Protein AF-A0A316ZDR5-F1 (afdb_monomer)

Structure (mmCIF, N/CA/C/O backbone):
data_AF-A0A316ZDR5-F1
#
_entry.id   AF-A0A316ZDR5-F1
#
loop_
_atom_site.group_PDB
_atom_site.id
_atom_site.type_symbol
_atom_site.label_atom_id
_atom_site.label_alt_id
_atom_site.label_comp_id
_atom_site.label_asym_id
_atom_site.label_entity_id
_atom_site.label_seq_id
_atom_site.pdbx_PDB_ins_code
_atom_site.Cartn_x
_atom_site.Cartn_y
_atom_site.Cartn_z
_atom_site.occupancy
_atom_site.B_iso_or_equiv
_atom_site.auth_seq_id
_atom_site.auth_comp_id
_atom_site.auth_asym_id
_atom_site.auth_atom_id
_atom_site.pdbx_PDB_model_num
ATOM 1 N N . MET A 1 1 ? -39.635 -2.480 33.471 1.00 38.47 1 MET A N 1
ATOM 2 C CA . MET A 1 1 ? -38.286 -2.339 34.069 1.00 38.47 1 MET A CA 1
ATOM 3 C C . MET A 1 1 ? -37.328 -1.540 33.184 1.00 38.47 1 MET A C 1
ATOM 5 O O . MET A 1 1 ? -36.879 -0.516 33.663 1.00 38.47 1 MET A O 1
ATOM 9 N N . LEU A 1 2 ? -37.094 -1.896 31.908 1.00 31.53 2 LEU A N 1
ATOM 10 C CA . LEU A 1 2 ? -36.247 -1.105 30.980 1.00 31.53 2 LEU A CA 1
ATOM 11 C C . LEU A 1 2 ? -36.715 0.350 30.749 1.00 31.53 2 LEU A C 1
ATOM 13 O O . LEU A 1 2 ? -35.886 1.239 30.606 1.00 31.53 2 LEU A O 1
ATOM 17 N N . ALA A 1 3 ? -38.028 0.608 30.752 1.00 35.03 3 ALA A N 1
ATOM 18 C CA . ALA A 1 3 ? -38.572 1.960 30.572 1.00 35.03 3 ALA A CA 1
ATOM 19 C C . ALA A 1 3 ? -38.363 2.880 31.796 1.00 35.03 3 ALA A C 1
ATOM 21 O O . ALA A 1 3 ? -38.172 4.078 31.633 1.00 35.03 3 ALA A O 1
ATOM 22 N N . GLY A 1 4 ? -38.340 2.321 33.015 1.00 37.97 4 GLY A N 1
ATOM 23 C CA . GLY A 1 4 ? -38.136 3.094 34.249 1.00 37.97 4 GLY A CA 1
ATOM 24 C C . GLY A 1 4 ? -36.673 3.487 34.476 1.00 37.97 4 GLY A C 1
ATOM 25 O O . GLY A 1 4 ? -36.396 4.599 34.908 1.00 37.97 4 GLY A O 1
ATOM 26 N N . THR A 1 5 ? -35.724 2.620 34.100 1.00 46.72 5 THR A N 1
ATOM 27 C CA . THR A 1 5 ? -34.287 2.948 34.112 1.00 46.72 5 THR A CA 1
ATOM 28 C C . THR A 1 5 ? -33.893 3.952 33.029 1.00 46.72 5 THR A C 1
ATOM 30 O O . THR A 1 5 ? -32.950 4.713 33.232 1.00 46.72 5 THR A O 1
ATOM 33 N N . LEU A 1 6 ? -34.619 4.009 31.908 1.00 42.41 6 LEU A N 1
ATOM 34 C CA . LEU A 1 6 ? -34.415 5.047 30.893 1.00 42.41 6 LEU A CA 1
ATOM 35 C C . LEU A 1 6 ? -34.856 6.432 31.389 1.00 42.41 6 LEU A C 1
ATOM 37 O O . LEU A 1 6 ? -34.194 7.414 31.085 1.00 42.41 6 LEU A O 1
ATOM 41 N N . GLN A 1 7 ? -35.917 6.532 32.193 1.00 41.94 7 GLN A N 1
ATOM 42 C CA . GLN A 1 7 ? -36.485 7.828 32.582 1.00 41.94 7 GLN A CA 1
ATOM 43 C C . GLN A 1 7 ? -35.664 8.574 33.653 1.00 41.94 7 GLN A C 1
ATOM 45 O O . GLN A 1 7 ? -35.607 9.800 33.625 1.00 41.94 7 GLN A O 1
ATOM 50 N N . GLN A 1 8 ? -34.972 7.860 34.553 1.00 46.69 8 GLN A N 1
ATOM 51 C CA . GLN A 1 8 ? -34.041 8.465 35.524 1.00 46.69 8 GLN A CA 1
ATOM 52 C C . GLN A 1 8 ? -32.635 8.716 34.953 1.00 46.69 8 GLN A C 1
ATOM 54 O O . GLN A 1 8 ? -31.968 9.644 35.392 1.00 46.69 8 GLN A O 1
ATOM 59 N N . GLY A 1 9 ? -32.192 7.958 33.943 1.00 46.22 9 GLY A N 1
ATOM 60 C CA . GLY A 1 9 ? -30.891 8.180 33.294 1.00 46.22 9 GLY A CA 1
ATOM 61 C C . GLY A 1 9 ? -30.845 9.379 32.336 1.00 46.22 9 GLY A C 1
ATOM 62 O O . GLY A 1 9 ? -29.764 9.851 32.003 1.00 46.22 9 GLY A O 1
ATOM 63 N N . VAL A 1 10 ? -32.000 9.887 31.892 1.00 46.12 10 VAL A N 1
ATOM 64 C CA . VAL A 1 10 ? -32.089 10.993 30.915 1.00 46.12 10 VAL A CA 1
ATOM 65 C C . VAL A 1 10 ? -31.812 12.371 31.534 1.00 46.12 10 VAL A C 1
ATOM 67 O O . VAL A 1 10 ? -31.451 13.292 30.808 1.00 46.12 10 VAL A O 1
ATOM 70 N N . TYR A 1 11 ? -31.909 12.528 32.857 1.00 46.56 11 TYR A N 1
ATOM 71 C CA . TYR A 1 11 ? -31.620 13.813 33.512 1.00 46.56 11 TYR A CA 1
ATOM 72 C C . TYR A 1 11 ? -30.134 14.024 33.849 1.00 46.56 11 TYR A C 1
ATOM 74 O O . TYR A 1 11 ? -29.721 15.166 34.012 1.00 46.56 11 TYR A O 1
ATOM 82 N N . ASP A 1 12 ? -29.323 12.961 33.818 1.00 52.09 12 ASP A N 1
ATOM 83 C CA . ASP A 1 12 ? -27.861 13.013 33.962 1.00 52.09 12 ASP A CA 1
ATOM 84 C C . ASP A 1 12 ? -27.165 12.634 32.647 1.00 52.09 12 ASP A C 1
ATOM 86 O O . ASP A 1 12 ? -26.193 11.870 32.613 1.00 52.09 12 ASP A O 1
ATOM 90 N N . VAL A 1 13 ? -27.654 13.159 31.518 1.00 55.28 13 VAL A N 1
ATOM 91 C CA . VAL A 1 13 ? -26.873 13.103 30.277 1.00 55.28 13 VAL A CA 1
ATOM 92 C C . VAL A 1 13 ? -25.634 13.964 30.492 1.00 55.28 13 VAL A C 1
ATOM 94 O O . VAL A 1 13 ? -25.660 15.188 30.385 1.00 55.28 13 VAL A O 1
ATOM 97 N N . ASN A 1 14 ? -24.542 13.293 30.849 1.00 62.69 14 ASN A N 1
ATOM 98 C CA . ASN A 1 14 ? -23.260 13.900 31.149 1.00 62.69 14 ASN A CA 1
ATOM 99 C C . ASN A 1 14 ? -22.851 14.825 29.993 1.00 62.69 14 ASN A C 1
ATOM 101 O O . ASN A 1 14 ? -22.670 14.375 28.856 1.00 62.69 14 ASN A O 1
ATOM 105 N N . ALA A 1 15 ? -22.723 16.119 30.299 1.00 67.00 15 ALA A N 1
ATOM 106 C CA . ALA A 1 15 ? -22.474 17.188 29.335 1.00 67.00 15 ALA A CA 1
ATOM 107 C C . ALA A 1 15 ? -21.300 16.878 28.397 1.00 67.00 15 ALA A C 1
ATOM 109 O O . ALA A 1 15 ? -21.317 17.270 27.237 1.00 67.00 15 ALA A O 1
ATOM 110 N N . SER A 1 16 ? -20.314 16.107 28.859 1.00 63.22 16 SER A N 1
ATOM 111 C CA . SER A 1 16 ? -19.175 15.669 28.049 1.00 63.22 16 SER A CA 1
ATOM 112 C C . SER A 1 16 ? -19.570 14.836 26.818 1.00 63.22 16 SER A C 1
ATOM 114 O O . SER A 1 16 ? -19.022 15.071 25.744 1.00 63.22 16 SER A O 1
ATOM 116 N N . ALA A 1 17 ? -20.557 13.937 26.905 1.00 65.06 17 ALA A N 1
ATOM 117 C CA . ALA A 1 17 ? -21.021 13.161 25.748 1.00 65.06 17 ALA A CA 1
ATOM 118 C C . ALA A 1 17 ? -21.744 14.042 24.714 1.00 65.06 17 ALA A C 1
ATOM 120 O O . ALA A 1 17 ? -21.525 13.893 23.510 1.00 65.06 17 ALA A O 1
ATOM 121 N N . LEU A 1 18 ? -22.554 14.997 25.183 1.00 70.12 18 LEU A N 1
ATOM 122 C CA . LEU A 1 18 ? -23.209 15.993 24.330 1.00 70.12 18 LEU A CA 1
ATOM 123 C C . LEU A 1 18 ? -22.192 16.932 23.678 1.00 70.12 18 LEU A C 1
ATOM 125 O O . LEU A 1 18 ? -22.302 17.203 22.486 1.00 70.12 18 LEU A O 1
ATOM 129 N N . ILE A 1 19 ? -21.173 17.369 24.423 1.00 72.56 19 ILE A N 1
ATOM 130 C CA . ILE A 1 19 ? -20.069 18.183 23.902 1.00 72.56 19 ILE A CA 1
ATOM 131 C C . ILE A 1 19 ? -19.324 17.412 22.811 1.00 72.56 19 ILE A C 1
ATOM 133 O O . ILE A 1 19 ? -19.097 17.964 21.743 1.00 72.56 19 ILE A O 1
ATOM 137 N N . TYR A 1 20 ? -18.998 16.133 23.013 1.00 68.12 20 TYR A N 1
ATOM 138 C CA . TYR A 1 20 ? -18.337 15.325 21.982 1.00 68.12 20 TYR A CA 1
ATOM 139 C C . TYR A 1 20 ? -19.195 15.138 20.728 1.00 68.12 20 TYR A C 1
ATOM 141 O O . TYR A 1 20 ? -18.681 15.256 19.613 1.00 68.12 20 TYR A O 1
ATOM 149 N N . ALA A 1 21 ? -20.495 14.881 20.892 1.00 70.00 21 ALA A N 1
ATOM 150 C CA . ALA A 1 21 ? -21.427 14.776 19.774 1.00 70.00 21 ALA A CA 1
ATOM 151 C C . ALA A 1 21 ? -21.530 16.106 19.005 1.00 70.00 21 ALA A C 1
ATOM 153 O O . ALA A 1 21 ? -21.422 16.120 17.779 1.00 70.00 21 ALA A O 1
ATOM 154 N N . ALA A 1 22 ? -21.660 17.223 19.725 1.00 75.69 22 ALA A N 1
ATOM 155 C CA . ALA A 1 22 ? -21.730 18.564 19.158 1.00 75.69 22 ALA A CA 1
ATOM 156 C C . ALA A 1 22 ? -20.419 18.978 18.475 1.00 75.69 22 ALA A C 1
ATOM 158 O O . ALA A 1 22 ? -20.464 19.545 17.390 1.00 75.69 22 ALA A O 1
ATOM 159 N N . LEU A 1 23 ? -19.258 18.651 19.053 1.00 75.31 23 LEU A N 1
ATOM 160 C CA . LEU A 1 23 ? -17.949 18.903 18.448 1.00 75.31 23 LEU A CA 1
ATOM 161 C C . LEU A 1 23 ? -17.751 18.075 17.181 1.00 75.31 23 LEU A C 1
ATOM 163 O O . LEU A 1 23 ? -17.304 18.618 16.180 1.00 75.31 23 LEU A O 1
ATOM 167 N N . SER A 1 24 ? -18.127 16.794 17.188 1.00 69.88 24 SER A N 1
ATOM 168 C CA . SER A 1 24 ? -18.020 15.930 16.002 1.00 69.88 24 SER A CA 1
ATOM 169 C C . SER A 1 24 ? -18.946 16.407 14.877 1.00 69.88 24 SER A C 1
ATOM 171 O O . SER A 1 24 ? -18.562 16.436 13.708 1.00 69.88 24 SER A O 1
ATOM 173 N N . PHE A 1 25 ? -20.165 16.832 15.224 1.00 72.38 25 PHE A N 1
ATOM 174 C CA . PHE A 1 25 ? -21.124 17.384 14.267 1.00 72.38 25 PHE A CA 1
ATOM 175 C C . PHE A 1 25 ? -20.714 18.777 13.762 1.00 72.38 25 PHE A C 1
ATOM 177 O O . PHE A 1 25 ? -20.769 19.046 12.565 1.00 72.38 25 PHE A O 1
ATOM 184 N N . GLY A 1 26 ? -20.236 19.654 14.644 1.00 76.25 26 GLY A N 1
ATOM 185 C CA . GLY A 1 26 ? -19.706 20.968 14.282 1.00 76.25 26 GLY A CA 1
ATOM 186 C C . GLY A 1 26 ? -18.467 20.858 13.395 1.00 76.25 26 GLY A C 1
ATOM 187 O O . GLY A 1 26 ? -18.387 21.523 12.365 1.00 76.25 26 GLY A O 1
ATOM 188 N N . ALA A 1 27 ? -17.548 19.946 13.721 1.00 72.50 27 ALA A N 1
ATOM 189 C CA . ALA A 1 27 ? -16.399 19.610 12.889 1.00 72.50 27 ALA A CA 1
ATOM 190 C C . ALA A 1 27 ? -16.837 19.120 11.500 1.00 72.50 27 ALA A C 1
ATOM 192 O O . ALA A 1 27 ? -16.273 19.553 10.498 1.00 72.50 27 ALA A O 1
ATOM 193 N N . TRP A 1 28 ? -17.891 18.298 11.405 1.00 71.50 28 TRP A N 1
ATOM 194 C CA . TRP A 1 28 ? -18.451 17.882 10.114 1.00 71.50 28 TRP A CA 1
ATOM 195 C C . TRP A 1 28 ? -18.968 19.044 9.264 1.00 71.50 28 TRP A C 1
ATOM 197 O O . TRP A 1 28 ? -18.834 19.009 8.042 1.00 71.50 28 TRP A O 1
ATOM 207 N N . LEU A 1 29 ? -19.574 20.057 9.879 1.00 76.75 29 LEU A N 1
ATOM 208 C CA . LEU A 1 29 ? -20.114 21.205 9.152 1.00 76.75 29 LEU A CA 1
ATOM 209 C C . LEU A 1 29 ? -19.017 22.190 8.740 1.00 76.75 29 LEU A C 1
ATOM 211 O O . LEU A 1 29 ? -19.049 22.701 7.624 1.00 76.75 29 LEU A O 1
ATOM 215 N N . VAL A 1 30 ? -18.044 22.432 9.621 1.00 81.38 30 VAL A N 1
ATOM 216 C CA . VAL A 1 30 ? -17.085 23.537 9.482 1.00 81.38 30 VAL A CA 1
ATOM 217 C C . VAL A 1 30 ? -15.772 23.110 8.821 1.00 81.38 30 VAL A C 1
ATOM 219 O O . VAL A 1 30 ? -15.175 23.912 8.107 1.00 81.38 30 VAL A O 1
ATOM 222 N N . LEU A 1 31 ? -15.304 21.867 9.009 1.00 76.12 31 LEU A N 1
ATOM 223 C CA . LEU A 1 31 ? -14.007 21.460 8.458 1.00 76.12 31 LEU A CA 1
ATOM 224 C C . LEU A 1 31 ? -14.055 21.415 6.922 1.00 76.12 31 LEU A C 1
ATOM 226 O O . LEU A 1 31 ? -14.905 20.708 6.364 1.00 76.12 31 LEU A O 1
ATOM 230 N N . PRO A 1 32 ? -13.116 22.079 6.223 1.00 78.44 32 PRO A N 1
ATOM 231 C CA . PRO A 1 32 ? -12.892 21.886 4.796 1.00 78.44 32 PRO A CA 1
ATOM 232 C C . PRO A 1 32 ? -12.778 20.400 4.458 1.00 78.44 32 PRO A C 1
ATOM 234 O O . PRO A 1 32 ? -12.186 19.640 5.224 1.00 78.44 32 PRO A O 1
ATOM 237 N N . LYS A 1 33 ? -13.302 19.973 3.302 1.00 73.50 33 LYS A N 1
ATOM 238 C CA . LYS A 1 33 ? -13.210 18.566 2.863 1.00 73.50 33 LYS A CA 1
ATOM 239 C C . LYS A 1 33 ? -11.766 18.047 2.866 1.00 73.50 33 LYS A C 1
ATOM 241 O O . LYS A 1 33 ? -11.551 16.910 3.262 1.00 73.50 33 LYS A O 1
ATOM 246 N N . ALA A 1 34 ? -10.802 18.903 2.527 1.00 70.69 34 ALA A N 1
ATOM 247 C CA . ALA A 1 34 ? -9.373 18.590 2.544 1.00 70.69 34 ALA A CA 1
ATOM 248 C C . ALA A 1 34 ? -8.823 18.214 3.935 1.00 70.69 34 ALA A C 1
ATOM 250 O O . ALA A 1 34 ? -7.823 17.518 4.019 1.00 70.69 34 ALA A O 1
ATOM 251 N N . LEU A 1 35 ? -9.475 18.631 5.028 1.00 73.31 35 LEU A N 1
ATOM 252 C CA . LEU A 1 35 ? -9.082 18.277 6.399 1.00 73.31 35 LEU A CA 1
ATOM 253 C C . LEU A 1 35 ? -9.855 17.071 6.952 1.00 73.31 35 LEU A C 1
ATOM 255 O O . LEU A 1 35 ? -9.644 16.676 8.096 1.00 73.31 35 LEU A O 1
ATOM 259 N N . ARG A 1 36 ? -10.755 16.468 6.164 1.00 79.06 36 ARG A N 1
ATOM 260 C CA . ARG A 1 36 ? -11.567 15.306 6.570 1.00 79.06 36 ARG A CA 1
ATOM 261 C C . ARG A 1 36 ? -10.881 13.983 6.231 1.00 79.06 36 ARG A C 1
ATOM 263 O O . ARG A 1 36 ? -11.539 13.040 5.795 1.00 79.06 36 ARG A O 1
ATOM 270 N N . VAL A 1 37 ? -9.565 13.928 6.398 1.00 80.56 37 VAL A N 1
ATOM 271 C CA . VAL A 1 37 ? -8.769 12.751 6.052 1.00 80.56 37 VAL A CA 1
ATOM 272 C C . VAL A 1 37 ? -8.630 11.872 7.295 1.00 80.56 37 VAL A C 1
ATOM 274 O O . VAL A 1 37 ? -8.114 12.355 8.304 1.00 80.56 37 VAL A O 1
ATOM 277 N N . PRO A 1 38 ? -9.105 10.611 7.271 1.00 88.81 38 PRO A N 1
ATOM 278 C CA . PRO A 1 38 ? -8.917 9.691 8.388 1.00 88.81 38 PRO A CA 1
ATOM 279 C C . PRO A 1 38 ? -7.427 9.472 8.664 1.00 88.81 38 PRO A C 1
ATOM 281 O O . PRO A 1 38 ? -6.593 9.584 7.765 1.00 88.81 38 PRO A O 1
ATOM 284 N N . PHE A 1 39 ? -7.098 9.142 9.912 1.00 91.69 39 PHE A N 1
ATOM 285 C CA . PHE A 1 39 ? -5.722 8.865 10.293 1.00 91.69 39 PHE A CA 1
ATOM 286 C C . PHE A 1 39 ? -5.256 7.533 9.705 1.00 91.69 39 PHE A C 1
ATOM 288 O O . PHE A 1 39 ? -5.881 6.489 9.913 1.00 91.69 39 PHE A O 1
ATOM 295 N N . GLU A 1 40 ? -4.102 7.568 9.053 1.00 91.00 40 GLU A N 1
ATOM 296 C CA . GLU A 1 40 ? -3.354 6.401 8.612 1.00 91.00 40 GLU A CA 1
ATOM 297 C C . GLU A 1 40 ? -1.883 6.568 9.019 1.00 91.00 40 GLU A C 1
ATOM 299 O O . GLU A 1 40 ? -1.286 7.607 8.743 1.00 91.00 40 GLU A O 1
ATOM 304 N N . PRO A 1 41 ? -1.224 5.561 9.615 1.00 89.94 41 PRO A N 1
ATOM 305 C CA . PRO A 1 41 ? 0.182 5.678 10.002 1.00 89.94 41 PRO A CA 1
ATOM 306 C C . PRO A 1 41 ? 1.123 6.047 8.858 1.00 89.94 41 PRO A C 1
ATOM 308 O O . PRO A 1 41 ? 2.117 6.733 9.088 1.00 89.94 41 PRO A O 1
ATOM 311 N N . ARG A 1 42 ? 0.797 5.646 7.621 1.00 81.50 42 ARG A N 1
ATOM 312 C CA . ARG A 1 42 ? 1.566 6.032 6.432 1.00 81.50 42 ARG A CA 1
ATOM 313 C C . ARG A 1 42 ? 1.668 7.548 6.239 1.00 81.50 42 ARG A C 1
ATOM 315 O O . ARG A 1 42 ? 2.675 8.001 5.716 1.00 81.50 42 ARG A O 1
ATOM 322 N N . GLN A 1 43 ? 0.678 8.317 6.694 1.00 84.56 43 GLN A N 1
ATOM 323 C CA . GLN A 1 43 ? 0.709 9.777 6.639 1.00 84.56 43 GLN A CA 1
ATOM 324 C C . GLN A 1 43 ? 1.879 10.298 7.472 1.00 84.56 43 GLN A C 1
ATOM 326 O O . GLN A 1 43 ? 2.723 11.014 6.961 1.00 84.56 43 GLN A O 1
ATOM 331 N N . ILE A 1 44 ? 2.041 9.850 8.716 1.00 87.38 44 ILE A N 1
ATOM 332 C CA . ILE A 1 44 ? 3.173 10.286 9.552 1.00 87.38 44 ILE A CA 1
ATOM 333 C C . ILE A 1 44 ? 4.516 9.780 9.000 1.00 87.38 44 ILE A C 1
ATOM 335 O O . ILE A 1 44 ? 5.521 10.476 9.102 1.00 87.38 44 ILE A O 1
ATOM 339 N N . LEU A 1 45 ? 4.545 8.561 8.455 1.00 81.50 45 LEU A N 1
ATOM 340 C CA . LEU A 1 45 ? 5.792 7.893 8.072 1.00 81.50 45 LEU A CA 1
ATOM 341 C C . LEU A 1 45 ? 6.329 8.292 6.693 1.00 81.50 45 LEU A C 1
ATOM 343 O O . LEU A 1 45 ? 7.542 8.264 6.504 1.00 81.50 45 LEU A O 1
ATOM 347 N N . PHE A 1 46 ? 5.454 8.603 5.734 1.00 75.75 46 PHE A N 1
ATOM 348 C CA . PHE A 1 46 ? 5.837 8.757 4.327 1.00 75.75 46 PHE A CA 1
ATOM 349 C C . PHE A 1 46 ? 5.425 10.088 3.693 1.00 75.75 46 PHE A C 1
ATOM 351 O O . PHE A 1 46 ? 5.896 10.368 2.595 1.00 75.75 46 PHE A O 1
ATOM 358 N N . SER A 1 47 ? 4.576 10.904 4.333 1.00 70.19 47 SER A N 1
ATOM 359 C CA . SER A 1 47 ? 4.296 12.251 3.812 1.00 70.19 47 SER A CA 1
ATOM 360 C C . SER A 1 47 ? 5.421 13.224 4.172 1.00 70.19 47 SER A C 1
ATOM 362 O O . SER A 1 47 ? 6.064 13.106 5.220 1.00 70.19 47 SER A O 1
ATOM 364 N N . SER A 1 48 ? 5.665 14.187 3.285 1.00 64.19 48 SER A N 1
ATOM 365 C CA . SER A 1 48 ? 6.651 15.247 3.476 1.00 64.19 48 SER A CA 1
ATOM 366 C C . SER A 1 48 ? 5.994 16.608 3.200 1.00 64.19 48 SER A C 1
ATOM 368 O O . SER A 1 48 ? 5.766 16.932 2.036 1.00 64.19 48 SER A O 1
ATOM 370 N N . PRO A 1 49 ? 5.695 17.426 4.230 1.00 82.12 49 PRO A N 1
ATOM 371 C CA . PRO A 1 49 ? 5.967 17.192 5.651 1.00 82.12 49 PRO A CA 1
ATOM 372 C C . PRO A 1 49 ? 5.023 16.144 6.278 1.00 82.12 49 PRO A C 1
ATOM 374 O O . PRO A 1 49 ? 3.914 15.969 5.781 1.00 82.12 49 PRO A O 1
ATOM 377 N N . PRO A 1 50 ? 5.410 15.509 7.406 1.00 82.75 50 PRO A N 1
ATOM 378 C CA . PRO A 1 50 ? 4.548 14.568 8.116 1.00 82.75 50 PRO A CA 1
ATOM 379 C C . PRO A 1 50 ? 3.186 15.169 8.500 1.00 82.75 50 PRO A C 1
ATOM 381 O O . PRO A 1 50 ? 3.095 16.144 9.253 1.00 82.75 50 PRO A O 1
ATOM 384 N N . GLU A 1 51 ? 2.108 14.547 8.032 1.00 85.50 51 GLU A N 1
ATOM 385 C CA . GLU A 1 51 ? 0.723 14.969 8.259 1.00 85.50 51 GLU A CA 1
ATOM 386 C C . GLU A 1 51 ? 0.199 14.594 9.663 1.00 85.50 51 GLU A C 1
ATOM 388 O O . GLU A 1 51 ? -0.656 13.725 9.851 1.00 85.50 51 GLU A O 1
ATOM 393 N N . PHE A 1 52 ? 0.670 15.290 10.700 1.00 91.38 52 PHE A N 1
ATOM 394 C CA . PHE A 1 52 ? 0.173 15.091 12.071 1.00 91.38 52 PHE A CA 1
ATOM 395 C C . PHE A 1 52 ? -1.291 15.515 12.269 1.00 91.38 52 PHE A C 1
ATOM 397 O O . PHE A 1 52 ? -1.938 15.070 13.219 1.00 91.38 52 PHE A O 1
ATOM 404 N N . ALA A 1 53 ? -1.837 16.360 11.390 1.00 90.19 53 ALA A N 1
ATOM 405 C CA . ALA A 1 53 ? -3.201 16.869 11.515 1.00 90.19 53 ALA A CA 1
ATOM 406 C C . ALA A 1 53 ? -4.246 15.741 11.524 1.00 90.19 53 ALA A C 1
ATOM 408 O O . ALA A 1 53 ? -5.141 15.753 12.367 1.00 90.19 53 ALA A O 1
ATOM 409 N N . ALA A 1 54 ? -4.096 14.730 10.662 1.00 88.38 54 ALA A N 1
ATOM 410 C CA . ALA A 1 54 ? -5.005 13.584 10.618 1.00 88.38 54 ALA A CA 1
ATOM 411 C C . ALA A 1 54 ? -4.983 12.790 11.937 1.00 88.38 54 ALA A C 1
ATOM 413 O O . ALA A 1 54 ? -6.031 12.432 12.479 1.00 88.38 54 ALA A O 1
ATOM 414 N N . ALA A 1 55 ? -3.794 12.598 12.519 1.00 92.38 55 ALA A N 1
ATOM 415 C CA . ALA A 1 55 ? -3.630 11.971 13.828 1.00 92.38 55 ALA A CA 1
ATOM 416 C C . ALA A 1 55 ? -4.277 12.786 14.955 1.00 92.38 55 ALA A C 1
ATOM 418 O O . ALA A 1 55 ? -4.923 12.212 15.827 1.00 92.38 55 ALA A O 1
ATOM 419 N N . LEU A 1 56 ? -4.141 14.114 14.947 1.00 92.56 56 LEU A N 1
ATOM 420 C CA . LEU A 1 56 ? -4.694 14.978 15.994 1.00 92.56 56 LEU A CA 1
ATOM 421 C C . LEU A 1 56 ? -6.216 15.137 15.891 1.00 92.56 56 LEU A C 1
ATOM 423 O O . LEU A 1 56 ? -6.887 15.214 16.921 1.00 92.56 56 LEU A O 1
ATOM 427 N N . LEU A 1 57 ? -6.756 15.185 14.672 1.00 90.56 57 LEU A N 1
ATOM 428 C CA . LEU A 1 57 ? -8.180 15.406 14.415 1.00 90.56 57 LEU A CA 1
ATOM 429 C C . LEU A 1 57 ? -8.996 14.112 14.390 1.00 90.56 57 LEU A C 1
ATOM 431 O O . LEU A 1 57 ? -10.212 14.174 14.547 1.00 90.56 57 LEU A O 1
ATOM 435 N N . GLY A 1 58 ? -8.353 12.948 14.253 1.00 89.56 58 GLY A N 1
ATOM 436 C CA . GLY A 1 58 ? -8.988 11.630 14.151 1.00 89.56 58 GLY A CA 1
ATOM 437 C C . GLY A 1 58 ? -10.260 11.424 14.991 1.00 89.56 58 GLY A C 1
ATOM 438 O O . GLY A 1 58 ? -11.283 11.056 14.414 1.00 89.56 58 GLY A O 1
ATOM 439 N N . PRO A 1 59 ? -10.266 11.710 16.310 1.00 88.00 59 PRO A N 1
ATOM 440 C CA . PRO A 1 59 ? -11.419 11.487 17.189 1.00 88.00 59 PRO A CA 1
ATOM 441 C C . PRO A 1 59 ? -12.650 12.332 16.859 1.00 88.00 59 PRO A C 1
ATOM 443 O O . PRO A 1 59 ? -13.766 11.921 17.169 1.00 88.00 59 PRO A O 1
ATOM 446 N N . VAL A 1 60 ? -12.441 13.513 16.274 1.00 85.31 60 VAL A N 1
ATOM 447 C CA . VAL A 1 60 ? -13.490 14.487 15.934 1.00 85.31 60 VAL A CA 1
ATOM 448 C C . VAL A 1 60 ? -13.811 14.489 14.443 1.00 85.31 60 VAL A C 1
ATOM 450 O O . VAL A 1 60 ? -14.692 15.230 14.006 1.00 85.31 60 VAL A O 1
ATOM 453 N N . LEU A 1 61 ? -13.112 13.666 13.654 1.00 84.94 61 LEU A N 1
ATOM 454 C CA . LEU A 1 61 ? -13.389 13.551 12.234 1.00 84.94 61 LEU A CA 1
ATOM 455 C C . LEU A 1 61 ? -14.799 13.007 12.007 1.00 84.94 61 LEU A C 1
ATOM 457 O O . LEU A 1 61 ? -15.228 12.050 12.664 1.00 84.94 61 LEU A O 1
ATOM 461 N N . PRO A 1 62 ? -15.519 13.584 11.039 1.00 80.88 62 PRO A N 1
ATOM 462 C CA . PRO A 1 62 ? -16.838 13.105 10.707 1.00 80.88 62 PRO A CA 1
ATOM 463 C C . PRO A 1 62 ? -16.821 11.712 10.088 1.00 80.88 62 PRO A C 1
ATOM 465 O O . PRO A 1 62 ? -15.834 11.261 9.509 1.00 80.88 62 PRO A O 1
ATOM 468 N N . ALA A 1 63 ? -17.972 11.053 10.149 1.00 80.94 63 ALA A N 1
ATOM 469 C CA . ALA A 1 63 ? -18.204 9.820 9.421 1.00 80.94 63 ALA A CA 1
ATOM 470 C C . ALA A 1 63 ? -18.115 10.041 7.901 1.00 80.94 63 ALA A C 1
ATOM 472 O O . ALA A 1 63 ? -18.776 10.924 7.353 1.00 80.94 63 ALA A O 1
ATOM 473 N N . GLY A 1 64 ? -17.317 9.212 7.223 1.00 75.62 64 GLY A N 1
ATOM 474 C CA . GLY A 1 64 ? -17.189 9.229 5.761 1.00 75.62 64 GLY A CA 1
ATOM 475 C C . GLY A 1 64 ? -18.357 8.557 5.032 1.00 75.62 64 GLY A C 1
ATOM 476 O O . GLY A 1 64 ? -18.494 8.697 3.822 1.00 75.62 64 GLY A O 1
ATOM 477 N N . SER A 1 65 ? -19.212 7.826 5.751 1.00 78.69 65 SER A N 1
ATOM 478 C CA . SER A 1 65 ? -20.357 7.097 5.201 1.00 78.69 65 SER A CA 1
ATOM 479 C C . SER A 1 65 ? -21.534 7.072 6.179 1.00 78.69 65 SER A C 1
ATOM 481 O O . SER A 1 65 ? -21.366 7.261 7.382 1.00 78.69 65 SER A O 1
ATOM 483 N N . PHE A 1 66 ? -22.740 6.777 5.687 1.00 79.94 66 PHE A N 1
ATOM 484 C CA . PHE A 1 66 ? -23.915 6.615 6.551 1.00 79.94 66 PHE A CA 1
ATOM 485 C C . PHE A 1 66 ? -23.704 5.531 7.620 1.00 79.94 66 PHE A C 1
ATOM 487 O O . PHE A 1 66 ? -23.992 5.750 8.793 1.00 79.94 66 PHE A O 1
ATOM 494 N N . LEU A 1 67 ? -23.135 4.381 7.238 1.00 80.50 67 LEU A N 1
ATOM 495 C CA . LEU A 1 67 ? -22.861 3.288 8.176 1.00 80.50 67 LEU A CA 1
ATOM 496 C C . LEU A 1 67 ? -21.876 3.710 9.269 1.00 80.50 67 LEU A C 1
ATOM 498 O O . LEU A 1 67 ? -22.117 3.427 10.439 1.00 80.50 67 LEU A O 1
ATOM 502 N N . THR A 1 68 ? -20.816 4.441 8.916 1.00 79.44 68 THR A N 1
ATOM 503 C CA . THR A 1 68 ? -19.882 4.979 9.918 1.00 79.44 68 THR A CA 1
ATOM 504 C C . THR A 1 68 ? -20.530 6.062 10.786 1.00 79.44 68 THR A C 1
ATOM 506 O O . THR A 1 68 ? -20.194 6.190 11.955 1.00 79.44 68 THR A O 1
ATOM 509 N N . ALA A 1 69 ? -21.519 6.810 10.289 1.00 81.62 69 ALA A N 1
ATOM 510 C CA . ALA A 1 69 ? -22.273 7.753 11.120 1.00 81.62 69 ALA A CA 1
ATOM 511 C C . ALA A 1 69 ? -23.112 7.013 12.170 1.00 81.62 69 ALA A C 1
ATOM 513 O O . ALA A 1 69 ? -23.110 7.381 13.346 1.00 81.62 69 ALA A O 1
ATOM 514 N N . VAL A 1 70 ? -23.762 5.917 11.768 1.00 82.00 70 VAL A N 1
ATOM 515 C CA . VAL A 1 70 ? -24.486 5.031 12.688 1.00 82.00 70 VAL A CA 1
ATOM 516 C C . VAL A 1 70 ? -23.535 4.434 13.727 1.00 82.00 70 VAL A C 1
ATOM 518 O O . VAL A 1 70 ? -23.879 4.431 14.910 1.00 82.00 70 VAL A O 1
ATOM 521 N N . THR A 1 71 ? -22.320 4.004 13.350 1.00 84.31 71 THR A N 1
ATOM 522 C CA . THR A 1 71 ? -21.343 3.523 14.345 1.00 84.31 71 THR A CA 1
ATOM 523 C C . THR A 1 71 ? -20.965 4.606 15.343 1.00 84.31 71 THR A C 1
ATOM 525 O O . THR A 1 71 ? -20.886 4.294 16.527 1.00 84.31 71 THR A O 1
ATOM 528 N N . ARG A 1 72 ? -20.817 5.876 14.935 1.00 83.81 72 ARG A N 1
ATOM 529 C CA . ARG A 1 72 ? -20.572 6.989 15.876 1.00 83.81 72 ARG A CA 1
ATOM 530 C C . ARG A 1 72 ? -21.713 7.191 16.863 1.00 83.81 72 ARG A C 1
ATOM 532 O O . ARG A 1 72 ? -21.458 7.366 18.050 1.00 83.81 72 ARG A O 1
ATOM 539 N N . ILE A 1 73 ? -22.960 7.125 16.402 1.00 82.81 73 ILE A N 1
ATOM 540 C CA . ILE A 1 73 ? -24.131 7.247 17.283 1.00 82.81 73 ILE A CA 1
ATOM 541 C C . ILE A 1 73 ? -24.144 6.099 18.296 1.00 82.81 73 ILE A C 1
ATOM 543 O O . ILE A 1 73 ? -24.314 6.330 19.492 1.00 82.81 73 ILE A O 1
ATOM 547 N N . VAL A 1 74 ? -23.897 4.868 17.840 1.00 84.12 74 VAL A N 1
ATOM 548 C CA . VAL A 1 74 ? -23.811 3.691 18.714 1.00 84.12 74 VAL A CA 1
ATOM 549 C C . VAL A 1 74 ? -22.655 3.829 19.709 1.00 84.12 74 VAL A C 1
ATOM 551 O O . VAL A 1 74 ? -22.834 3.566 20.892 1.00 84.12 74 VAL A O 1
ATOM 554 N N . GLN A 1 75 ? -21.490 4.299 19.268 1.00 83.81 75 GLN A N 1
ATOM 555 C CA . GLN A 1 75 ? -20.324 4.574 20.111 1.00 83.81 75 GLN A CA 1
ATOM 556 C C . GLN A 1 75 ? -20.631 5.592 21.217 1.00 83.81 75 GLN A C 1
ATOM 558 O O . GLN A 1 75 ? -20.319 5.343 22.381 1.00 83.81 75 GLN A O 1
ATOM 563 N N . LEU A 1 76 ? -21.293 6.700 20.875 1.00 79.19 76 LEU A N 1
ATOM 564 C CA . LEU A 1 76 ? -21.730 7.717 21.836 1.00 79.19 76 LEU A CA 1
ATOM 565 C C . LEU A 1 76 ? -22.778 7.164 22.811 1.00 79.19 76 LEU A C 1
ATOM 567 O O . LEU A 1 76 ? -22.694 7.419 24.011 1.00 79.19 76 LEU A O 1
ATOM 571 N N . ALA A 1 77 ? -23.725 6.360 22.324 1.00 80.75 77 ALA A N 1
ATOM 572 C CA . ALA A 1 77 ? -24.727 5.713 23.166 1.00 80.75 77 ALA A CA 1
ATOM 573 C C . ALA A 1 77 ? -24.093 4.714 24.149 1.00 80.75 77 ALA A C 1
ATOM 575 O O . ALA A 1 77 ? -24.461 4.683 25.321 1.00 80.75 77 ALA A O 1
ATOM 576 N N . LEU A 1 78 ? -23.104 3.929 23.710 1.00 76.31 78 LEU A N 1
ATOM 577 C CA . LEU A 1 78 ? -22.356 3.015 24.578 1.00 76.31 78 LEU A CA 1
ATOM 578 C C . LEU A 1 78 ? -21.561 3.782 25.637 1.00 76.31 78 LEU A C 1
ATOM 580 O O . LEU A 1 78 ? -21.601 3.418 26.811 1.00 76.31 78 LEU A O 1
ATOM 584 N N . LEU A 1 79 ? -20.887 4.868 25.247 1.00 72.31 79 LEU A N 1
ATOM 585 C CA . LEU A 1 79 ? -20.184 5.754 26.175 1.00 72.31 79 LEU A CA 1
ATOM 586 C C . LEU A 1 79 ? -21.144 6.269 27.263 1.00 72.31 79 LEU A C 1
ATOM 588 O O . LEU A 1 79 ? -20.852 6.135 28.453 1.00 72.31 79 LEU A O 1
ATOM 592 N N . ALA A 1 80 ? -22.314 6.768 26.851 1.00 70.81 80 ALA A N 1
ATOM 593 C CA . ALA A 1 80 ? -23.345 7.313 27.730 1.00 70.81 80 ALA A CA 1
ATOM 594 C C . ALA A 1 80 ? -23.972 6.284 28.674 1.00 70.81 80 ALA A C 1
ATOM 596 O O . ALA A 1 80 ? -24.096 6.536 29.869 1.00 70.81 80 ALA A O 1
ATOM 597 N N . LEU A 1 81 ? -24.347 5.115 28.161 1.00 72.81 81 LEU A N 1
ATOM 598 C CA . LEU A 1 81 ? -25.114 4.136 28.931 1.00 72.81 81 LEU A CA 1
ATOM 599 C C . LEU A 1 81 ? -24.235 3.226 29.794 1.00 72.81 81 LEU A C 1
ATOM 601 O O . LEU A 1 81 ? -24.684 2.719 30.821 1.00 72.81 81 LEU A O 1
ATOM 605 N N . ILE A 1 82 ? -22.998 2.966 29.366 1.00 69.56 82 ILE A N 1
ATOM 606 C CA . ILE A 1 82 ? -22.171 1.900 29.940 1.00 69.56 82 ILE A CA 1
ATOM 607 C C . ILE A 1 82 ? -20.982 2.466 30.708 1.00 69.56 82 ILE A C 1
ATOM 609 O O . ILE A 1 82 ? -20.680 1.988 31.805 1.00 69.56 82 ILE A O 1
ATOM 613 N N . VAL A 1 83 ? -20.291 3.451 30.140 1.00 68.38 83 VAL A N 1
ATOM 614 C CA . VAL A 1 83 ? -18.999 3.905 30.666 1.00 68.38 83 VAL A CA 1
ATOM 615 C C . VAL A 1 83 ? -19.177 5.057 31.653 1.00 68.38 83 VAL A C 1
ATOM 617 O O . VAL A 1 83 ? -18.596 5.019 32.740 1.00 68.38 83 VAL A O 1
ATOM 620 N N . ILE A 1 84 ? -20.031 6.033 31.317 1.00 69.31 84 ILE A N 1
ATOM 621 C CA . ILE A 1 84 ? -20.293 7.231 32.136 1.00 69.31 84 ILE A CA 1
ATOM 622 C C . ILE A 1 84 ? -20.620 6.908 33.596 1.00 69.31 84 ILE A C 1
ATOM 624 O O . ILE A 1 84 ? -19.950 7.460 34.470 1.00 69.31 84 ILE A O 1
ATOM 628 N N . PRO A 1 85 ? -21.544 5.978 33.898 1.00 69.50 85 PRO A N 1
ATOM 629 C CA . PRO A 1 85 ? -21.919 5.705 35.283 1.00 69.50 85 PRO A CA 1
ATOM 630 C C . PRO A 1 85 ? -20.798 5.077 36.121 1.00 69.50 85 PRO A C 1
ATOM 632 O O . PRO A 1 85 ? -20.916 4.999 37.339 1.00 69.50 85 PRO A O 1
ATOM 635 N N . ARG A 1 86 ? -19.737 4.559 35.486 1.00 69.81 86 ARG A N 1
ATOM 636 C CA . ARG A 1 86 ? -18.741 3.696 36.138 1.00 69.81 86 ARG A CA 1
ATOM 637 C C . ARG A 1 86 ? -17.375 4.345 36.300 1.00 69.81 86 ARG A C 1
ATOM 639 O O . ARG A 1 86 ? -16.641 3.962 37.204 1.00 69.81 86 ARG A O 1
ATOM 646 N N . ALA A 1 87 ? -17.014 5.278 35.422 1.00 70.56 87 ALA A N 1
ATOM 647 C CA . ALA A 1 87 ? -15.699 5.909 35.437 1.00 70.56 87 ALA A CA 1
ATOM 648 C C . ALA A 1 87 ? -15.731 7.318 34.813 1.00 70.56 87 ALA A C 1
ATOM 650 O O . ALA A 1 87 ? -15.140 7.534 33.751 1.00 70.56 87 ALA A O 1
ATOM 651 N N . PRO A 1 88 ? -16.383 8.305 35.457 1.00 72.56 88 PRO A N 1
ATOM 652 C CA . PRO A 1 88 ? -16.525 9.653 34.899 1.00 72.56 88 PRO A CA 1
ATOM 653 C C . PRO A 1 88 ? -15.171 10.334 34.630 1.00 72.56 88 PRO A C 1
ATOM 655 O O . PRO A 1 88 ? -15.028 11.053 33.646 1.00 72.56 88 PRO A O 1
ATOM 658 N N . LEU A 1 89 ? -14.143 10.041 35.436 1.00 74.38 89 LEU A N 1
ATOM 659 C CA . LEU A 1 89 ? -12.780 10.564 35.251 1.00 74.38 89 LEU A CA 1
ATOM 660 C C . LEU A 1 89 ? -12.090 10.049 33.975 1.00 74.38 89 LEU A C 1
ATOM 662 O O . LEU A 1 89 ? -11.260 10.751 33.397 1.00 74.38 89 LEU A O 1
ATOM 666 N N . LEU A 1 90 ? -12.432 8.842 33.511 1.00 73.94 90 LEU A N 1
ATOM 667 C CA . LEU A 1 90 ? -11.871 8.284 32.272 1.00 73.94 90 LEU A CA 1
ATOM 668 C C . LEU A 1 90 ? -12.470 8.908 31.014 1.00 73.94 90 LEU A C 1
ATOM 670 O O . LEU A 1 90 ? -11.914 8.774 29.928 1.00 73.94 90 LEU A O 1
ATOM 674 N N . LEU A 1 91 ? -13.589 9.602 31.177 1.00 73.81 91 LEU A N 1
ATOM 675 C CA . LEU A 1 91 ? -14.335 10.247 30.107 1.00 73.81 91 LEU A CA 1
ATOM 676 C C . LEU A 1 91 ? -14.101 11.743 30.035 1.00 73.81 91 LEU A C 1
ATOM 678 O O . LEU A 1 91 ? -14.658 12.422 29.173 1.00 73.81 91 LEU A O 1
ATOM 682 N N . ALA A 1 92 ? -13.257 12.255 30.926 1.00 81.50 92 ALA A N 1
ATOM 683 C CA . ALA A 1 92 ? -12.760 13.595 30.789 1.00 81.50 92 ALA A CA 1
ATOM 684 C C . ALA A 1 92 ? -12.120 13.763 29.397 1.00 81.50 92 ALA A C 1
ATOM 686 O O . ALA A 1 92 ? -11.362 12.878 28.976 1.00 81.50 92 ALA A O 1
ATOM 687 N N . PRO A 1 93 ? -12.390 14.871 28.681 1.00 82.88 93 PRO A N 1
ATOM 688 C CA . PRO A 1 93 ? -11.957 15.016 27.295 1.00 82.88 93 PRO A CA 1
ATOM 689 C C . PRO A 1 93 ? -10.453 14.805 27.086 1.00 82.88 93 PRO A C 1
ATOM 691 O O . PRO A 1 93 ? -10.024 14.204 26.102 1.00 82.88 93 PRO A O 1
ATOM 694 N N . TRP A 1 94 ? -9.643 15.225 28.061 1.00 86.19 94 TRP A N 1
ATOM 695 C CA . TRP A 1 94 ? -8.196 15.024 28.041 1.00 86.19 94 TRP A CA 1
ATOM 696 C C . TRP A 1 94 ? -7.790 13.549 28.150 1.00 86.19 94 TRP A C 1
ATOM 698 O O . TRP A 1 94 ? -6.830 13.147 27.502 1.00 86.19 94 TRP A O 1
ATOM 708 N N . THR A 1 95 ? -8.508 12.721 28.917 1.00 86.50 95 THR A N 1
ATOM 709 C CA . THR A 1 95 ? -8.205 11.286 29.052 1.00 86.50 95 THR A CA 1
ATOM 710 C C . THR A 1 95 ? -8.576 10.537 27.778 1.00 86.50 95 THR A C 1
ATOM 712 O O . THR A 1 95 ? -7.783 9.735 27.287 1.00 86.50 95 THR A O 1
ATOM 715 N N . VAL A 1 96 ? -9.744 10.840 27.201 1.00 88.00 96 VAL A N 1
ATOM 716 C CA . VAL A 1 96 ? -10.176 10.293 25.903 1.00 88.00 96 VAL A CA 1
ATOM 717 C C . VAL A 1 96 ? -9.137 10.621 24.829 1.00 88.00 96 VAL A C 1
ATOM 719 O O . VAL A 1 96 ? -8.692 9.737 24.096 1.00 88.00 96 VAL A O 1
ATOM 722 N N . TYR A 1 97 ? -8.695 11.879 24.778 1.00 90.25 97 TYR A N 1
ATOM 723 C CA . TYR A 1 97 ? -7.680 12.314 23.827 1.00 90.25 97 TYR A CA 1
ATOM 724 C C . TYR A 1 97 ? -6.307 11.679 24.095 1.00 90.25 97 TYR A C 1
ATOM 726 O O . TYR A 1 97 ? -5.651 11.223 23.165 1.00 90.25 97 TYR A O 1
ATOM 734 N N . ALA A 1 98 ? -5.883 11.561 25.355 1.00 92.75 98 ALA A N 1
ATOM 735 C CA . ALA A 1 98 ? -4.627 10.901 25.709 1.00 92.75 98 ALA A CA 1
ATOM 736 C C . ALA A 1 98 ? -4.612 9.425 25.280 1.00 92.75 98 ALA A C 1
ATOM 738 O O . ALA A 1 98 ? -3.638 8.962 24.689 1.00 92.75 98 ALA A O 1
ATOM 739 N N . LEU A 1 99 ? -5.704 8.689 25.516 1.00 92.69 99 LEU A N 1
ATOM 740 C CA . LEU A 1 99 ? -5.840 7.298 25.074 1.00 92.69 99 LEU A CA 1
ATOM 741 C C . LEU A 1 99 ? -5.835 7.180 23.547 1.00 92.69 99 LEU A C 1
ATOM 743 O O . LEU A 1 99 ? -5.241 6.242 23.011 1.00 92.69 99 LEU A O 1
ATOM 747 N N . TRP A 1 100 ? -6.443 8.137 22.843 1.00 94.19 100 TRP A N 1
ATOM 748 C CA . TRP A 1 100 ? -6.345 8.219 21.389 1.00 94.19 100 TRP A CA 1
ATOM 749 C C . TRP A 1 100 ? -4.898 8.399 20.922 1.00 94.19 100 TRP A C 1
ATOM 751 O O . TRP A 1 100 ? -4.418 7.598 20.123 1.00 94.19 100 TRP A O 1
ATOM 761 N N . ILE A 1 101 ? -4.183 9.393 21.455 1.00 95.25 101 ILE A N 1
ATOM 762 C CA . ILE A 1 101 ? -2.789 9.662 21.079 1.00 95.25 101 ILE A CA 1
ATOM 763 C C . ILE A 1 101 ? -1.901 8.454 21.378 1.00 95.25 101 ILE A C 1
ATOM 765 O O . ILE A 1 101 ? -1.082 8.084 20.538 1.00 95.25 101 ILE A O 1
ATOM 769 N N . LEU A 1 102 ? -2.088 7.778 22.514 1.00 95.62 102 LEU A N 1
ATOM 770 C CA . LEU A 1 102 ? -1.368 6.540 22.826 1.00 95.62 102 LEU A CA 1
ATOM 771 C C . LEU A 1 102 ? -1.684 5.424 21.822 1.00 95.62 102 LEU A C 1
ATOM 773 O O . LEU A 1 102 ? -0.779 4.708 21.396 1.00 95.62 102 LEU A O 1
ATOM 777 N N . THR A 1 103 ? -2.947 5.301 21.410 1.00 94.56 103 THR A N 1
ATOM 778 C CA . THR A 1 103 ? -3.380 4.314 20.409 1.00 94.56 103 THR A CA 1
ATOM 779 C C . THR A 1 103 ? -2.735 4.592 19.054 1.00 94.56 103 THR A C 1
ATOM 781 O O . THR A 1 103 ? -2.149 3.688 18.463 1.00 94.56 103 THR A O 1
ATOM 784 N N . VAL A 1 104 ? -2.776 5.845 18.594 1.00 94.50 104 VAL A N 1
ATOM 785 C CA . VAL A 1 104 ? -2.117 6.298 17.363 1.00 94.50 104 VAL A CA 1
ATOM 786 C C . VAL A 1 104 ? -0.608 6.079 17.432 1.00 94.50 104 VAL A C 1
ATOM 788 O O . VAL A 1 104 ? -0.034 5.538 16.496 1.00 94.50 104 VAL A O 1
ATOM 791 N N . THR A 1 105 ? 0.030 6.422 18.551 1.00 94.62 105 THR A N 1
ATOM 792 C CA . THR A 1 105 ? 1.478 6.252 18.747 1.00 94.62 105 THR A CA 1
ATOM 793 C C . THR A 1 105 ? 1.876 4.782 18.665 1.00 94.62 105 THR A C 1
ATOM 795 O O . THR A 1 105 ? 2.778 4.434 17.903 1.00 94.62 105 THR A O 1
ATOM 798 N N . LEU A 1 106 ? 1.183 3.904 19.400 1.00 94.62 106 LEU A N 1
ATOM 799 C CA . LEU A 1 106 ? 1.427 2.461 19.354 1.00 94.62 106 LEU A CA 1
ATOM 800 C C . LEU A 1 106 ? 1.249 1.933 17.929 1.00 94.62 106 LEU A C 1
ATOM 802 O O . LEU A 1 106 ? 2.061 1.147 17.444 1.00 94.62 106 LEU A O 1
ATOM 806 N N . ARG A 1 107 ? 0.216 2.407 17.234 1.00 92.38 107 ARG A N 1
ATOM 807 C CA . ARG A 1 107 ? -0.068 2.001 15.865 1.00 92.38 107 ARG A CA 1
ATOM 808 C C . ARG A 1 107 ? 1.011 2.466 14.880 1.00 92.38 107 ARG A C 1
ATOM 810 O O . ARG A 1 107 ? 1.462 1.665 14.065 1.00 92.38 107 ARG A O 1
ATOM 817 N N . SER A 1 108 ? 1.468 3.712 14.981 1.00 93.00 108 SER A N 1
ATOM 818 C CA . SER A 1 108 ? 2.578 4.246 14.184 1.00 93.00 108 SER A CA 1
ATOM 819 C C . SER A 1 108 ? 3.889 3.521 14.463 1.00 93.00 108 SER A C 1
ATOM 821 O O . SER A 1 108 ? 4.642 3.250 13.534 1.00 93.00 108 SER A O 1
ATOM 823 N N . PHE A 1 109 ? 4.138 3.129 15.714 1.00 93.12 109 PHE A N 1
ATOM 824 C CA . PHE A 1 109 ? 5.287 2.301 16.067 1.00 93.12 109 PHE A CA 1
ATOM 825 C C . PHE A 1 109 ? 5.214 0.914 15.415 1.00 93.12 109 PHE A C 1
ATOM 827 O O . PHE A 1 109 ? 6.196 0.460 14.834 1.00 93.12 109 PHE A O 1
ATOM 834 N N . LEU A 1 110 ? 4.051 0.252 15.447 1.00 90.44 110 LEU A N 1
ATOM 835 C CA . LEU A 1 110 ? 3.856 -1.032 14.764 1.00 90.44 110 LEU A CA 1
ATOM 836 C C . LEU A 1 110 ? 4.000 -0.903 13.244 1.00 90.44 110 LEU A C 1
ATOM 838 O O . LEU A 1 110 ? 4.570 -1.790 12.609 1.00 90.44 110 LEU A O 1
ATOM 842 N N . ALA A 1 111 ? 3.517 0.193 12.660 1.00 87.38 111 ALA A N 1
ATOM 843 C CA . ALA A 1 111 ? 3.703 0.490 11.245 1.00 87.38 111 ALA A CA 1
ATOM 844 C C . ALA A 1 111 ? 5.188 0.691 10.909 1.00 87.38 111 ALA A C 1
ATOM 846 O O . ALA A 1 111 ? 5.692 0.051 9.991 1.00 87.38 111 ALA A O 1
ATOM 847 N N . LEU A 1 112 ? 5.915 1.483 11.703 1.00 88.56 112 LEU A N 1
ATOM 848 C CA . LEU A 1 112 ? 7.356 1.677 11.551 1.00 88.56 112 LEU A CA 1
ATOM 849 C C . LEU A 1 112 ? 8.118 0.353 11.675 1.00 88.56 112 LEU A C 1
ATOM 851 O O . LEU A 1 112 ? 8.964 0.056 10.838 1.00 88.56 112 LEU A O 1
ATOM 855 N N . ALA A 1 113 ? 7.790 -0.471 12.673 1.00 87.50 113 ALA A N 1
ATOM 856 C CA . ALA A 1 113 ? 8.378 -1.796 12.842 1.00 87.50 113 ALA A CA 1
ATOM 857 C C . ALA A 1 113 ? 8.078 -2.708 11.642 1.00 87.50 113 ALA A C 1
ATOM 859 O O . ALA A 1 113 ? 8.957 -3.436 11.190 1.00 87.50 113 ALA A O 1
ATOM 860 N N . SER A 1 114 ? 6.865 -2.632 11.087 1.00 82.62 114 SER A N 1
ATOM 861 C CA . SER A 1 114 ? 6.474 -3.396 9.898 1.00 82.62 114 SER A CA 1
ATOM 862 C C . SER A 1 114 ? 7.285 -2.977 8.669 1.00 82.62 114 SER A C 1
ATOM 864 O O . SER A 1 114 ? 7.784 -3.826 7.938 1.00 82.62 114 SER A O 1
ATOM 866 N N . VAL A 1 115 ? 7.497 -1.675 8.474 1.00 78.50 115 VAL A N 1
ATOM 867 C CA . VAL A 1 115 ? 8.333 -1.141 7.388 1.00 78.50 115 VAL A CA 1
ATOM 868 C C . VAL A 1 11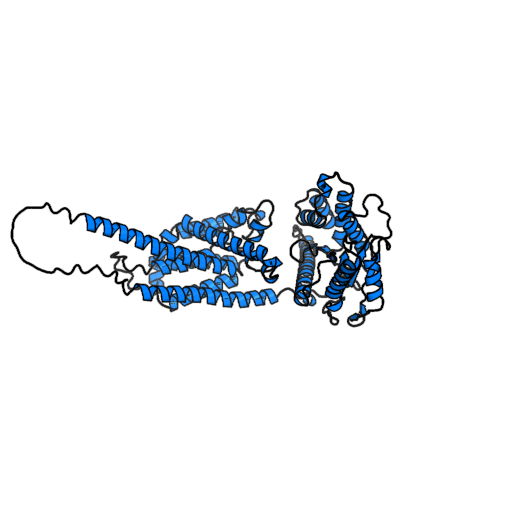5 ? 9.801 -1.528 7.588 1.00 78.50 115 VAL A C 1
ATOM 870 O O . VAL A 1 115 ? 10.440 -2.030 6.665 1.00 78.50 115 VAL A O 1
ATOM 873 N N . ALA A 1 116 ? 10.320 -1.377 8.809 1.00 81.50 116 ALA A N 1
ATOM 874 C CA . ALA A 1 116 ? 11.700 -1.706 9.158 1.00 81.50 116 ALA A CA 1
ATOM 875 C C . ALA A 1 116 ? 12.012 -3.208 9.056 1.00 81.50 116 ALA A C 1
ATOM 877 O O . ALA A 1 116 ? 13.154 -3.576 8.792 1.00 81.50 116 ALA A O 1
ATOM 878 N N . LEU A 1 117 ? 11.022 -4.083 9.256 1.00 81.88 117 LEU A N 1
ATOM 879 C CA . LEU A 1 117 ? 11.155 -5.538 9.103 1.00 81.88 117 LEU A CA 1
ATOM 880 C C . LEU A 1 117 ? 10.741 -6.039 7.713 1.00 81.88 117 LEU A C 1
ATOM 882 O O . LEU A 1 117 ? 11.069 -7.173 7.355 1.00 81.88 117 LEU A O 1
ATOM 886 N N . GLY A 1 118 ? 10.049 -5.211 6.929 1.00 68.31 118 GLY A N 1
ATOM 887 C CA . GLY A 1 118 ? 9.479 -5.577 5.635 1.00 68.31 118 GLY A CA 1
ATOM 888 C C . GLY A 1 118 ? 10.520 -6.078 4.643 1.00 68.31 118 GLY A C 1
ATOM 889 O O . GLY A 1 118 ? 10.258 -7.037 3.923 1.00 68.31 118 GLY A O 1
ATOM 890 N N . TRP A 1 119 ? 11.731 -5.509 4.652 1.00 67.50 119 TRP A N 1
ATOM 891 C CA . TRP A 1 119 ? 12.802 -5.930 3.739 1.00 67.50 119 TRP A CA 1
ATOM 892 C C . TRP A 1 119 ? 13.221 -7.390 3.961 1.00 67.50 119 TRP A C 1
ATOM 894 O O . TRP A 1 119 ? 13.609 -8.070 3.015 1.00 67.50 119 TRP A O 1
ATOM 904 N N . LYS A 1 120 ? 13.121 -7.885 5.203 1.00 72.56 120 LYS A N 1
ATOM 905 C CA . LYS A 1 120 ? 13.456 -9.268 5.565 1.00 72.56 120 LYS A CA 1
ATOM 906 C C . LYS A 1 120 ? 12.249 -10.196 5.462 1.00 72.56 120 LYS A C 1
ATOM 908 O O . LYS A 1 120 ? 12.399 -11.368 5.129 1.00 72.56 120 LYS A O 1
ATOM 913 N N . VAL A 1 121 ? 11.060 -9.689 5.782 1.00 71.50 121 VAL A N 1
ATOM 914 C CA . VAL A 1 121 ? 9.803 -10.442 5.746 1.00 71.50 121 VAL A CA 1
ATOM 915 C C . VAL A 1 121 ? 8.766 -9.606 4.982 1.00 71.50 121 VAL A C 1
ATOM 917 O O . VAL A 1 121 ? 8.042 -8.821 5.601 1.00 71.50 121 VAL A O 1
ATOM 920 N N . PRO A 1 122 ? 8.661 -9.779 3.644 1.00 59.38 122 PRO A N 1
ATOM 921 C CA . PRO A 1 122 ? 7.864 -8.917 2.758 1.00 59.38 122 PRO A CA 1
ATOM 922 C C . PRO A 1 122 ? 6.390 -8.770 3.139 1.00 59.38 122 PRO A C 1
ATOM 924 O O . PRO A 1 122 ? 5.771 -7.750 2.843 1.00 59.38 122 PRO A O 1
ATOM 927 N N . PHE A 1 123 ? 5.832 -9.755 3.848 1.00 64.50 123 PHE A N 1
ATOM 928 C CA . PHE A 1 123 ? 4.478 -9.690 4.398 1.00 64.50 123 PHE A CA 1
ATOM 929 C C . PHE A 1 123 ? 4.239 -8.422 5.238 1.00 64.50 123 PHE A C 1
ATOM 931 O O . PHE A 1 123 ? 3.146 -7.851 5.183 1.00 64.50 123 PHE A O 1
ATOM 938 N N . PHE A 1 124 ? 5.257 -7.938 5.963 1.00 70.75 124 PHE A N 1
ATOM 939 C CA . PHE A 1 124 ? 5.121 -6.742 6.789 1.00 70.75 124 PHE A CA 1
ATOM 940 C C . PHE A 1 124 ? 5.006 -5.441 5.985 1.00 70.75 124 PHE A C 1
ATOM 942 O O . PHE A 1 124 ? 4.407 -4.492 6.484 1.00 70.75 124 PHE A O 1
ATOM 949 N N . PHE A 1 125 ? 5.474 -5.383 4.732 1.00 62.69 125 PHE A N 1
ATOM 950 C CA . PHE A 1 125 ? 5.249 -4.191 3.905 1.00 62.69 125 PHE A CA 1
ATOM 951 C C . PHE A 1 125 ? 3.774 -3.977 3.607 1.00 62.69 125 PHE A C 1
ATOM 953 O O . PHE A 1 125 ? 3.325 -2.845 3.609 1.00 62.69 125 PHE A O 1
ATOM 960 N N . SER A 1 126 ? 3.014 -5.055 3.410 1.00 65.31 126 SER A N 1
ATOM 961 C CA . SER A 1 126 ? 1.565 -5.005 3.184 1.00 65.31 126 SER A CA 1
ATOM 962 C C . SER A 1 126 ? 0.742 -5.028 4.474 1.00 65.31 126 SER A C 1
ATOM 964 O O . SER A 1 126 ? -0.465 -5.271 4.429 1.00 65.31 126 SER A O 1
ATOM 966 N N . HIS A 1 127 ? 1.379 -4.846 5.633 1.00 76.94 127 HIS A N 1
ATOM 967 C CA . HIS A 1 127 ? 0.703 -5.052 6.902 1.00 76.94 127 HIS A CA 1
ATOM 968 C C . HIS A 1 127 ? -0.415 -4.014 7.094 1.00 76.94 127 HIS A C 1
ATOM 970 O O . HIS A 1 127 ? -0.143 -2.811 7.026 1.00 76.94 127 HIS A O 1
ATOM 976 N N . PRO A 1 128 ? -1.664 -4.427 7.388 1.00 78.12 128 PRO A N 1
ATOM 977 C CA . PRO A 1 128 ? -2.783 -3.489 7.455 1.00 78.12 128 PRO A CA 1
ATOM 978 C C . PRO A 1 128 ? -2.597 -2.399 8.516 1.00 78.12 128 PRO A C 1
ATOM 980 O O . PRO A 1 128 ? -3.101 -1.298 8.338 1.00 78.12 128 PRO A O 1
ATOM 983 N N . ALA A 1 129 ? -1.786 -2.632 9.557 1.00 80.31 129 ALA A N 1
ATOM 984 C CA . ALA A 1 129 ? -1.443 -1.583 10.521 1.00 80.31 129 ALA A CA 1
ATOM 985 C C . ALA A 1 129 ? -0.879 -0.307 9.863 1.00 80.31 129 ALA A C 1
ATOM 987 O O . ALA A 1 129 ? -1.124 0.770 10.397 1.00 80.31 129 ALA A O 1
ATOM 988 N N . VAL A 1 130 ? -0.198 -0.403 8.712 1.00 80.75 130 VAL A N 1
ATOM 989 C CA . VAL A 1 130 ? 0.370 0.742 7.973 1.00 80.75 130 VAL A CA 1
ATOM 990 C C . VAL A 1 130 ? -0.703 1.528 7.205 1.00 80.75 130 VAL A C 1
ATOM 992 O O . VAL A 1 130 ? -0.661 2.758 7.189 1.00 80.75 130 VAL A O 1
ATOM 995 N N . TYR A 1 131 ? -1.669 0.829 6.600 1.00 82.44 131 TYR A N 1
ATOM 996 C CA . TYR A 1 131 ? -2.601 1.392 5.607 1.00 82.44 131 TYR A CA 1
ATOM 997 C C . TYR A 1 131 ? -4.042 1.551 6.091 1.00 82.44 131 TYR A C 1
ATOM 999 O O . TYR A 1 131 ? -4.837 2.199 5.426 1.00 82.44 131 TYR A O 1
ATOM 1007 N N . GLU A 1 132 ? -4.415 0.930 7.206 1.00 86.00 132 GLU A N 1
ATOM 1008 C CA . GLU A 1 132 ? -5.795 0.934 7.691 1.00 86.00 132 GLU A CA 1
ATOM 1009 C C . GLU A 1 132 ? -6.239 2.364 8.061 1.00 86.00 132 GLU A C 1
ATOM 1011 O O . GLU A 1 132 ? -5.660 3.013 8.928 1.00 86.00 132 GLU A O 1
ATOM 1016 N N . ALA A 1 133 ? -7.282 2.892 7.439 1.00 89.12 133 ALA A N 1
ATOM 1017 C CA . ALA A 1 133 ? -7.828 4.178 7.853 1.00 89.12 133 ALA A CA 1
ATOM 1018 C C . ALA A 1 133 ? -8.538 4.036 9.207 1.00 89.12 133 ALA A C 1
ATOM 1020 O O . ALA A 1 133 ? -9.311 3.103 9.416 1.00 89.12 133 ALA A O 1
ATOM 1021 N N . THR A 1 134 ? -8.301 4.962 10.136 1.00 89.69 134 THR A N 1
ATOM 1022 C CA . THR A 1 134 ? -9.062 5.031 11.387 1.00 89.69 134 THR A CA 1
ATOM 1023 C C . THR A 1 134 ? -9.506 6.451 11.690 1.00 89.69 134 THR A C 1
ATOM 1025 O O . THR A 1 134 ? -8.784 7.426 11.491 1.00 89.69 134 THR A O 1
ATOM 1028 N N . ALA A 1 135 ? -10.717 6.567 12.214 1.00 88.75 135 ALA A N 1
ATOM 1029 C CA . ALA A 1 135 ? -11.286 7.817 12.685 1.00 88.75 135 ALA A CA 1
ATOM 1030 C C . ALA A 1 135 ? -12.175 7.545 13.903 1.00 88.75 135 ALA A C 1
ATOM 1032 O O . ALA A 1 135 ? -12.516 6.395 14.191 1.00 88.75 135 ALA A O 1
ATOM 1033 N N . GLY A 1 136 ? -12.586 8.621 14.567 1.00 87.38 136 GLY A N 1
ATOM 1034 C CA . GLY A 1 136 ? -13.485 8.677 15.714 1.00 87.38 136 GLY A CA 1
ATOM 1035 C C . GLY A 1 136 ? -13.062 7.861 16.934 1.00 87.38 136 GLY A C 1
ATOM 1036 O O . GLY A 1 136 ? -11.886 7.584 17.154 1.00 87.38 136 GLY A O 1
ATOM 1037 N N . LEU A 1 137 ? -14.041 7.543 17.785 1.00 88.81 137 LEU A N 1
ATOM 1038 C CA . LEU A 1 137 ? -13.797 7.107 19.165 1.00 88.81 137 LEU A CA 1
ATOM 1039 C C . LEU A 1 137 ? -13.751 5.589 19.356 1.00 88.81 137 LEU A C 1
ATOM 1041 O O . LEU A 1 137 ? -13.459 5.138 20.459 1.00 88.81 137 LEU A O 1
ATOM 1045 N N . GLY A 1 138 ? -14.017 4.796 18.319 1.00 90.00 138 GLY A N 1
ATOM 1046 C CA . GLY A 1 138 ? -14.105 3.334 18.398 1.00 90.00 138 GLY A CA 1
ATOM 1047 C C . GLY A 1 138 ? -12.946 2.669 19.158 1.00 90.00 138 GLY A C 1
ATOM 1048 O O . GLY A 1 138 ? -13.187 2.046 20.195 1.00 90.00 138 GLY A O 1
ATOM 1049 N N . PRO A 1 139 ? -11.685 2.855 18.726 1.00 91.12 139 PRO A N 1
ATOM 1050 C CA . PRO A 1 139 ? -10.514 2.322 19.427 1.00 91.12 139 PRO A CA 1
ATOM 1051 C C . PRO A 1 139 ? -10.375 2.809 20.876 1.00 91.12 139 PRO A C 1
ATOM 1053 O O . PRO A 1 139 ? -10.007 2.043 21.767 1.00 91.12 139 PRO A O 1
ATOM 1056 N N . VAL A 1 140 ? -10.713 4.077 21.130 1.00 90.62 140 VAL A N 1
ATOM 1057 C CA . VAL A 1 140 ? -10.638 4.687 22.466 1.00 90.62 140 VAL A CA 1
ATOM 1058 C C . VAL A 1 140 ? -11.677 4.084 23.400 1.00 90.62 140 VAL A C 1
ATOM 1060 O O . VAL A 1 140 ? -11.384 3.827 24.561 1.00 90.62 140 VAL A O 1
ATOM 1063 N N . LEU A 1 141 ? -12.878 3.799 22.901 1.00 87.69 141 LEU A N 1
ATOM 1064 C CA . LEU A 1 141 ? -13.926 3.142 23.676 1.00 87.69 141 LEU A CA 1
ATOM 1065 C C . LEU A 1 141 ? -13.509 1.752 24.136 1.00 87.69 141 LEU A C 1
ATOM 1067 O O . LEU A 1 141 ? -13.788 1.386 25.273 1.00 87.69 141 LEU A O 1
ATOM 1071 N N . VAL A 1 142 ? -12.803 1.004 23.286 1.00 87.88 142 VAL A N 1
ATOM 1072 C CA . VAL A 1 142 ? -12.222 -0.284 23.679 1.00 87.88 142 VAL A CA 1
ATOM 1073 C C . VAL A 1 142 ? -11.146 -0.087 24.743 1.00 87.88 142 VAL A C 1
ATOM 1075 O O . VAL A 1 142 ? -11.129 -0.818 25.733 1.00 87.88 142 VAL A O 1
ATOM 1078 N N . ALA A 1 143 ? -10.288 0.927 24.590 1.00 89.06 143 ALA A N 1
ATOM 1079 C CA . ALA A 1 143 ? -9.283 1.252 25.597 1.00 89.06 143 ALA A CA 1
ATOM 1080 C C . ALA A 1 143 ? -9.927 1.565 26.958 1.00 89.06 143 ALA A C 1
ATOM 1082 O O . ALA A 1 143 ? -9.497 1.042 27.988 1.00 89.06 143 ALA A O 1
ATOM 1083 N N . ILE A 1 144 ? -10.991 2.372 26.959 1.00 86.69 144 ILE A N 1
ATOM 1084 C CA . ILE A 1 144 ? -11.719 2.731 28.172 1.00 86.69 144 ILE A CA 1
ATOM 1085 C C . ILE A 1 144 ? -12.449 1.515 28.750 1.00 86.69 144 ILE A C 1
ATOM 1087 O O . ILE A 1 144 ? -12.323 1.289 29.946 1.00 86.69 144 ILE A O 1
ATOM 1091 N N . ASP A 1 145 ? -13.135 0.686 27.954 1.00 84.06 145 ASP A N 1
ATOM 1092 C CA . ASP A 1 145 ? -13.818 -0.516 28.468 1.00 84.06 145 ASP A CA 1
ATOM 1093 C C . ASP A 1 145 ? -12.844 -1.458 29.193 1.00 84.06 145 ASP A C 1
ATOM 1095 O O . ASP A 1 145 ? -13.100 -1.904 30.318 1.00 84.06 145 ASP A O 1
ATOM 1099 N N . VAL A 1 146 ? -11.681 -1.708 28.582 1.00 82.44 146 VAL A N 1
ATOM 1100 C CA . VAL A 1 146 ? -10.628 -2.537 29.178 1.00 82.44 146 VAL A CA 1
ATOM 1101 C C . VAL A 1 146 ? -10.080 -1.890 30.459 1.00 82.44 146 VAL A C 1
ATOM 1103 O O . VAL A 1 146 ? -9.915 -2.580 31.470 1.00 82.44 146 VAL A O 1
ATOM 1106 N N . ALA A 1 147 ? -9.849 -0.573 30.458 1.00 83.25 147 ALA A N 1
ATOM 1107 C CA . ALA A 1 147 ? -9.341 0.163 31.616 1.00 83.25 147 ALA A CA 1
ATOM 1108 C C . ALA A 1 147 ? -10.348 0.242 32.779 1.00 83.25 147 ALA A C 1
ATOM 1110 O O . ALA A 1 147 ? -9.992 -0.045 33.923 1.00 83.25 147 ALA A O 1
ATOM 1111 N N . THR A 1 148 ? -11.610 0.587 32.512 1.00 78.62 148 THR A N 1
ATOM 1112 C CA . THR A 1 148 ? -12.686 0.670 33.512 1.00 78.62 148 THR A CA 1
ATOM 1113 C C . THR A 1 148 ? -12.885 -0.674 34.202 1.00 78.62 148 THR A C 1
ATOM 1115 O O . THR A 1 148 ? -13.045 -0.739 35.421 1.00 78.62 148 THR A O 1
ATOM 1118 N N . PHE A 1 149 ? -12.807 -1.776 33.455 1.00 71.69 149 PHE A N 1
ATOM 1119 C CA . PHE A 1 149 ? -12.934 -3.107 34.036 1.00 71.69 149 PHE A CA 1
ATOM 1120 C C . PHE A 1 149 ? -11.785 -3.455 34.997 1.00 71.69 149 PHE A C 1
ATOM 1122 O O . PHE A 1 149 ? -12.008 -4.107 36.021 1.00 71.69 149 PHE A O 1
ATOM 1129 N N . LEU A 1 150 ? -10.564 -3.009 34.689 1.00 70.69 150 LEU A N 1
ATOM 1130 C CA . LEU A 1 150 ? -9.401 -3.160 35.567 1.00 70.69 150 LEU A CA 1
ATOM 1131 C C . LEU A 1 150 ? -9.561 -2.368 36.874 1.00 70.69 150 LEU A C 1
ATOM 1133 O O . LEU A 1 150 ? -9.146 -2.847 37.931 1.00 70.69 150 LEU A O 1
ATOM 1137 N N . GLN A 1 151 ? -10.204 -1.199 36.813 1.00 69.50 151 GLN A N 1
ATOM 1138 C CA . GLN A 1 151 ? -10.418 -0.313 37.961 1.00 69.50 151 GLN A CA 1
ATOM 1139 C C . GLN A 1 151 ? -11.556 -0.769 38.887 1.00 69.50 151 GLN A C 1
ATOM 1141 O O . GLN A 1 151 ? -11.385 -0.743 40.105 1.00 69.50 151 GLN A O 1
ATOM 1146 N N . LEU A 1 152 ? -12.671 -1.277 38.343 1.00 66.00 152 LEU A N 1
ATOM 1147 C CA . LEU A 1 152 ? -13.863 -1.726 39.098 1.00 66.00 152 LEU A CA 1
ATOM 1148 C C . LEU A 1 152 ? -13.622 -2.903 40.066 1.00 66.00 152 LEU A C 1
ATOM 1150 O O . LEU A 1 152 ? -14.554 -3.398 40.697 1.00 66.00 152 LEU A O 1
ATOM 1154 N N . ARG A 1 153 ? -12.388 -3.403 40.172 1.00 59.59 153 ARG A N 1
ATOM 1155 C CA . ARG A 1 153 ? -12.012 -4.517 41.053 1.00 59.59 153 ARG A CA 1
ATOM 1156 C C . ARG A 1 153 ? -11.011 -4.155 42.136 1.00 59.59 153 ARG A C 1
ATOM 1158 O O . ARG A 1 153 ? -10.496 -5.059 42.797 1.00 59.59 153 ARG A O 1
ATOM 1165 N N . LEU A 1 154 ? -10.739 -2.869 42.340 1.00 55.97 154 LEU A N 1
ATOM 1166 C CA . LEU A 1 154 ? -10.073 -2.425 43.556 1.00 55.97 154 LEU A CA 1
ATOM 1167 C C . LEU A 1 154 ? -11.038 -2.682 44.734 1.00 55.97 154 LEU A C 1
ATOM 1169 O O . LEU A 1 154 ? -12.107 -2.083 44.766 1.00 55.97 154 LEU A O 1
ATOM 1173 N N . PRO A 1 155 ? -10.724 -3.599 45.674 1.00 50.19 155 PRO A N 1
ATOM 1174 C CA . PRO A 1 155 ? -11.685 -4.097 46.672 1.00 50.19 155 PRO A CA 1
ATOM 1175 C C . PRO A 1 155 ? -12.135 -3.073 47.723 1.00 50.19 155 PRO A C 1
ATOM 1177 O O . PRO A 1 155 ? -12.908 -3.420 48.608 1.00 50.19 155 PRO A O 1
ATOM 1180 N N . ASN A 1 156 ? -11.626 -1.844 47.662 1.00 47.41 156 ASN A N 1
ATOM 1181 C CA . ASN A 1 156 ? -11.645 -0.900 48.770 1.00 47.41 156 ASN A CA 1
ATOM 1182 C C . ASN A 1 156 ? -12.242 0.443 48.352 1.00 47.41 156 ASN A C 1
ATOM 1184 O O . ASN A 1 156 ? -11.683 1.472 48.719 1.00 47.41 156 ASN A O 1
ATOM 1188 N N . ASP A 1 157 ? -13.330 0.459 47.584 1.00 44.75 157 ASP A N 1
ATOM 1189 C CA . ASP A 1 157 ? -14.161 1.661 47.548 1.00 44.75 157 ASP A CA 1
ATOM 1190 C C . ASP A 1 157 ? -15.240 1.519 48.636 1.00 44.75 157 ASP A C 1
ATOM 1192 O O . ASP A 1 157 ? -16.268 0.884 48.397 1.00 44.75 157 ASP A O 1
ATOM 1196 N N . PRO A 1 158 ? -15.006 2.012 49.871 1.00 46.41 158 PRO A N 1
ATOM 1197 C CA . PRO A 1 158 ? -15.998 2.007 50.940 1.00 46.41 158 PRO A CA 1
ATOM 1198 C C . PRO A 1 158 ? -17.104 3.043 50.700 1.00 46.41 158 PRO A C 1
ATOM 1200 O O . PRO A 1 158 ? -17.818 3.365 51.645 1.00 46.41 158 PRO A O 1
ATOM 1203 N N . SER A 1 159 ? -17.229 3.595 49.483 1.00 42.41 159 SER A N 1
ATOM 1204 C CA . SER A 1 159 ? -18.255 4.574 49.143 1.00 42.41 159 SER A CA 1
ATOM 1205 C C . SER A 1 159 ? -19.642 4.027 49.511 1.00 42.41 159 SER A C 1
ATOM 1207 O O . SER A 1 159 ? -20.121 3.065 48.897 1.00 42.41 159 SER A O 1
ATOM 1209 N N . PRO A 1 160 ? -20.296 4.602 50.534 1.00 40.03 160 PRO A N 1
ATOM 1210 C CA . PRO A 1 160 ? -21.592 4.166 51.004 1.00 40.03 160 PRO A CA 1
ATOM 1211 C C . PRO A 1 160 ? -22.635 4.819 50.103 1.00 40.03 160 PRO A C 1
ATOM 1213 O O . PRO A 1 160 ? -23.329 5.741 50.518 1.00 40.03 160 PRO A O 1
ATOM 1216 N N . VAL A 1 161 ? -22.715 4.384 48.845 1.00 44.88 161 VAL A N 1
ATOM 1217 C CA . VAL A 1 161 ? -23.839 4.718 47.964 1.00 44.88 161 VAL A CA 1
ATOM 1218 C C . VAL A 1 161 ? -24.750 3.490 47.911 1.00 44.88 161 VAL A C 1
ATOM 1220 O O . VAL A 1 161 ? -24.542 2.582 47.099 1.00 44.88 161 VAL A O 1
ATOM 1223 N N . PRO A 1 162 ? -25.764 3.410 48.791 1.00 39.97 162 PRO A N 1
ATOM 1224 C CA . PRO A 1 162 ? -26.698 2.307 48.838 1.00 39.97 162 PRO A CA 1
ATOM 1225 C C . PRO A 1 162 ? -27.797 2.582 47.810 1.00 39.97 162 PRO A C 1
ATOM 1227 O O . PRO A 1 162 ? -28.816 3.187 48.123 1.00 39.97 162 PRO A O 1
ATOM 1230 N N . SER A 1 163 ? -27.579 2.193 46.552 1.00 42.03 163 SER A N 1
ATOM 1231 C CA . SER A 1 163 ? -28.675 2.039 45.567 1.00 42.03 163 SER A CA 1
ATOM 1232 C C . SER A 1 163 ? -28.309 1.293 44.281 1.00 42.03 163 SER A C 1
ATOM 1234 O O . SER A 1 163 ? -29.194 0.945 43.507 1.00 42.03 163 SER A O 1
ATOM 1236 N N . ALA A 1 164 ? -27.043 0.937 44.050 1.00 46.69 164 ALA A N 1
ATOM 1237 C CA . ALA A 1 164 ? -26.639 0.222 42.831 1.00 46.69 164 ALA A CA 1
ATOM 1238 C C . ALA A 1 164 ? -26.896 -1.306 42.852 1.00 46.69 164 ALA A C 1
ATOM 1240 O O . ALA A 1 164 ? -26.389 -2.027 41.990 1.00 46.69 164 ALA A O 1
ATOM 1241 N N . ALA A 1 165 ? -27.703 -1.816 43.793 1.00 44.50 165 ALA A N 1
ATOM 1242 C CA . ALA A 1 165 ? -28.017 -3.244 43.944 1.00 44.50 165 ALA A CA 1
ATOM 1243 C C . ALA A 1 165 ? -28.762 -3.859 42.737 1.00 44.50 165 ALA A C 1
ATOM 1245 O O . ALA A 1 165 ? -28.838 -5.079 42.613 1.00 44.50 165 ALA A O 1
ATOM 1246 N N . SER A 1 166 ? -29.286 -3.035 41.827 1.00 49.34 166 SER A N 1
ATOM 1247 C CA . SER A 1 166 ? -29.960 -3.473 40.600 1.00 49.34 166 SER A CA 1
ATOM 1248 C C . SER A 1 166 ? -29.077 -3.427 39.349 1.00 49.34 166 SER A C 1
ATOM 1250 O O . SER A 1 166 ? -29.476 -3.949 38.306 1.00 49.34 166 SER A O 1
ATOM 1252 N N . THR A 1 167 ? -27.872 -2.849 39.416 1.00 53.41 167 THR A N 1
ATOM 1253 C CA . THR A 1 167 ? -26.953 -2.905 38.274 1.00 53.41 167 THR A CA 1
ATOM 1254 C C . THR A 1 167 ? -26.259 -4.268 38.236 1.00 53.41 167 THR A C 1
ATOM 1256 O O . THR A 1 167 ? -25.587 -4.635 39.202 1.00 53.41 167 THR A O 1
ATOM 1259 N N . PRO A 1 168 ? -26.420 -5.060 37.156 1.00 53.44 168 PRO A N 1
ATOM 1260 C CA . PRO A 1 168 ? -25.794 -6.373 37.059 1.00 53.44 168 PRO A CA 1
ATOM 1261 C C . PRO A 1 168 ? -24.290 -6.224 37.276 1.00 53.44 168 PRO A C 1
ATOM 1263 O O . PRO A 1 168 ? -23.681 -5.324 36.690 1.00 53.44 168 PRO A O 1
ATOM 1266 N N . LEU A 1 169 ? -23.709 -7.099 38.115 1.00 57.59 169 LEU A N 1
ATOM 1267 C CA . LEU A 1 169 ? -22.275 -7.109 38.408 1.00 57.59 169 LEU A CA 1
ATOM 1268 C C . LEU A 1 169 ? -21.512 -6.903 37.097 1.00 57.59 169 LEU A C 1
ATOM 1270 O O . LEU A 1 169 ? -21.549 -7.763 36.214 1.00 57.59 169 LEU A O 1
ATOM 1274 N N . ALA A 1 170 ? -20.795 -5.784 36.984 1.00 54.94 170 ALA A N 1
ATOM 1275 C CA . ALA A 1 170 ? -20.002 -5.432 35.805 1.00 54.94 170 ALA A CA 1
ATOM 1276 C C . ALA A 1 170 ? -18.976 -6.528 35.428 1.00 54.94 170 ALA A C 1
ATOM 1278 O O . ALA A 1 170 ? -18.456 -6.564 34.315 1.00 54.94 170 ALA A O 1
ATOM 1279 N N . GLY A 1 171 ? -18.724 -7.466 36.350 1.00 59.16 171 GLY A N 1
ATOM 1280 C CA . GLY A 1 171 ? -17.930 -8.677 36.176 1.00 59.16 171 GLY A CA 1
ATOM 1281 C C . GLY A 1 171 ? -18.618 -9.879 35.516 1.00 59.16 171 GLY A C 1
ATOM 1282 O O . GLY A 1 171 ? -17.940 -10.887 35.344 1.00 59.16 171 GLY A O 1
ATOM 1283 N N . SER A 1 172 ? -19.913 -9.835 35.183 1.00 74.00 172 SER A N 1
ATOM 1284 C CA . SER A 1 172 ? -20.605 -10.980 34.576 1.00 74.00 172 SER A CA 1
ATOM 1285 C C . SER A 1 172 ? -20.083 -11.256 33.168 1.00 74.00 172 SER A C 1
ATOM 1287 O O . SER A 1 172 ? -20.068 -10.358 32.326 1.00 74.00 172 SER A O 1
ATOM 1289 N N . ASN A 1 173 ? -19.733 -12.516 32.881 1.00 73.50 173 ASN A N 1
ATOM 1290 C CA . ASN A 1 173 ? -19.263 -12.973 31.565 1.00 73.50 173 ASN A CA 1
ATOM 1291 C C . ASN A 1 173 ? -20.190 -12.550 30.410 1.00 73.50 173 ASN A C 1
ATOM 1293 O O . ASN A 1 173 ? -19.725 -12.355 29.293 1.00 73.50 173 ASN A O 1
ATOM 1297 N N . ARG A 1 174 ? -21.490 -12.358 30.670 1.00 77.31 174 ARG A N 1
ATOM 1298 C CA . ARG A 1 174 ? -22.451 -11.878 29.663 1.00 77.31 174 ARG A CA 1
ATOM 1299 C C . ARG A 1 174 ? -22.195 -10.429 29.249 1.00 77.31 174 ARG A C 1
ATOM 1301 O O . ARG A 1 174 ? -22.237 -10.125 28.065 1.00 77.31 174 ARG A O 1
ATOM 1308 N N . VAL A 1 175 ? -21.886 -9.554 30.207 1.00 74.69 175 VAL A N 1
ATOM 1309 C CA . VAL A 1 175 ? -21.542 -8.146 29.939 1.00 74.69 175 VAL A CA 1
ATOM 1310 C C . VAL A 1 175 ? -20.202 -8.071 29.206 1.00 74.69 175 VAL A C 1
ATOM 1312 O O . VAL A 1 175 ? -20.052 -7.294 28.271 1.00 74.69 175 VAL A O 1
ATOM 1315 N N . VAL A 1 176 ? -19.256 -8.943 29.578 1.00 73.44 176 VAL A N 1
ATOM 1316 C CA . VAL A 1 176 ? -17.978 -9.111 28.866 1.00 73.44 176 VAL A CA 1
ATOM 1317 C C . VAL A 1 176 ? -18.195 -9.453 27.400 1.00 73.44 176 VAL A C 1
ATOM 1319 O O . VAL A 1 176 ? -17.672 -8.768 26.526 1.00 73.44 176 VAL A O 1
ATOM 1322 N N . ALA A 1 177 ? -18.971 -10.505 27.145 1.00 78.62 177 ALA A N 1
ATOM 1323 C CA . ALA A 1 177 ? -19.243 -10.984 25.801 1.00 78.62 177 ALA A CA 1
ATOM 1324 C C . ALA A 1 177 ? -19.996 -9.938 24.973 1.00 78.62 177 ALA A C 1
ATOM 1326 O O . ALA A 1 177 ? -19.674 -9.749 23.806 1.00 78.62 177 ALA A O 1
ATOM 1327 N N . LEU A 1 178 ? -20.945 -9.217 25.582 1.00 82.50 178 LEU A N 1
ATOM 1328 C CA . LEU A 1 178 ? -21.668 -8.140 24.914 1.00 82.50 178 LEU A CA 1
ATOM 1329 C C . LEU A 1 178 ? -20.725 -7.008 24.491 1.00 82.50 178 LEU A C 1
ATOM 1331 O O . LEU A 1 178 ? -20.758 -6.606 23.335 1.00 82.50 178 LEU A O 1
ATOM 1335 N N . HIS A 1 179 ? -19.864 -6.518 25.388 1.00 79.50 179 HIS A N 1
ATOM 1336 C CA . HIS A 1 179 ? -18.939 -5.428 25.059 1.00 79.50 179 HIS A CA 1
ATOM 1337 C C . HIS A 1 179 ? -17.927 -5.850 23.994 1.00 79.50 179 HIS A C 1
ATOM 1339 O O . HIS A 1 179 ? -17.739 -5.129 23.020 1.00 79.50 179 HIS A O 1
ATOM 1345 N N . ALA A 1 180 ? -17.339 -7.043 24.131 1.00 80.81 180 ALA A N 1
ATOM 1346 C CA . ALA A 1 180 ? -16.423 -7.585 23.132 1.00 80.81 180 ALA A CA 1
ATOM 1347 C C . ALA A 1 180 ? -17.122 -7.801 21.777 1.00 80.81 180 ALA A C 1
ATOM 1349 O O . ALA A 1 180 ? -16.547 -7.499 20.735 1.00 80.81 180 ALA A O 1
ATOM 1350 N N . GLY A 1 181 ? -18.375 -8.268 21.781 1.00 84.31 181 GLY A N 1
ATOM 1351 C CA . GLY A 1 181 ? -19.184 -8.450 20.576 1.00 84.31 181 GLY A CA 1
ATOM 1352 C C . GLY A 1 181 ? -19.521 -7.129 19.888 1.00 84.31 181 GLY A C 1
ATOM 1353 O O . GLY A 1 181 ? -19.382 -7.017 18.674 1.00 84.31 181 GLY A O 1
ATOM 1354 N N . VAL A 1 182 ? -19.892 -6.103 20.655 1.00 84.50 182 VAL A N 1
ATOM 1355 C CA . VAL A 1 182 ? -20.159 -4.758 20.129 1.00 84.50 182 VAL A CA 1
ATOM 1356 C C . VAL A 1 182 ? -18.876 -4.106 19.611 1.00 84.50 182 VAL A C 1
ATOM 1358 O O . VAL A 1 182 ? -18.881 -3.558 18.514 1.00 84.50 182 VAL A O 1
ATOM 1361 N N . ALA A 1 183 ? -17.762 -4.214 20.338 1.00 83.81 183 ALA A N 1
ATOM 1362 C CA . ALA A 1 183 ? -16.458 -3.749 19.871 1.00 83.81 183 ALA A CA 1
ATOM 1363 C C . ALA A 1 183 ? -16.035 -4.460 18.577 1.00 83.81 183 ALA A C 1
ATOM 1365 O O . ALA A 1 183 ? -15.595 -3.801 17.639 1.00 83.81 183 ALA A O 1
ATOM 1366 N N . GLY A 1 184 ? -16.230 -5.780 18.495 1.00 85.06 184 GLY A N 1
ATOM 1367 C CA . GLY A 1 184 ? -15.987 -6.573 17.290 1.00 85.06 184 GLY A CA 1
ATOM 1368 C C . GLY A 1 184 ? -16.872 -6.153 16.114 1.00 85.06 184 GLY A C 1
ATOM 1369 O O . GLY A 1 184 ? -16.377 -6.014 15.000 1.00 85.06 184 GLY A O 1
ATOM 1370 N N . LEU A 1 185 ? -18.156 -5.873 16.355 1.00 85.88 185 LEU A N 1
ATOM 1371 C CA . LEU A 1 185 ? -19.075 -5.377 15.329 1.00 85.88 185 LEU A CA 1
ATOM 1372 C C . LEU A 1 185 ? -18.674 -3.986 14.826 1.00 85.88 185 LEU A C 1
ATOM 1374 O O . LEU A 1 185 ? -18.636 -3.762 13.620 1.00 85.88 185 LEU A O 1
ATOM 1378 N N . LEU A 1 186 ? -18.347 -3.058 15.729 1.00 87.50 186 LEU A N 1
ATOM 1379 C CA . LEU A 1 186 ? -17.888 -1.719 15.352 1.00 87.50 186 LEU A CA 1
ATOM 1380 C C . LEU A 1 186 ? -16.580 -1.794 14.555 1.00 87.50 186 LEU A C 1
ATOM 1382 O O . LEU A 1 186 ? -16.464 -1.161 13.513 1.00 87.50 186 LEU A O 1
ATOM 1386 N N . CYS A 1 187 ? -15.645 -2.633 15.000 1.00 87.75 187 CYS A N 1
ATOM 1387 C CA . CYS A 1 187 ? -14.401 -2.936 14.304 1.00 87.75 187 CYS A CA 1
ATOM 1388 C C . CYS A 1 187 ? -14.641 -3.464 12.876 1.00 87.75 187 CYS A C 1
ATOM 1390 O O . CYS A 1 187 ? -13.999 -3.003 11.934 1.00 87.75 187 CYS A O 1
ATOM 1392 N N . LEU A 1 188 ? -15.605 -4.377 12.695 1.00 86.12 188 LEU A N 1
ATOM 1393 C CA . LEU A 1 188 ? -15.997 -4.904 11.382 1.00 86.12 188 LEU A CA 1
ATOM 1394 C C . LEU A 1 188 ? -16.604 -3.837 10.467 1.00 86.12 188 LEU A C 1
ATOM 1396 O O . LEU A 1 188 ? -16.297 -3.817 9.277 1.00 86.12 188 LEU A O 1
ATOM 1400 N N . ILE A 1 189 ? -17.475 -2.975 11.003 1.00 85.06 189 ILE A N 1
ATOM 1401 C CA . ILE A 1 189 ? -18.134 -1.921 10.218 1.00 85.06 189 ILE A CA 1
ATOM 1402 C C . ILE A 1 189 ? -17.130 -0.838 9.815 1.00 85.06 189 ILE A C 1
ATOM 1404 O O . ILE A 1 189 ? -17.174 -0.358 8.685 1.00 85.06 189 ILE A O 1
ATOM 1408 N N . GLU A 1 190 ? -16.222 -0.466 10.718 1.00 85.69 190 GLU A N 1
ATOM 1409 C CA . GLU A 1 190 ? -15.181 0.533 10.448 1.00 85.69 190 GLU A CA 1
ATOM 1410 C C . GLU A 1 190 ? -14.011 -0.034 9.640 1.00 85.69 190 GLU A C 1
ATOM 1412 O O . GLU A 1 190 ? -13.238 0.732 9.076 1.00 85.69 190 GLU A O 1
ATOM 1417 N N . GLY A 1 191 ? -13.883 -1.362 9.552 1.00 85.50 191 GLY A N 1
ATOM 1418 C CA . GLY A 1 191 ? -12.780 -2.011 8.848 1.00 85.50 191 GLY A CA 1
ATOM 1419 C C . GLY A 1 191 ? -11.420 -1.719 9.482 1.00 85.50 191 GLY A C 1
ATOM 1420 O O . GLY A 1 191 ? -10.421 -1.720 8.769 1.00 85.50 191 GLY A O 1
ATOM 1421 N N . ALA A 1 192 ? -11.386 -1.471 10.799 1.00 89.31 192 ALA A N 1
ATOM 1422 C CA . ALA A 1 192 ? -10.210 -0.970 11.513 1.00 89.31 192 ALA A CA 1
ATOM 1423 C C . ALA A 1 192 ? -9.666 -1.923 12.611 1.00 89.31 192 ALA A C 1
ATOM 1425 O O . ALA A 1 192 ? -9.517 -1.520 13.772 1.00 89.31 192 ALA A O 1
ATOM 1426 N N . PRO A 1 193 ? -9.386 -3.207 12.307 1.00 89.12 193 PRO A N 1
ATOM 1427 C CA . PRO A 1 193 ? -8.987 -4.188 13.314 1.00 89.12 193 PRO A CA 1
ATOM 1428 C C . PRO A 1 193 ? -7.735 -3.818 14.099 1.00 89.12 193 PRO A C 1
ATOM 1430 O O . PRO A 1 193 ? -7.720 -3.990 15.321 1.00 89.12 193 PRO A O 1
ATOM 1433 N N . TRP A 1 194 ? -6.698 -3.292 13.451 1.00 88.56 194 TRP A N 1
ATOM 1434 C CA . TRP A 1 194 ? -5.442 -2.982 14.134 1.00 88.56 194 TRP A CA 1
ATOM 1435 C C . TRP A 1 194 ? -5.581 -1.804 15.081 1.00 88.56 194 TRP A C 1
ATOM 1437 O O . TRP A 1 194 ? -4.995 -1.818 16.163 1.00 88.56 194 TRP A O 1
ATOM 1447 N N . SER A 1 195 ? -6.399 -0.821 14.724 1.00 91.81 195 SER A N 1
ATOM 1448 C CA . SER A 1 195 ? -6.702 0.320 15.585 1.00 91.81 195 SER A CA 1
ATOM 1449 C C . SER A 1 195 ? -7.422 -0.133 16.848 1.00 91.81 195 SER A C 1
ATOM 1451 O O . SER A 1 195 ? -7.023 0.235 17.951 1.00 91.81 195 SER A O 1
ATOM 1453 N N . TYR A 1 196 ? -8.420 -1.008 16.710 1.00 91.94 196 TYR A N 1
ATOM 1454 C CA . TYR A 1 196 ? -9.150 -1.576 17.844 1.00 91.94 196 TYR A CA 1
ATOM 1455 C C . TYR A 1 196 ? -8.259 -2.460 18.731 1.00 91.94 196 TYR A C 1
ATOM 1457 O O . TYR A 1 196 ? -8.344 -2.373 19.958 1.00 91.94 196 TYR A O 1
ATOM 1465 N N . ALA A 1 197 ? -7.364 -3.261 18.143 1.00 89.81 197 ALA A N 1
ATOM 1466 C CA . ALA A 1 197 ? -6.381 -4.034 18.903 1.00 89.81 197 ALA A CA 1
ATOM 1467 C C . ALA A 1 197 ? -5.399 -3.140 19.668 1.00 89.81 197 ALA A C 1
ATOM 1469 O O . ALA A 1 197 ? -5.156 -3.376 20.852 1.00 89.81 197 ALA A O 1
ATOM 1470 N N . CYS A 1 198 ? -4.877 -2.088 19.029 1.00 92.38 198 CYS A N 1
ATOM 1471 C CA . CYS A 1 198 ? -4.017 -1.108 19.691 1.00 92.38 198 CYS A CA 1
ATOM 1472 C C . CYS A 1 198 ? -4.754 -0.435 20.854 1.00 92.38 198 CYS A C 1
ATOM 1474 O O . CYS A 1 198 ? -4.197 -0.339 21.945 1.00 92.38 198 CYS A O 1
ATOM 1476 N N . GLY A 1 199 ? -6.022 -0.057 20.658 1.00 92.81 199 GLY A N 1
ATOM 1477 C CA . GLY A 1 199 ? -6.875 0.485 21.716 1.00 92.81 199 GLY A CA 1
ATOM 1478 C C . GLY A 1 199 ? -7.017 -0.476 22.899 1.00 92.81 199 GLY A C 1
ATOM 1479 O O . GLY A 1 199 ? -6.805 -0.083 24.044 1.00 92.81 199 GLY A O 1
ATOM 1480 N N . ALA A 1 200 ? -7.276 -1.763 22.644 1.00 90.12 200 ALA A N 1
ATOM 1481 C CA . ALA A 1 200 ? -7.355 -2.781 23.695 1.00 90.12 200 ALA A CA 1
ATOM 1482 C C . ALA A 1 200 ? -6.041 -2.930 24.484 1.00 90.12 200 ALA A C 1
ATOM 1484 O O . ALA A 1 200 ? -6.066 -3.009 25.714 1.00 90.12 200 ALA A O 1
ATOM 1485 N N . VAL A 1 201 ? -4.893 -2.937 23.795 1.00 90.62 201 VAL A N 1
ATOM 1486 C CA . VAL A 1 201 ? -3.563 -3.011 24.426 1.00 90.62 201 VAL A CA 1
ATOM 1487 C C . VAL A 1 201 ? -3.287 -1.765 25.268 1.00 90.62 201 VAL A C 1
ATOM 1489 O O . VAL A 1 201 ? -2.891 -1.890 26.427 1.00 90.62 201 VAL A O 1
ATOM 1492 N N . VAL A 1 202 ? -3.553 -0.570 24.733 1.00 93.69 202 VAL A N 1
ATOM 1493 C CA . VAL A 1 202 ? -3.408 0.701 25.459 1.00 93.69 202 VAL A CA 1
ATOM 1494 C C . VAL A 1 202 ? -4.299 0.721 26.701 1.00 93.69 202 VAL A C 1
ATOM 1496 O O . VAL A 1 202 ? -3.822 1.050 27.785 1.00 93.69 202 VAL A O 1
ATOM 1499 N N . GLY A 1 203 ? -5.559 0.297 26.581 1.00 90.12 203 GLY A N 1
ATOM 1500 C CA . GLY A 1 203 ? -6.484 0.177 27.708 1.00 90.12 203 GLY A CA 1
ATOM 1501 C C . GLY A 1 203 ? -5.998 -0.786 28.789 1.00 90.12 203 GLY A C 1
ATOM 1502 O O . GLY A 1 203 ? -6.086 -0.480 29.979 1.00 90.12 203 GLY A O 1
ATOM 1503 N N . ALA A 1 204 ? -5.428 -1.928 28.391 1.00 86.75 204 ALA A N 1
ATOM 1504 C CA . ALA A 1 204 ? -4.854 -2.896 29.321 1.00 86.75 204 ALA A CA 1
ATOM 1505 C C . ALA A 1 204 ? -3.653 -2.313 30.078 1.00 86.75 204 ALA A C 1
ATOM 1507 O O . ALA A 1 204 ? -3.602 -2.407 31.305 1.00 86.75 204 ALA A O 1
ATOM 1508 N N . ILE A 1 205 ? -2.722 -1.667 29.367 1.00 89.94 205 ILE A N 1
ATOM 1509 C CA . ILE A 1 205 ? -1.556 -1.003 29.967 1.00 89.94 205 ILE A CA 1
ATOM 1510 C C . ILE A 1 205 ? -2.022 0.079 30.943 1.00 89.94 205 ILE A C 1
ATOM 1512 O O . ILE A 1 205 ? -1.623 0.084 32.107 1.00 89.94 205 ILE A O 1
ATOM 1516 N N . PHE A 1 206 ? -2.916 0.959 30.497 1.00 90.00 206 PHE A N 1
ATOM 1517 C CA . PHE A 1 206 ? -3.426 2.064 31.297 1.00 90.00 206 PHE A CA 1
ATOM 1518 C C . PHE A 1 206 ? -4.172 1.580 32.550 1.00 90.00 206 PHE A C 1
ATOM 1520 O O . PHE A 1 206 ? -3.974 2.107 33.647 1.00 90.00 206 PHE A O 1
ATOM 1527 N N . GLY A 1 207 ? -4.998 0.539 32.434 1.00 85.00 207 GLY A N 1
ATOM 1528 C CA . GLY A 1 207 ? -5.678 -0.050 33.584 1.00 85.00 207 GLY A CA 1
ATOM 1529 C C . GLY A 1 207 ? -4.708 -0.697 34.580 1.00 85.00 207 GLY A C 1
ATOM 1530 O O . GLY A 1 207 ? -4.860 -0.496 35.784 1.00 85.00 207 GLY A O 1
ATOM 1531 N N . VAL A 1 208 ? -3.673 -1.406 34.110 1.00 84.38 208 VAL A N 1
ATOM 1532 C CA . VAL A 1 208 ? -2.628 -1.981 34.980 1.00 84.38 208 VAL A CA 1
ATOM 1533 C C . VAL A 1 208 ? -1.863 -0.884 35.720 1.00 84.38 208 VAL A C 1
ATOM 1535 O O . VAL A 1 208 ? -1.688 -0.986 36.934 1.00 84.38 208 VAL A O 1
ATOM 1538 N N . LEU A 1 209 ? -1.461 0.185 35.027 1.00 87.19 209 LEU A N 1
ATOM 1539 C CA . LEU A 1 209 ? -0.764 1.318 35.641 1.00 87.19 209 LEU A CA 1
ATOM 1540 C C . LEU A 1 209 ? -1.612 1.993 36.723 1.00 87.19 209 LEU A C 1
ATOM 1542 O O . LEU A 1 209 ? -1.102 2.263 37.807 1.00 87.19 209 LEU A O 1
ATOM 1546 N N . ASN A 1 210 ? -2.914 2.184 36.494 1.00 84.00 210 ASN A N 1
ATOM 1547 C CA . ASN A 1 210 ? -3.816 2.729 37.516 1.00 84.00 210 ASN A CA 1
ATOM 1548 C C . ASN A 1 210 ? -3.965 1.807 38.734 1.00 84.00 210 ASN A C 1
ATOM 1550 O O . ASN A 1 210 ? -4.001 2.273 39.875 1.00 84.00 210 ASN A O 1
ATOM 1554 N N . VAL A 1 211 ? -4.025 0.489 38.523 1.00 81.38 211 VAL A N 1
ATOM 1555 C CA . VAL A 1 211 ? -4.053 -0.486 39.627 1.00 81.38 211 VAL A CA 1
ATOM 1556 C C . VAL A 1 211 ? -2.749 -0.443 40.428 1.00 81.38 211 VAL A C 1
ATOM 1558 O O . VAL A 1 211 ? -2.777 -0.550 41.652 1.00 81.38 211 VAL A O 1
ATOM 1561 N N . LEU A 1 212 ? -1.601 -0.266 39.773 1.00 82.69 212 LEU A N 1
ATOM 1562 C CA . LEU A 1 212 ? -0.318 -0.118 40.462 1.00 82.69 212 LEU A CA 1
ATOM 1563 C C . LEU A 1 212 ? -0.248 1.211 41.227 1.00 82.69 212 LEU A C 1
ATOM 1565 O O . LEU A 1 212 ? 0.068 1.208 42.414 1.00 82.69 212 LEU A O 1
ATOM 1569 N N . ALA A 1 213 ? -0.616 2.326 40.593 1.00 83.69 213 ALA A N 1
ATOM 1570 C CA . ALA A 1 213 ? -0.612 3.653 41.204 1.00 83.69 213 ALA A CA 1
ATOM 1571 C C . ALA A 1 213 ? -1.522 3.729 42.440 1.00 83.69 213 ALA A C 1
ATOM 1573 O O . ALA A 1 213 ? -1.099 4.209 43.490 1.00 83.69 213 ALA A O 1
ATOM 1574 N N . SER A 1 214 ? -2.738 3.184 42.354 1.00 80.19 214 SER A N 1
ATOM 1575 C CA . SER A 1 214 ? -3.666 3.128 43.493 1.00 80.19 214 SER A CA 1
ATOM 1576 C C . SER A 1 214 ? -3.121 2.287 44.653 1.00 80.19 214 SER A C 1
ATOM 1578 O O . SER A 1 214 ? -3.282 2.665 45.813 1.00 80.19 214 SER A O 1
ATOM 1580 N N . ARG A 1 215 ? -2.408 1.186 44.373 1.00 79.81 215 ARG A N 1
ATOM 1581 C CA . ARG A 1 215 ? -1.721 0.404 45.416 1.00 79.81 215 ARG A CA 1
ATOM 1582 C C . ARG A 1 215 ? -0.608 1.193 46.097 1.00 79.81 215 ARG A C 1
ATOM 1584 O O . ARG A 1 215 ? -0.539 1.168 47.324 1.00 79.81 215 ARG A O 1
ATOM 1591 N N . PHE A 1 216 ? 0.222 1.904 45.334 1.00 81.69 216 PHE A N 1
ATOM 1592 C CA . PHE A 1 216 ? 1.290 2.737 45.897 1.00 81.69 216 PHE A CA 1
ATOM 1593 C C . PHE A 1 216 ? 0.733 3.884 46.750 1.00 81.69 216 PHE A C 1
ATOM 1595 O O . PHE A 1 216 ? 1.225 4.125 47.851 1.00 81.69 216 PHE A O 1
ATOM 1602 N N . GLN A 1 217 ? -0.340 4.541 46.299 1.00 82.44 217 GLN A N 1
ATOM 1603 C CA . GLN A 1 217 ? -1.005 5.599 47.066 1.00 82.44 217 GLN A CA 1
ATOM 1604 C C . GLN A 1 217 ? -1.602 5.083 48.383 1.00 82.44 217 GLN A C 1
ATOM 1606 O O . GLN A 1 217 ? -1.491 5.748 49.414 1.00 82.44 217 GLN A O 1
ATOM 1611 N N . LEU A 1 218 ? -2.210 3.892 48.372 1.00 76.69 218 LEU A N 1
ATOM 1612 C CA . LEU A 1 218 ? -2.737 3.269 49.588 1.00 76.69 218 LEU A CA 1
ATOM 1613 C C . LEU A 1 218 ? -1.612 2.909 50.564 1.00 76.69 218 LEU A C 1
ATOM 1615 O O . LEU A 1 218 ? -1.721 3.221 51.747 1.00 76.69 218 LEU A O 1
ATOM 1619 N N . GLN A 1 219 ? -0.511 2.322 50.086 1.00 77.19 219 GLN A N 1
ATOM 1620 C CA . GLN A 1 219 ? 0.641 2.004 50.939 1.00 77.19 219 GLN A CA 1
ATOM 1621 C C . GLN A 1 219 ? 1.250 3.252 51.593 1.00 77.19 219 GLN A C 1
ATOM 1623 O O . GLN A 1 219 ? 1.559 3.213 52.783 1.00 77.19 219 GLN A O 1
ATOM 1628 N N . GLY A 1 220 ? 1.344 4.372 50.866 1.00 74.19 220 GLY A N 1
ATOM 1629 C CA . GLY A 1 220 ? 1.817 5.642 51.424 1.00 74.19 220 GLY A CA 1
ATOM 1630 C C . GLY A 1 220 ? 0.944 6.160 52.574 1.00 74.19 220 GLY A C 1
ATOM 1631 O O . GLY A 1 220 ? 1.468 6.600 53.595 1.00 74.19 220 GLY A O 1
ATOM 1632 N N . LYS A 1 221 ? -0.388 6.040 52.462 1.00 74.69 221 LYS A N 1
ATOM 1633 C CA . LYS A 1 221 ? -1.314 6.452 53.534 1.00 74.69 221 LYS A CA 1
ATOM 1634 C C . LYS A 1 221 ? -1.204 5.572 54.782 1.00 74.69 221 LYS A C 1
ATOM 1636 O O . LYS A 1 221 ? -1.164 6.105 55.887 1.00 74.69 221 LYS A O 1
ATOM 1641 N N . TYR A 1 222 ? -1.110 4.249 54.628 1.00 69.19 222 TYR A N 1
ATOM 1642 C CA . TYR A 1 222 ? -0.968 3.344 55.779 1.00 69.19 222 TYR A CA 1
ATOM 1643 C C . TYR A 1 222 ? 0.403 3.459 56.462 1.00 69.19 222 TYR A C 1
ATOM 1645 O O . TYR A 1 222 ? 0.481 3.332 57.681 1.00 69.19 222 TYR A O 1
ATOM 1653 N N . SER A 1 223 ? 1.468 3.760 55.710 1.00 66.38 223 SER A N 1
ATOM 1654 C CA . SER A 1 223 ? 2.803 3.981 56.280 1.00 66.38 223 SER A CA 1
ATOM 1655 C C . SER A 1 223 ? 2.888 5.250 57.136 1.00 66.38 223 SER A C 1
ATOM 1657 O O . SER A 1 223 ? 3.639 5.266 58.106 1.00 66.38 223 SER A O 1
ATOM 1659 N N . LEU A 1 224 ? 2.134 6.304 56.800 1.00 63.66 224 LEU A N 1
ATOM 1660 C CA . LEU A 1 224 ? 2.108 7.548 57.580 1.00 63.66 224 LEU A CA 1
ATOM 1661 C C . LEU A 1 224 ? 1.279 7.413 58.864 1.00 63.66 224 LEU A C 1
ATOM 1663 O O . LEU A 1 224 ? 1.685 7.918 59.906 1.00 63.66 224 LEU A O 1
ATOM 1667 N N . LEU A 1 225 ? 0.158 6.687 58.816 1.00 63.75 225 LEU A N 1
ATOM 1668 C CA . LEU A 1 225 ? -0.679 6.436 59.996 1.00 63.75 225 LEU A CA 1
ATOM 1669 C C . LEU A 1 225 ? -0.024 5.462 60.990 1.00 63.75 225 LEU A C 1
ATOM 1671 O O . LEU A 1 225 ? -0.191 5.621 62.192 1.00 63.75 225 LEU A O 1
ATOM 1675 N N . GLY A 1 226 ? 0.770 4.495 60.516 1.00 59.25 226 GLY A N 1
ATOM 1676 C CA . GLY A 1 226 ? 1.474 3.541 61.382 1.00 59.25 226 GLY A CA 1
ATOM 1677 C C . GLY A 1 226 ? 2.734 4.080 62.074 1.00 59.25 226 GLY A C 1
ATOM 1678 O O . GLY A 1 226 ? 3.263 3.408 62.954 1.00 59.25 226 GLY A O 1
ATOM 1679 N N . SER A 1 227 ? 3.231 5.264 61.694 1.00 56.88 227 SER A N 1
ATOM 1680 C CA . SER A 1 227 ? 4.454 5.846 62.273 1.00 56.88 227 SER A CA 1
ATOM 1681 C C . SER A 1 227 ? 4.191 6.872 63.384 1.00 56.88 227 SER A C 1
ATOM 1683 O O . SER A 1 227 ? 5.138 7.259 64.064 1.00 56.88 227 SER A O 1
ATOM 1685 N N . ALA A 1 228 ? 2.944 7.317 63.576 1.00 57.62 228 ALA A N 1
ATOM 1686 C CA . ALA A 1 228 ? 2.603 8.338 64.571 1.00 57.62 228 ALA A CA 1
ATOM 1687 C C . ALA A 1 228 ? 2.333 7.771 65.981 1.00 57.62 228 ALA A C 1
ATOM 1689 O O . ALA A 1 228 ? 2.536 8.482 66.959 1.00 57.62 228 ALA A O 1
ATOM 1690 N N . ASP A 1 229 ? 1.970 6.489 66.106 1.00 56.69 229 ASP A N 1
ATOM 1691 C CA . ASP A 1 229 ? 1.601 5.873 67.397 1.00 56.69 229 ASP A CA 1
ATOM 1692 C C . ASP A 1 229 ? 2.777 5.274 68.194 1.00 56.69 229 ASP A C 1
ATOM 1694 O O . ASP A 1 229 ? 2.582 4.784 69.302 1.00 56.69 229 ASP A O 1
ATOM 1698 N N . ASN A 1 230 ? 4.014 5.346 67.688 1.00 58.47 230 ASN A N 1
ATOM 1699 C CA . ASN A 1 230 ? 5.208 4.927 68.444 1.00 58.47 230 ASN A CA 1
ATOM 1700 C C . ASN A 1 230 ? 5.942 6.083 69.144 1.00 58.47 230 ASN A C 1
ATOM 1702 O O . ASN A 1 230 ? 6.987 5.862 69.752 1.00 58.47 230 ASN A O 1
ATOM 1706 N N . ALA A 1 231 ? 5.395 7.299 69.127 1.00 58.16 231 ALA A N 1
ATOM 1707 C CA . ALA A 1 231 ? 5.837 8.373 70.013 1.00 58.16 231 ALA A CA 1
ATOM 1708 C C . ALA A 1 231 ? 5.113 8.279 71.368 1.00 58.16 231 ALA A C 1
ATOM 1710 O O . ALA A 1 231 ? 4.494 9.236 71.827 1.00 58.16 231 ALA A O 1
ATOM 1711 N N . GLN A 1 232 ? 5.157 7.109 72.006 1.00 59.47 232 GLN A N 1
ATOM 1712 C CA . GLN A 1 232 ? 4.762 6.988 73.403 1.00 59.47 232 GLN A CA 1
ATOM 1713 C C . GLN A 1 232 ? 5.962 7.450 74.248 1.00 59.47 232 GLN A C 1
ATOM 1715 O O . GLN A 1 232 ? 7.043 6.870 74.116 1.00 59.47 232 GLN A O 1
ATOM 1720 N N . PRO A 1 233 ? 5.834 8.516 75.059 1.00 57.94 233 PRO A N 1
ATOM 1721 C CA . PRO A 1 233 ? 6.929 8.969 75.902 1.00 57.94 233 PRO A CA 1
ATOM 1722 C C . PRO A 1 233 ? 7.298 7.844 76.872 1.00 57.94 233 PRO A C 1
ATOM 1724 O O . PRO A 1 233 ? 6.428 7.295 77.548 1.00 57.94 233 PRO A O 1
ATOM 1727 N N . GLN A 1 234 ? 8.586 7.492 76.903 1.00 54.06 234 GLN A N 1
ATOM 1728 C CA . GLN A 1 234 ? 9.184 6.642 77.929 1.00 54.06 234 GLN A CA 1
ATOM 1729 C C . GLN A 1 234 ? 8.888 7.259 79.301 1.00 54.06 234 GLN A C 1
ATOM 1731 O O . GLN A 1 234 ? 9.602 8.150 79.754 1.00 54.06 234 GLN A O 1
ATOM 1736 N N . ALA A 1 235 ? 7.822 6.796 79.945 1.00 55.78 235 ALA A N 1
ATOM 1737 C CA . ALA A 1 235 ? 7.703 6.859 81.386 1.00 55.78 235 ALA A CA 1
ATOM 1738 C C . ALA A 1 235 ? 8.421 5.621 81.921 1.00 55.78 235 ALA A C 1
ATOM 1740 O O . ALA A 1 235 ? 8.064 4.484 81.606 1.00 55.78 235 ALA A O 1
ATOM 1741 N N . SER A 1 236 ? 9.505 5.895 82.629 1.00 64.88 236 SER A N 1
ATOM 1742 C CA . SER A 1 236 ? 10.254 4.958 83.440 1.00 64.88 236 SER A CA 1
ATOM 1743 C C . SER A 1 236 ? 9.327 4.285 84.458 1.00 64.88 236 SER A C 1
ATOM 1745 O O . SER A 1 236 ? 8.468 4.942 85.041 1.00 64.88 236 SER A O 1
ATOM 1747 N N . ASP A 1 237 ? 9.444 2.970 84.602 1.00 56.28 237 ASP A N 1
ATOM 1748 C CA . ASP A 1 237 ? 9.896 2.323 85.841 1.00 56.28 237 ASP A CA 1
ATOM 1749 C C . ASP A 1 237 ? 9.603 0.811 85.775 1.00 56.28 237 ASP A C 1
ATOM 1751 O O . ASP A 1 237 ? 8.517 0.373 85.398 1.00 56.28 237 ASP A O 1
ATOM 1755 N N . ASP A 1 238 ? 10.662 0.050 86.049 1.00 59.94 238 ASP A N 1
ATOM 1756 C CA . ASP A 1 238 ? 10.765 -1.305 86.599 1.00 59.94 238 ASP A CA 1
ATOM 1757 C C . ASP A 1 238 ? 9.548 -2.253 86.545 1.00 59.94 238 ASP A C 1
ATOM 1759 O O . ASP A 1 238 ? 8.537 -2.055 87.203 1.00 59.94 238 ASP A O 1
ATOM 1763 N N . GLU A 1 239 ? 9.694 -3.392 85.859 1.00 51.06 239 GLU A N 1
ATOM 1764 C CA . GLU A 1 239 ? 9.982 -4.681 86.515 1.00 51.06 239 GLU A CA 1
ATOM 1765 C C . GLU A 1 239 ? 9.938 -5.851 85.518 1.00 51.06 239 GLU A C 1
ATOM 1767 O O . GLU A 1 239 ? 9.271 -5.851 84.482 1.00 51.06 239 GLU A O 1
ATOM 1772 N N . ALA A 1 240 ? 10.730 -6.864 85.848 1.00 60.19 240 ALA A N 1
ATOM 1773 C CA . ALA A 1 240 ? 11.036 -8.032 85.051 1.00 60.19 240 ALA A CA 1
ATOM 1774 C C . ALA A 1 240 ? 9.827 -8.944 84.779 1.00 60.19 240 ALA A C 1
ATOM 1776 O O . ALA A 1 240 ? 9.183 -9.430 85.701 1.00 60.19 240 ALA A O 1
ATOM 1777 N N . ALA A 1 241 ? 9.630 -9.325 83.514 1.00 50.47 241 ALA A N 1
ATOM 1778 C CA . ALA A 1 241 ? 9.092 -10.640 83.169 1.00 50.47 241 ALA A CA 1
ATOM 1779 C C . ALA A 1 241 ? 9.465 -11.019 81.732 1.00 50.47 241 ALA A C 1
ATOM 1781 O O . ALA A 1 241 ? 9.036 -10.422 80.744 1.00 50.47 241 ALA A O 1
ATOM 1782 N N . THR A 1 242 ? 10.271 -12.066 81.639 1.00 58.34 242 THR A N 1
ATOM 1783 C CA . THR A 1 242 ? 10.590 -12.845 80.449 1.00 58.34 242 THR A CA 1
ATOM 1784 C C . THR A 1 242 ? 9.322 -13.298 79.720 1.00 58.34 242 THR A C 1
ATOM 1786 O O . THR A 1 242 ? 8.649 -14.246 80.112 1.00 58.34 242 THR A O 1
ATOM 1789 N N . SER A 1 243 ? 9.014 -12.654 78.599 1.00 48.00 243 SER A N 1
ATOM 1790 C CA . SER A 1 243 ? 8.041 -13.148 77.629 1.00 48.00 243 SER A CA 1
ATOM 1791 C C . SER A 1 243 ? 8.656 -13.031 76.245 1.00 48.00 243 SER A C 1
ATOM 1793 O O . SER A 1 243 ? 8.850 -11.939 75.711 1.00 48.00 243 SER A O 1
ATOM 1795 N N . SER A 1 244 ? 9.016 -14.185 75.689 1.00 54.75 244 SER A N 1
ATOM 1796 C CA . SER A 1 244 ? 9.487 -14.398 74.324 1.00 54.75 244 SER A CA 1
ATOM 1797 C C . SER A 1 244 ? 8.383 -14.034 73.330 1.00 54.75 244 SER A C 1
ATOM 1799 O O . SER A 1 244 ? 7.750 -14.878 72.697 1.00 54.75 244 SER A O 1
ATOM 1801 N N . ARG A 1 245 ? 8.137 -12.732 73.182 1.00 48.44 245 ARG A N 1
ATOM 1802 C CA . ARG A 1 245 ? 7.213 -12.176 72.203 1.00 48.44 245 ARG A CA 1
ATOM 1803 C C . ARG A 1 245 ? 7.846 -12.369 70.833 1.00 48.44 245 ARG A C 1
ATOM 1805 O O . ARG A 1 245 ? 8.611 -11.533 70.365 1.00 48.44 245 ARG A O 1
ATOM 1812 N N . HIS A 1 246 ? 7.560 -13.520 70.223 1.00 51.75 246 HIS A N 1
ATOM 1813 C CA . HIS A 1 246 ? 7.801 -13.783 68.812 1.00 51.75 246 HIS A CA 1
ATOM 1814 C C . HIS A 1 246 ? 7.356 -12.550 68.026 1.00 51.75 246 HIS A C 1
ATOM 1816 O O . HIS A 1 246 ? 6.157 -12.297 67.876 1.00 51.75 246 HIS A O 1
ATOM 1822 N N . GLN A 1 247 ? 8.334 -11.782 67.540 1.00 48.66 247 GLN A N 1
ATOM 1823 C CA . GLN A 1 247 ? 8.161 -10.861 66.433 1.00 48.66 247 GLN A CA 1
ATOM 1824 C C . GLN A 1 247 ? 7.679 -11.715 65.262 1.00 48.66 247 GLN A C 1
ATOM 1826 O O . GLN A 1 247 ? 8.464 -12.245 64.480 1.00 48.66 247 GLN A O 1
ATOM 1831 N N . ARG A 1 248 ? 6.358 -11.910 65.182 1.00 46.00 248 ARG A N 1
ATOM 1832 C CA . ARG A 1 248 ? 5.690 -12.298 63.951 1.00 46.00 248 ARG A CA 1
ATOM 1833 C C . ARG A 1 248 ? 6.012 -11.176 62.986 1.00 46.00 248 ARG A C 1
ATOM 1835 O O . ARG A 1 248 ? 5.368 -10.130 63.006 1.00 46.00 248 ARG A O 1
ATOM 1842 N N . THR A 1 249 ? 7.049 -11.394 62.182 1.00 50.72 249 THR A N 1
ATOM 1843 C CA . THR A 1 249 ? 7.216 -10.709 60.911 1.00 50.72 249 THR A CA 1
ATOM 1844 C C . THR A 1 249 ? 5.827 -10.651 60.285 1.00 50.72 249 THR A C 1
ATOM 1846 O O . THR A 1 249 ? 5.173 -11.697 60.194 1.00 50.72 249 THR A O 1
ATOM 1849 N N . PRO A 1 250 ? 5.299 -9.456 59.964 1.00 53.88 250 PRO A N 1
ATOM 1850 C CA . PRO A 1 250 ? 4.022 -9.356 59.291 1.00 53.88 250 PRO A CA 1
ATOM 1851 C C . PRO A 1 250 ? 4.225 -10.052 57.955 1.00 53.88 250 PRO A C 1
ATOM 1853 O O . PRO A 1 250 ? 4.805 -9.500 57.023 1.00 53.88 250 PRO A O 1
ATOM 1856 N N . SER A 1 251 ? 3.842 -11.326 57.898 1.00 50.19 251 SER A N 1
ATOM 1857 C CA . SER A 1 251 ? 3.864 -12.101 56.679 1.00 50.19 251 SER A CA 1
ATOM 1858 C C . SER A 1 251 ? 3.006 -11.307 55.716 1.00 50.19 251 SER A C 1
ATOM 1860 O O . SER A 1 251 ? 1.804 -11.152 55.951 1.00 50.19 251 SER A O 1
ATOM 1862 N N . ILE A 1 252 ? 3.645 -10.755 54.684 1.00 55.62 252 ILE A N 1
ATOM 1863 C CA . ILE A 1 252 ? 3.018 -10.105 53.538 1.00 55.62 252 ILE A CA 1
ATOM 1864 C C . ILE A 1 252 ? 2.265 -11.218 52.801 1.00 55.62 252 ILE A C 1
ATOM 1866 O O . ILE A 1 252 ? 2.666 -11.709 51.750 1.00 55.62 252 ILE A O 1
ATOM 1870 N N . ILE A 1 253 ? 1.195 -11.713 53.419 1.00 52.19 253 ILE A N 1
ATOM 1871 C CA . ILE A 1 253 ? 0.261 -12.640 52.817 1.00 52.19 253 ILE A CA 1
ATOM 1872 C C . ILE A 1 253 ? -0.480 -11.766 51.826 1.00 52.19 253 ILE A C 1
ATOM 1874 O O . ILE A 1 253 ? -1.377 -11.003 52.187 1.00 52.19 253 ILE A O 1
ATOM 1878 N N . ALA A 1 254 ? -0.023 -11.818 50.575 1.00 55.16 254 ALA A N 1
ATOM 1879 C CA . ALA A 1 254 ? -0.699 -11.176 49.467 1.00 55.16 254 ALA A CA 1
ATOM 1880 C C . ALA A 1 254 ? -2.191 -11.534 49.568 1.00 55.16 254 ALA A C 1
ATOM 1882 O O . ALA A 1 254 ? -2.520 -12.725 49.626 1.00 55.16 254 ALA A O 1
ATOM 1883 N N . PRO A 1 255 ? -3.093 -10.539 49.643 1.00 57.19 255 PRO A N 1
ATOM 1884 C CA . PRO A 1 255 ? -4.490 -10.790 49.946 1.00 57.19 255 PRO A CA 1
ATOM 1885 C C . PRO A 1 255 ? -5.048 -11.811 48.942 1.00 57.19 255 PRO A C 1
ATOM 1887 O O . PRO A 1 255 ? -4.849 -11.641 47.731 1.00 57.19 255 PRO A O 1
ATOM 1890 N N . PRO A 1 256 ? -5.748 -12.870 49.396 1.00 56.44 256 PRO A N 1
ATOM 1891 C CA . PRO A 1 256 ? -6.212 -13.975 48.546 1.00 56.44 256 PRO A CA 1
ATOM 1892 C C . PRO A 1 256 ? -7.115 -13.538 47.371 1.00 56.44 256 PRO A C 1
ATOM 1894 O O . PRO A 1 256 ? -7.339 -14.308 46.435 1.00 56.44 256 PRO A O 1
ATOM 1897 N N . GLY A 1 257 ? -7.573 -12.281 47.349 1.00 55.56 257 GLY A N 1
ATOM 1898 C CA . GLY A 1 257 ? -8.266 -11.656 46.218 1.00 55.56 257 GLY A CA 1
ATOM 1899 C C . GLY A 1 257 ? -7.396 -11.358 44.984 1.00 55.56 257 GLY A C 1
ATOM 1900 O O . GLY A 1 257 ? -7.929 -11.282 43.876 1.00 55.56 257 GLY A O 1
ATOM 1901 N N . ALA A 1 258 ? -6.067 -11.250 45.110 1.00 56.44 258 ALA A N 1
ATOM 1902 C CA . ALA A 1 258 ? -5.200 -10.844 43.995 1.00 56.44 258 ALA A CA 1
ATOM 1903 C C . ALA A 1 258 ? -5.163 -11.871 42.840 1.00 56.44 258 ALA A C 1
ATOM 1905 O O . ALA A 1 258 ? -5.184 -11.482 41.671 1.00 56.44 258 ALA A O 1
ATOM 1906 N N . ARG A 1 259 ? -5.188 -13.181 43.141 1.00 59.84 259 ARG A N 1
ATOM 1907 C CA . ARG A 1 259 ? -5.134 -14.264 42.129 1.00 59.84 259 ARG A CA 1
ATOM 1908 C C . ARG A 1 259 ? -6.409 -14.398 41.287 1.00 59.84 259 ARG A C 1
ATOM 1910 O O . ARG A 1 259 ? -6.343 -14.856 40.149 1.00 59.84 259 ARG A O 1
ATOM 1917 N N . LYS A 1 260 ? -7.578 -14.019 41.819 1.00 63.41 260 LYS A N 1
ATOM 1918 C CA . LYS A 1 260 ? -8.847 -14.050 41.063 1.00 63.41 260 LYS A CA 1
ATOM 1919 C C . LYS A 1 260 ? -8.964 -12.876 40.085 1.00 63.41 260 LYS A C 1
ATOM 1921 O O . LYS A 1 260 ? -9.695 -12.977 39.102 1.00 63.41 260 LYS A O 1
ATOM 1926 N N . SER A 1 261 ? -8.237 -11.784 40.330 1.00 61.62 261 SER A N 1
ATOM 1927 C CA . SER A 1 261 ? -8.255 -10.599 39.468 1.00 61.62 261 SER A CA 1
ATOM 1928 C C . SER A 1 261 ? -7.476 -10.826 38.167 1.00 61.62 261 SER A C 1
ATOM 1930 O O . SER A 1 261 ? -8.024 -10.630 37.084 1.00 61.62 261 SER A O 1
ATOM 1932 N N . THR A 1 262 ? -6.256 -11.368 38.246 1.00 65.25 262 THR A N 1
ATOM 1933 C CA . THR A 1 262 ? -5.397 -11.611 37.071 1.00 65.25 262 THR A CA 1
ATOM 1934 C C . THR A 1 262 ? -6.007 -12.571 36.051 1.00 65.25 262 THR A C 1
ATOM 1936 O O . THR A 1 262 ? -5.944 -12.297 34.856 1.00 65.25 262 THR A O 1
ATOM 1939 N N . LYS A 1 263 ? -6.664 -13.656 36.490 1.00 70.94 263 LYS A N 1
ATOM 1940 C CA . LYS A 1 263 ? -7.330 -14.602 35.572 1.00 70.94 263 LYS A CA 1
ATOM 1941 C C . LYS A 1 263 ? -8.423 -13.942 34.730 1.00 70.94 263 LYS A C 1
ATOM 1943 O O . LYS A 1 263 ? -8.580 -14.269 33.559 1.00 70.94 263 LYS A O 1
ATOM 1948 N N . ILE A 1 264 ? -9.175 -13.014 35.318 1.00 66.94 264 ILE A N 1
ATOM 1949 C CA . ILE A 1 264 ? -10.325 -12.405 34.647 1.00 66.94 264 ILE A CA 1
ATOM 1950 C C . ILE A 1 264 ? -9.864 -11.306 33.686 1.00 66.94 264 ILE A C 1
ATOM 1952 O O . ILE A 1 264 ? -10.360 -11.243 32.563 1.00 66.94 264 ILE A O 1
ATOM 1956 N N . VAL A 1 265 ? -8.845 -10.533 34.069 1.00 66.50 265 VAL A N 1
ATOM 1957 C CA . VAL A 1 265 ? -8.142 -9.606 33.165 1.00 66.50 265 VAL A CA 1
ATOM 1958 C C . VAL A 1 265 ? -7.603 -10.344 31.946 1.00 66.50 265 VAL A C 1
ATOM 1960 O O . VAL A 1 265 ? -7.889 -9.954 30.817 1.00 66.50 265 VAL A O 1
ATOM 1963 N N . LEU A 1 266 ? -6.893 -11.454 32.170 1.00 73.62 266 LEU A N 1
ATOM 1964 C CA . LEU A 1 266 ? -6.344 -12.259 31.087 1.00 73.62 266 LEU A CA 1
ATOM 1965 C C . LEU A 1 266 ? -7.455 -12.814 30.187 1.00 73.62 266 LEU A C 1
ATOM 1967 O O . LEU A 1 266 ? -7.342 -12.721 28.973 1.00 73.62 266 LEU A O 1
ATOM 1971 N N . SER A 1 267 ? -8.559 -13.313 30.754 1.00 73.06 267 SER A N 1
ATOM 1972 C CA . SER A 1 267 ? -9.691 -13.818 29.962 1.00 73.06 267 SER A CA 1
ATOM 1973 C C . SER A 1 267 ? -10.361 -12.742 29.097 1.00 73.06 267 SER A C 1
ATOM 1975 O O . SER A 1 267 ? -10.771 -13.026 27.977 1.00 73.06 267 SER A O 1
ATOM 1977 N N . ARG A 1 268 ? -10.435 -11.494 29.580 1.00 68.50 268 ARG A N 1
ATOM 1978 C CA . ARG A 1 268 ? -10.989 -10.345 28.845 1.00 68.50 268 ARG A CA 1
ATOM 1979 C C . ARG A 1 268 ? -10.060 -9.877 27.736 1.00 68.50 268 ARG A C 1
ATOM 1981 O O . ARG A 1 268 ? -10.537 -9.606 26.636 1.00 68.50 268 ARG A O 1
ATOM 1988 N N . LEU A 1 269 ? -8.761 -9.790 28.023 1.00 73.06 269 LEU A N 1
ATOM 1989 C CA . LEU A 1 269 ? -7.747 -9.493 27.018 1.00 73.06 269 LEU A CA 1
ATOM 1990 C C . LEU A 1 269 ? -7.783 -10.562 25.924 1.00 73.06 269 LEU A C 1
ATOM 1992 O O . LEU A 1 269 ? -7.876 -10.225 24.752 1.00 73.06 269 LEU A O 1
ATOM 1996 N N . LEU A 1 270 ? -7.825 -11.841 26.310 1.00 79.06 270 LEU A N 1
ATOM 1997 C CA . LEU A 1 270 ? -7.985 -12.959 25.383 1.00 79.06 270 LEU A CA 1
ATOM 1998 C C . LEU A 1 270 ? -9.295 -12.877 24.594 1.00 79.06 270 LEU A C 1
ATOM 2000 O O . LEU A 1 270 ? -9.275 -13.179 23.412 1.00 79.06 270 LEU A O 1
ATOM 2004 N N . ALA A 1 271 ? -10.409 -12.437 25.187 1.00 75.75 271 ALA A N 1
ATOM 2005 C CA . ALA A 1 271 ? -11.671 -12.264 24.464 1.00 75.75 271 ALA A CA 1
ATOM 2006 C C . ALA A 1 271 ? -11.597 -11.148 23.407 1.00 75.75 271 ALA A C 1
ATOM 2008 O O . ALA A 1 271 ? -12.075 -11.339 22.292 1.00 75.75 271 ALA A O 1
ATOM 2009 N N . HIS A 1 272 ? -10.962 -10.013 23.720 1.00 74.88 272 HIS A N 1
ATOM 2010 C CA . HIS A 1 272 ? -10.746 -8.932 22.750 1.00 74.88 272 HIS A CA 1
ATOM 2011 C C . HIS A 1 272 ? -9.744 -9.336 21.669 1.00 74.88 272 HIS A C 1
ATOM 2013 O O . HIS A 1 272 ? -9.974 -9.057 20.499 1.00 74.88 272 HIS A O 1
ATOM 2019 N N . LEU A 1 273 ? -8.672 -10.041 22.041 1.00 76.31 273 LEU A N 1
ATOM 2020 C CA . LEU A 1 273 ? -7.705 -10.593 21.093 1.00 76.31 273 LEU A CA 1
ATOM 2021 C C . LEU A 1 273 ? -8.340 -11.666 20.205 1.00 76.31 273 LEU A C 1
ATOM 2023 O O . LEU A 1 273 ? -8.088 -11.679 19.011 1.00 76.31 273 LEU A O 1
ATOM 2027 N N . ALA A 1 274 ? -9.204 -12.526 20.743 1.00 76.69 274 ALA A N 1
ATOM 2028 C CA . ALA A 1 274 ? -9.933 -13.523 19.966 1.00 76.69 274 ALA A CA 1
ATOM 2029 C C . ALA A 1 274 ? -10.922 -12.858 19.002 1.00 76.69 274 ALA A C 1
ATOM 2031 O O . ALA A 1 274 ? -10.947 -13.216 17.828 1.00 76.69 274 ALA A O 1
ATOM 2032 N N . ALA A 1 275 ? -11.683 -11.858 19.464 1.00 73.19 275 ALA A N 1
ATOM 2033 C CA . ALA A 1 275 ? -12.546 -11.056 18.600 1.00 73.19 275 ALA A CA 1
ATOM 2034 C C . ALA A 1 275 ? -11.727 -10.373 17.495 1.00 73.19 275 ALA A C 1
ATOM 2036 O O . ALA A 1 275 ? -12.088 -10.457 16.327 1.00 73.19 275 ALA A O 1
ATOM 2037 N N . PHE A 1 276 ? -10.579 -9.787 17.838 1.00 75.88 276 PHE A N 1
ATOM 2038 C CA . PHE A 1 276 ? -9.643 -9.226 16.870 1.00 75.88 276 PHE A CA 1
ATOM 2039 C C . PHE A 1 276 ? -9.131 -10.269 15.873 1.00 75.88 276 PHE A C 1
ATOM 2041 O O . PHE A 1 276 ? -9.120 -9.982 14.683 1.00 75.88 276 PHE A O 1
ATOM 2048 N N . CYS A 1 277 ? -8.739 -11.468 16.310 1.00 77.19 277 CYS A N 1
ATOM 2049 C CA . CYS A 1 277 ? -8.271 -12.531 15.421 1.00 77.19 277 CYS A CA 1
ATOM 2050 C C . CYS A 1 277 ? -9.371 -12.962 14.450 1.00 77.19 277 CYS A C 1
ATOM 2052 O O . CYS A 1 277 ? -9.119 -13.065 13.256 1.00 77.19 277 CYS A O 1
ATOM 2054 N N . VAL A 1 278 ? -10.599 -13.155 14.940 1.00 75.31 278 VAL A N 1
ATOM 2055 C CA . VAL A 1 278 ? -11.754 -13.498 14.100 1.00 75.31 278 VAL A CA 1
ATOM 2056 C C . VAL A 1 278 ? -12.008 -12.395 13.076 1.00 75.31 278 VAL A C 1
ATOM 2058 O O . VAL A 1 278 ? -12.093 -12.677 11.884 1.00 75.31 278 VAL A O 1
ATOM 2061 N N . VAL A 1 279 ? -12.054 -11.133 13.510 1.00 71.88 279 VAL A N 1
ATOM 2062 C CA . VAL A 1 279 ? -12.247 -10.000 12.599 1.00 71.88 279 VAL A CA 1
ATOM 2063 C C . VAL A 1 279 ? -11.093 -9.879 11.609 1.00 71.88 279 VAL A C 1
ATOM 2065 O O . VAL A 1 279 ? -11.347 -9.656 10.436 1.00 71.88 279 VAL A O 1
ATOM 2068 N N . SER A 1 280 ? -9.852 -10.095 12.041 1.00 70.25 280 SER A N 1
ATOM 2069 C CA . SER A 1 280 ? -8.663 -10.059 11.184 1.00 70.25 280 SER A CA 1
ATOM 2070 C C . SER A 1 280 ? -8.673 -11.162 10.133 1.00 70.25 280 SER A C 1
ATOM 2072 O O . SER A 1 280 ? -8.225 -10.933 9.019 1.00 70.25 280 SER A O 1
ATOM 2074 N N . ILE A 1 281 ? -9.208 -12.345 10.450 1.00 72.31 281 ILE A N 1
ATOM 2075 C CA . ILE A 1 281 ? -9.417 -13.417 9.469 1.00 72.31 281 ILE A CA 1
ATOM 2076 C C . ILE A 1 281 ? -10.473 -12.981 8.448 1.00 72.31 281 ILE A C 1
ATOM 2078 O O . ILE A 1 281 ? -10.226 -13.067 7.250 1.00 72.31 281 ILE A O 1
ATOM 2082 N N . PHE A 1 282 ? -11.608 -12.436 8.896 1.00 65.75 282 PHE A N 1
ATOM 2083 C CA . PHE A 1 282 ? -12.655 -11.944 7.993 1.00 65.75 282 PHE A CA 1
ATOM 2084 C C . PHE A 1 282 ? -12.203 -10.750 7.138 1.00 65.75 282 PHE A C 1
ATOM 2086 O O . PHE A 1 282 ? -12.578 -10.650 5.971 1.00 65.75 282 PHE A O 1
ATOM 2093 N N . THR A 1 283 ? -11.393 -9.839 7.678 1.00 62.75 283 THR A N 1
ATOM 2094 C CA . THR A 1 283 ? -10.841 -8.711 6.916 1.00 62.75 283 THR A CA 1
ATOM 2095 C C . THR A 1 283 ? -9.674 -9.133 6.032 1.00 62.75 283 THR A C 1
ATOM 2097 O O . THR A 1 283 ? -9.527 -8.569 4.954 1.00 62.75 283 THR A O 1
ATOM 2100 N N . ALA A 1 284 ? -8.891 -10.148 6.408 1.00 62.09 284 ALA A N 1
ATOM 2101 C CA . ALA A 1 284 ? -7.915 -10.781 5.522 1.00 62.09 284 ALA A CA 1
ATOM 2102 C C . ALA A 1 284 ? -8.603 -11.455 4.328 1.00 62.09 284 ALA A C 1
ATOM 2104 O O . ALA A 1 284 ? -8.107 -11.362 3.209 1.00 62.09 284 ALA A O 1
ATOM 2105 N N . ASP A 1 285 ? -9.779 -12.045 4.537 1.00 56.19 285 ASP A N 1
ATOM 2106 C CA . ASP A 1 285 ? -10.601 -12.590 3.454 1.00 56.19 285 ASP A CA 1
ATOM 2107 C C . ASP A 1 285 ? -11.188 -11.468 2.576 1.00 56.19 285 ASP A C 1
ATOM 2109 O O . ASP A 1 285 ? -11.249 -11.581 1.355 1.00 56.19 285 ASP A O 1
ATOM 2113 N N . ARG A 1 286 ? -11.491 -10.293 3.153 1.00 52.75 286 ARG A N 1
ATOM 2114 C CA . ARG A 1 286 ? -11.765 -9.081 2.355 1.00 52.75 286 ARG A CA 1
ATOM 2115 C C . ARG A 1 286 ? -10.532 -8.529 1.633 1.00 52.75 286 ARG A C 1
ATOM 2117 O O . ARG A 1 286 ? -10.670 -7.994 0.543 1.00 52.75 286 ARG A O 1
ATOM 2124 N N . LEU A 1 287 ? -9.326 -8.689 2.173 1.00 49.31 287 LEU A N 1
ATOM 2125 C CA . LEU A 1 287 ? -8.078 -8.441 1.439 1.00 49.31 287 LEU A CA 1
ATOM 2126 C C . LEU A 1 287 ? -7.849 -9.497 0.340 1.00 49.31 287 LEU A C 1
ATOM 2128 O O . LEU A 1 287 ? -7.106 -9.229 -0.602 1.00 49.31 287 LEU A O 1
ATOM 2132 N N . ALA A 1 288 ? -8.507 -10.659 0.417 1.00 48.44 288 ALA A N 1
ATOM 2133 C CA . ALA A 1 288 ? -8.611 -11.628 -0.673 1.00 48.44 288 ALA A CA 1
ATOM 2134 C C . ALA A 1 288 ? -9.720 -11.277 -1.693 1.00 48.44 288 ALA A C 1
ATOM 2136 O O . ALA A 1 288 ? -9.670 -11.774 -2.817 1.00 48.44 288 ALA A O 1
ATOM 2137 N N . LEU A 1 289 ? -10.635 -10.349 -1.365 1.00 51.12 289 LEU A N 1
ATOM 2138 C CA . LEU A 1 289 ? -11.519 -9.644 -2.315 1.00 51.12 289 LEU A CA 1
ATOM 2139 C C . LEU A 1 289 ? -10.801 -8.487 -3.031 1.00 51.12 289 LEU A C 1
ATOM 2141 O O . LEU A 1 289 ? -11.448 -7.542 -3.485 1.00 51.12 289 LEU A O 1
ATOM 2145 N N . ARG A 1 290 ? -9.465 -8.522 -3.135 1.00 59.78 290 ARG A N 1
ATOM 2146 C CA . ARG A 1 290 ? -8.767 -7.647 -4.082 1.00 59.78 290 ARG A CA 1
ATOM 2147 C C . ARG A 1 290 ? -9.402 -7.844 -5.458 1.00 59.78 290 ARG A C 1
ATOM 2149 O O . ARG A 1 290 ? -9.633 -9.004 -5.820 1.00 59.78 290 ARG A O 1
ATOM 2156 N N . PRO A 1 291 ? -9.682 -6.755 -6.193 1.00 59.34 291 PRO A N 1
ATOM 2157 C CA . PRO A 1 291 ? -10.274 -6.869 -7.512 1.00 59.34 291 PRO A CA 1
ATOM 2158 C C . PRO A 1 291 ? -9.407 -7.814 -8.327 1.00 59.34 291 PRO A C 1
ATOM 2160 O O . PRO A 1 291 ? -8.188 -7.630 -8.434 1.00 59.34 291 PRO A O 1
ATOM 2163 N N . LYS A 1 292 ? -10.012 -8.894 -8.820 1.00 68.06 292 LYS A N 1
ATOM 2164 C CA . LYS A 1 292 ? -9.294 -9.774 -9.722 1.00 68.06 292 LYS A CA 1
ATOM 2165 C C . LYS A 1 292 ? -9.272 -9.072 -11.056 1.00 68.06 292 LYS A C 1
ATOM 2167 O O . LYS A 1 292 ? -10.240 -8.453 -11.480 1.00 68.06 292 LYS A O 1
ATOM 2172 N N . LEU A 1 293 ? -8.169 -9.232 -11.758 1.00 68.56 293 LEU A N 1
ATOM 2173 C CA . LEU A 1 293 ? -8.012 -8.661 -13.085 1.00 68.56 293 LEU A CA 1
ATOM 2174 C C . LEU A 1 293 ? -9.073 -9.193 -14.075 1.00 68.56 293 LEU A C 1
ATOM 2176 O O . LEU A 1 293 ? -9.457 -8.503 -15.012 1.00 68.56 293 LEU A O 1
ATOM 2180 N N . ALA A 1 294 ? -9.611 -10.383 -13.789 1.00 68.50 294 ALA A N 1
ATOM 2181 C CA . ALA A 1 294 ? -10.784 -10.977 -14.426 1.00 68.50 294 ALA A CA 1
ATOM 2182 C C . ALA A 1 294 ? -12.059 -10.118 -14.321 1.00 68.50 294 ALA A C 1
ATOM 2184 O O . ALA A 1 294 ? -12.846 -10.054 -15.262 1.00 68.50 294 ALA A O 1
ATOM 2185 N N . ASP A 1 295 ? -12.254 -9.456 -13.179 1.00 70.69 295 ASP A N 1
ATOM 2186 C CA . ASP A 1 295 ? -13.479 -8.723 -12.840 1.00 70.69 295 ASP A CA 1
ATOM 2187 C C . ASP A 1 295 ? -13.555 -7.380 -13.577 1.00 70.69 295 ASP A C 1
ATOM 2189 O O . ASP A 1 295 ? -14.620 -6.782 -13.717 1.00 70.69 295 ASP A O 1
ATOM 2193 N N . VAL A 1 296 ? -12.414 -6.908 -14.079 1.00 69.25 296 VAL A N 1
ATOM 2194 C CA . VAL A 1 296 ? -12.281 -5.617 -14.749 1.00 69.25 296 VAL A CA 1
ATOM 2195 C C . VAL A 1 296 ? -12.884 -5.647 -16.160 1.00 69.25 296 VAL A C 1
ATOM 2197 O O . VAL A 1 296 ? -13.212 -4.596 -16.710 1.00 69.25 296 VAL A O 1
ATOM 2200 N N . GLY A 1 297 ? -13.105 -6.830 -16.742 1.00 66.50 297 GLY A N 1
ATOM 2201 C CA . GLY A 1 297 ? -13.661 -6.997 -18.086 1.00 66.50 297 GLY A CA 1
ATOM 2202 C C . GLY A 1 297 ? -12.697 -6.575 -19.210 1.00 66.50 297 GLY A C 1
ATOM 2203 O O . GLY A 1 297 ? -11.589 -6.102 -18.943 1.00 66.50 297 GLY A O 1
ATOM 2204 N N . PRO A 1 298 ? -13.089 -6.737 -20.488 1.00 65.75 298 PRO A N 1
ATOM 2205 C CA . PRO A 1 298 ? -12.229 -6.418 -21.625 1.00 65.75 298 PRO A CA 1
ATOM 2206 C C . PRO A 1 298 ? -11.792 -4.947 -21.634 1.00 65.75 298 PRO A C 1
ATOM 2208 O O . PRO A 1 298 ? -12.516 -4.047 -21.189 1.00 65.75 298 PRO A O 1
ATOM 2211 N N . THR A 1 299 ? -10.583 -4.699 -22.137 1.00 61.34 299 THR A N 1
ATOM 2212 C CA . THR A 1 299 ? -10.116 -3.348 -22.455 1.00 61.34 299 THR A CA 1
ATOM 2213 C C . THR A 1 299 ? -10.905 -2.799 -23.638 1.00 61.34 299 THR A C 1
ATOM 2215 O O . THR A 1 299 ? -11.304 -3.529 -24.545 1.00 61.34 299 THR A O 1
ATOM 2218 N N . THR A 1 300 ? -11.144 -1.489 -23.638 1.00 56.16 300 THR A N 1
ATOM 2219 C CA . THR A 1 300 ? -11.889 -0.790 -24.697 1.00 56.16 300 THR A CA 1
ATOM 2220 C C . THR A 1 300 ? -11.141 -0.763 -26.036 1.00 56.16 300 THR A C 1
ATOM 2222 O O . THR A 1 300 ? -11.744 -0.536 -27.081 1.00 56.16 300 THR A O 1
ATOM 2225 N N . THR A 1 301 ? -9.832 -1.015 -26.030 1.00 61.03 301 THR A N 1
ATOM 2226 C CA . THR A 1 301 ? -8.955 -1.047 -27.206 1.00 61.03 301 THR A CA 1
ATOM 2227 C C . THR A 1 301 ? -8.749 -2.486 -27.681 1.00 61.03 301 THR A C 1
ATOM 2229 O O . THR A 1 301 ? -7.792 -3.163 -27.301 1.00 61.03 301 THR A O 1
ATOM 2232 N N . ALA A 1 302 ? -9.664 -2.955 -28.535 1.00 59.66 302 ALA A N 1
ATOM 2233 C CA . ALA A 1 302 ? -9.612 -4.284 -29.139 1.00 59.66 302 ALA A CA 1
ATOM 2234 C C . ALA A 1 302 ? -8.218 -4.585 -29.731 1.00 59.66 302 ALA A C 1
ATOM 2236 O O . ALA A 1 302 ? -7.754 -3.911 -30.649 1.00 59.66 302 ALA A O 1
ATOM 2237 N N . GLY A 1 303 ? -7.546 -5.606 -29.190 1.00 69.81 303 GLY A N 1
ATOM 2238 C CA . GLY A 1 303 ? -6.305 -6.163 -29.736 1.00 69.81 303 GLY A CA 1
ATOM 2239 C C . GLY A 1 303 ? -4.994 -5.724 -29.074 1.00 69.81 303 GLY A C 1
ATOM 2240 O O . GLY A 1 303 ? -3.970 -6.343 -29.367 1.00 69.81 303 GLY A O 1
ATOM 2241 N N . ARG A 1 304 ? -4.996 -4.731 -28.172 1.00 78.94 304 ARG A N 1
ATOM 2242 C CA . ARG A 1 304 ? -3.779 -4.311 -27.445 1.00 78.94 304 ARG A CA 1
ATOM 2243 C C . ARG A 1 304 ? -3.582 -5.099 -26.146 1.00 78.94 304 ARG A C 1
ATOM 2245 O O . ARG A 1 304 ? -4.581 -5.457 -25.520 1.00 78.94 304 ARG A O 1
ATOM 2252 N N . PRO A 1 305 ? -2.331 -5.361 -25.720 1.00 84.12 305 PRO A N 1
ATOM 2253 C CA . PRO A 1 305 ? -2.084 -5.914 -24.398 1.00 84.12 305 PRO A CA 1
ATOM 2254 C C . PRO A 1 305 ? -2.493 -4.903 -23.320 1.00 84.12 305 PRO A C 1
ATOM 2256 O O . PRO A 1 305 ? -2.254 -3.704 -23.460 1.00 84.12 305 PRO A O 1
ATOM 2259 N N . LEU A 1 306 ? -3.091 -5.370 -22.225 1.00 88.19 306 LEU A N 1
ATOM 2260 C CA . LEU A 1 306 ? -3.370 -4.505 -21.077 1.00 88.19 306 LEU A CA 1
ATOM 2261 C C . LEU A 1 306 ? -2.063 -4.031 -20.428 1.00 88.19 306 LEU A C 1
ATOM 2263 O O . LEU A 1 306 ? -1.954 -2.861 -20.084 1.00 88.19 306 LEU A O 1
ATOM 2267 N N . LEU A 1 307 ? -1.081 -4.926 -20.284 1.00 91.75 307 LEU A N 1
ATOM 2268 C CA . LEU A 1 307 ? 0.151 -4.685 -19.534 1.00 91.75 307 LEU A CA 1
ATOM 2269 C C . LEU A 1 307 ? 1.393 -5.044 -20.362 1.00 91.75 307 LEU A C 1
ATOM 2271 O O . LEU A 1 307 ? 1.488 -6.150 -20.895 1.00 91.75 307 LEU A O 1
ATOM 2275 N N . ASP A 1 308 ? 2.353 -4.123 -20.442 1.00 94.00 308 ASP A N 1
ATOM 2276 C CA . ASP A 1 308 ? 3.746 -4.391 -20.826 1.00 94.00 308 ASP A CA 1
ATOM 2277 C C . ASP A 1 308 ? 4.623 -4.325 -19.578 1.00 94.00 308 ASP A C 1
ATOM 2279 O O . ASP A 1 308 ? 4.603 -3.322 -18.869 1.00 94.00 308 ASP A O 1
ATOM 2283 N N . ILE A 1 309 ? 5.380 -5.378 -19.306 1.00 95.38 309 ILE A N 1
ATOM 2284 C CA . ILE A 1 309 ? 6.393 -5.415 -18.254 1.00 95.38 309 ILE A CA 1
ATOM 2285 C C . ILE A 1 309 ? 7.728 -5.173 -18.943 1.00 95.38 309 ILE A C 1
ATOM 2287 O O . ILE A 1 309 ? 8.152 -5.985 -19.761 1.00 95.38 309 ILE A O 1
ATOM 2291 N N . VAL A 1 310 ? 8.380 -4.057 -18.640 1.00 96.69 310 VAL A N 1
ATOM 2292 C CA . VAL A 1 310 ? 9.642 -3.661 -19.259 1.00 96.69 310 VAL A CA 1
ATOM 2293 C C . VAL A 1 310 ? 10.740 -3.667 -18.206 1.00 96.69 310 VAL A C 1
ATOM 2295 O O . VAL A 1 310 ? 10.722 -2.868 -17.270 1.00 96.69 310 VAL A O 1
ATOM 2298 N N . LEU A 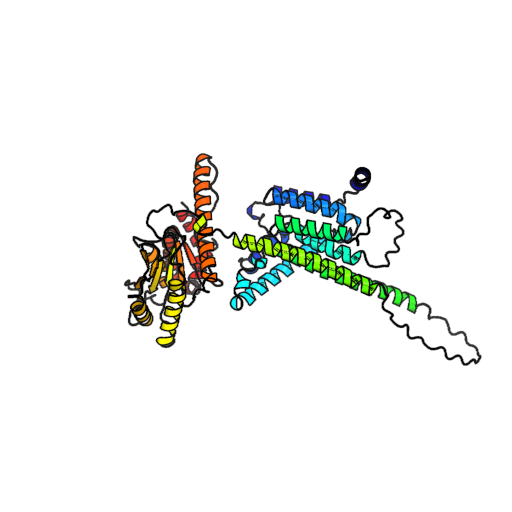1 311 ? 11.698 -4.576 -18.373 1.00 96.25 311 LEU A N 1
ATOM 2299 C CA . LEU A 1 311 ? 12.894 -4.663 -17.545 1.00 96.25 311 LEU A CA 1
ATOM 2300 C C . LEU A 1 311 ? 13.958 -3.700 -18.084 1.00 96.25 311 LEU A C 1
ATOM 2302 O O . LEU A 1 311 ? 14.443 -3.878 -19.200 1.00 96.25 311 LEU A O 1
ATOM 2306 N N . LEU A 1 312 ? 14.314 -2.688 -17.301 1.00 94.94 312 LEU A N 1
ATOM 2307 C CA . LEU A 1 312 ? 15.383 -1.734 -17.579 1.00 94.94 312 LEU A CA 1
ATOM 2308 C C . LEU A 1 312 ? 16.720 -2.323 -17.107 1.00 94.94 312 LEU A C 1
ATOM 2310 O O . LEU A 1 312 ? 16.884 -2.594 -15.917 1.00 94.94 312 LEU A O 1
ATOM 2314 N N . THR A 1 313 ? 17.678 -2.520 -18.019 1.00 94.19 313 THR A N 1
ATOM 2315 C CA . THR A 1 313 ? 18.965 -3.170 -17.701 1.00 94.19 313 THR A CA 1
ATOM 2316 C C . THR A 1 313 ? 20.181 -2.356 -18.137 1.00 94.19 313 THR A C 1
ATOM 2318 O O . THR A 1 313 ? 20.251 -1.851 -19.261 1.00 94.19 313 THR A O 1
ATOM 2321 N N . ALA A 1 314 ? 21.161 -2.255 -17.240 1.00 91.06 314 ALA A N 1
ATOM 2322 C CA . ALA A 1 314 ? 22.396 -1.495 -17.414 1.00 91.06 314 ALA A CA 1
ATOM 2323 C C . ALA A 1 314 ? 23.628 -2.365 -17.083 1.00 91.06 314 ALA A C 1
ATOM 2325 O O . ALA A 1 314 ? 23.524 -3.290 -16.270 1.00 91.06 314 ALA A O 1
ATOM 2326 N N . PRO A 1 315 ? 24.806 -2.081 -17.671 1.00 87.75 315 PRO A N 1
ATOM 2327 C CA . PRO A 1 315 ? 26.019 -2.831 -17.391 1.00 87.75 315 PRO A CA 1
ATOM 2328 C C . PRO A 1 315 ? 26.463 -2.619 -15.943 1.00 87.75 315 PRO A C 1
ATOM 2330 O O . PRO A 1 315 ? 26.453 -1.501 -15.422 1.00 87.75 315 PRO A O 1
ATOM 2333 N N . ARG A 1 316 ? 26.877 -3.703 -15.278 1.00 81.19 316 ARG A N 1
ATOM 2334 C CA . ARG A 1 316 ? 27.320 -3.659 -13.879 1.00 81.19 316 ARG A CA 1
ATOM 2335 C C . ARG A 1 316 ? 28.851 -3.645 -13.768 1.00 81.19 316 ARG A C 1
ATOM 2337 O O . ARG A 1 316 ? 29.517 -4.363 -14.508 1.00 81.19 316 ARG A O 1
ATOM 2344 N N . PRO A 1 317 ? 29.435 -2.922 -12.789 1.00 68.44 317 PRO A N 1
ATOM 2345 C CA . PRO A 1 317 ? 30.893 -2.834 -12.616 1.00 68.44 317 PRO A CA 1
ATOM 2346 C C . PRO A 1 317 ? 31.597 -4.140 -12.200 1.00 68.44 317 PRO A C 1
ATOM 2348 O O . PRO A 1 317 ? 32.821 -4.172 -12.104 1.00 68.44 317 PRO A O 1
ATOM 2351 N N . ARG A 1 318 ? 30.853 -5.207 -11.875 1.00 56.81 318 ARG A N 1
ATOM 2352 C CA . ARG A 1 318 ? 31.394 -6.503 -11.428 1.00 56.81 318 ARG A CA 1
ATOM 2353 C C . ARG A 1 318 ? 31.265 -7.509 -12.569 1.00 56.81 318 ARG A C 1
ATOM 2355 O O . ARG A 1 318 ? 30.238 -7.497 -13.233 1.00 56.81 318 ARG A O 1
ATOM 2362 N N . GLY A 1 319 ? 32.305 -8.330 -12.766 1.00 55.00 319 GLY A N 1
ATOM 2363 C CA . GLY A 1 319 ? 32.542 -9.204 -13.926 1.00 55.00 319 GLY A CA 1
ATOM 2364 C C . GLY A 1 319 ? 31.310 -9.818 -14.604 1.00 55.00 319 GLY A C 1
ATOM 2365 O O . GLY A 1 319 ? 30.302 -10.110 -13.961 1.00 55.00 319 GLY A O 1
ATOM 2366 N N . SER A 1 320 ? 31.444 -10.027 -15.918 1.00 59.09 320 SER A N 1
ATOM 2367 C CA . SER A 1 320 ? 30.406 -10.398 -16.895 1.00 59.09 320 SER A CA 1
ATOM 2368 C C . SER A 1 320 ? 29.350 -11.387 -16.402 1.00 59.09 320 SER A C 1
ATOM 2370 O O . SER A 1 320 ? 28.179 -11.240 -16.754 1.00 59.09 320 SER A O 1
ATOM 2372 N N . ASP A 1 321 ? 29.747 -12.366 -15.596 1.00 65.44 321 ASP A N 1
ATOM 2373 C CA . ASP A 1 321 ? 28.933 -13.542 -15.298 1.00 65.44 321 ASP A CA 1
ATOM 2374 C C . ASP A 1 321 ? 27.841 -13.233 -14.265 1.00 65.44 321 ASP A C 1
ATOM 2376 O O . ASP A 1 321 ? 26.688 -13.620 -14.446 1.00 65.44 321 ASP A O 1
ATOM 2380 N N . ILE A 1 322 ? 28.150 -12.421 -13.245 1.00 70.31 322 ILE A N 1
ATOM 2381 C CA . ILE A 1 322 ? 27.175 -12.030 -12.208 1.00 70.31 322 ILE A CA 1
ATOM 2382 C C . ILE A 1 322 ? 26.054 -11.175 -12.814 1.00 70.31 322 ILE A C 1
ATOM 2384 O O . ILE A 1 322 ? 24.894 -11.293 -12.418 1.00 70.31 322 ILE A O 1
ATOM 2388 N N . SER A 1 323 ? 26.389 -10.316 -13.783 1.00 68.44 323 SER A N 1
ATOM 2389 C CA . SER A 1 323 ? 25.407 -9.458 -14.451 1.00 68.44 323 SER A CA 1
ATOM 2390 C C . SER A 1 323 ? 24.453 -10.259 -15.338 1.00 68.44 323 SER A C 1
ATOM 2392 O O . SER A 1 323 ? 23.261 -9.959 -15.352 1.00 68.44 323 SER A O 1
ATOM 2394 N N . SER A 1 324 ? 24.947 -11.276 -16.059 1.00 78.44 324 SER A N 1
ATOM 2395 C CA . SER A 1 324 ? 24.079 -12.157 -16.851 1.00 78.44 324 SER A CA 1
ATOM 2396 C C . SER A 1 324 ? 23.198 -13.031 -15.970 1.00 78.44 324 SER A C 1
ATOM 2398 O O . SER A 1 324 ? 22.009 -13.145 -16.252 1.00 78.44 324 SER A O 1
ATOM 2400 N N . ASP A 1 325 ? 23.738 -13.571 -14.875 1.00 86.25 325 ASP A N 1
ATOM 2401 C CA . ASP A 1 325 ? 22.969 -14.390 -13.937 1.00 86.25 325 ASP A CA 1
ATOM 2402 C C . ASP A 1 325 ? 21.808 -13.608 -13.322 1.00 86.25 325 ASP A C 1
ATOM 2404 O O . ASP A 1 325 ? 20.703 -14.129 -13.179 1.00 86.25 325 ASP A O 1
ATOM 2408 N N . LEU A 1 326 ? 22.050 -12.351 -12.950 1.00 89.06 326 LEU A N 1
ATOM 2409 C CA . LEU A 1 326 ? 21.042 -11.494 -12.342 1.00 89.06 326 LEU A CA 1
ATOM 2410 C C . LEU A 1 326 ? 19.943 -11.118 -13.346 1.00 89.06 326 LEU A C 1
ATOM 2412 O O . LEU A 1 326 ? 18.772 -11.360 -13.059 1.00 89.06 326 LEU A O 1
ATOM 2416 N N . LEU A 1 327 ? 20.311 -10.639 -14.541 1.00 93.94 327 LEU A N 1
ATOM 2417 C CA . LEU A 1 327 ? 19.341 -10.327 -15.595 1.00 93.94 327 LEU A CA 1
ATOM 2418 C C . LEU A 1 327 ? 18.527 -11.570 -15.980 1.00 93.94 327 LEU A C 1
ATOM 2420 O O . LEU A 1 327 ? 17.302 -11.505 -16.045 1.00 93.94 327 LEU A O 1
ATOM 2424 N N . GLN A 1 328 ? 19.178 -12.721 -16.179 1.00 95.50 328 GLN A N 1
ATOM 2425 C CA . GLN A 1 328 ? 18.498 -13.966 -16.537 1.00 95.50 328 GLN A CA 1
ATOM 2426 C C . GLN A 1 328 ? 17.532 -14.430 -15.442 1.00 95.50 328 GLN A C 1
ATOM 2428 O O . GLN A 1 328 ? 16.412 -14.828 -15.764 1.00 95.50 328 GLN A O 1
ATOM 2433 N N . ARG A 1 329 ? 17.927 -14.356 -14.161 1.00 94.31 329 ARG A N 1
ATOM 2434 C CA . ARG A 1 329 ? 17.052 -14.685 -13.020 1.00 94.31 329 ARG A CA 1
ATOM 2435 C C . ARG A 1 329 ? 15.848 -13.757 -12.943 1.00 94.31 329 ARG A C 1
ATOM 2437 O O . ARG A 1 329 ? 14.740 -14.232 -12.702 1.00 94.31 329 ARG A O 1
ATOM 2444 N N . THR A 1 330 ? 16.045 -12.459 -13.162 1.00 94.38 330 THR A N 1
ATOM 2445 C CA . THR A 1 330 ? 14.945 -11.494 -13.167 1.00 94.38 330 THR A CA 1
ATOM 2446 C C . THR A 1 330 ? 14.007 -11.766 -14.336 1.00 94.38 330 THR A C 1
ATOM 2448 O O . THR A 1 330 ? 12.817 -11.954 -14.096 1.00 94.38 330 THR A O 1
ATOM 2451 N N . VAL A 1 331 ? 14.515 -11.923 -15.566 1.00 96.25 331 VAL A N 1
ATOM 2452 C CA . VAL A 1 331 ? 13.696 -12.297 -16.736 1.00 96.25 331 VAL A CA 1
ATOM 2453 C C . VAL A 1 331 ? 12.908 -13.578 -16.460 1.00 96.25 331 VAL A C 1
ATOM 2455 O O . VAL A 1 331 ? 11.694 -13.569 -16.634 1.00 96.25 331 VAL A O 1
ATOM 2458 N N . ALA A 1 332 ? 13.550 -14.634 -15.949 1.00 95.62 332 ALA A N 1
ATOM 2459 C CA . ALA A 1 332 ? 12.891 -15.900 -15.619 1.00 95.62 332 ALA A CA 1
ATOM 2460 C C . ALA A 1 332 ? 11.768 -15.709 -14.588 1.00 95.62 332 ALA A C 1
ATOM 2462 O O . ALA A 1 332 ? 10.663 -16.221 -14.759 1.00 95.62 332 ALA A O 1
ATOM 2463 N N . SER A 1 333 ? 12.007 -14.901 -13.548 1.00 94.44 333 SER A N 1
ATOM 2464 C CA . SER A 1 333 ? 11.028 -14.671 -12.478 1.00 94.44 333 SER A CA 1
ATOM 2465 C C . SER A 1 333 ? 9.708 -14.058 -12.961 1.00 94.44 333 SER A C 1
ATOM 2467 O O . SER A 1 333 ? 8.664 -14.352 -12.379 1.00 94.44 333 SER A O 1
ATOM 2469 N N . TYR A 1 334 ? 9.736 -13.252 -14.030 1.00 93.94 334 TYR A N 1
ATOM 2470 C CA . TYR A 1 334 ? 8.535 -12.730 -14.688 1.00 93.94 334 TYR A CA 1
ATOM 2471 C C . TYR A 1 334 ? 8.060 -13.665 -15.799 1.00 93.94 334 TYR A C 1
ATOM 2473 O O . TYR A 1 334 ? 6.879 -13.993 -15.867 1.00 93.94 334 TYR A O 1
ATOM 2481 N N . PHE A 1 335 ? 8.963 -14.118 -16.666 1.00 93.62 335 PHE A N 1
ATOM 2482 C CA . PHE A 1 335 ? 8.607 -14.894 -17.845 1.00 93.62 335 PHE A CA 1
ATOM 2483 C C . PHE A 1 335 ? 7.947 -16.217 -17.484 1.00 93.62 335 PHE A C 1
ATOM 2485 O O . PHE A 1 335 ? 6.918 -16.533 -18.070 1.00 93.62 335 PHE A O 1
ATOM 2492 N N . ASP A 1 336 ? 8.481 -16.956 -16.507 1.00 92.12 336 ASP A N 1
ATOM 2493 C CA . ASP A 1 336 ? 8.003 -18.293 -16.132 1.00 92.12 336 ASP A CA 1
ATOM 2494 C C . ASP A 1 336 ? 6.671 -18.250 -15.386 1.00 92.12 336 ASP A C 1
ATOM 2496 O O . ASP A 1 336 ? 5.894 -19.213 -15.400 1.00 92.12 336 ASP A O 1
ATOM 2500 N N . ILE A 1 337 ? 6.374 -17.116 -14.754 1.00 89.69 337 ILE A N 1
ATOM 2501 C CA . ILE A 1 337 ? 5.233 -17.006 -13.860 1.00 89.69 337 ILE A CA 1
ATOM 2502 C C . ILE A 1 337 ? 3.982 -16.429 -14.486 1.00 89.69 337 ILE A C 1
ATOM 2504 O O . ILE A 1 337 ? 2.899 -16.658 -13.943 1.00 89.69 337 ILE A O 1
ATOM 2508 N N . ILE A 1 338 ? 4.117 -15.734 -15.621 1.00 86.44 338 ILE A N 1
ATOM 2509 C CA . ILE A 1 338 ? 2.966 -15.319 -16.417 1.00 86.44 338 ILE A CA 1
ATOM 2510 C C . ILE A 1 338 ? 2.134 -16.588 -16.685 1.00 86.44 338 ILE A C 1
ATOM 2512 O O . ILE A 1 338 ? 2.645 -17.541 -17.290 1.00 86.44 338 ILE A O 1
ATOM 2516 N N . PRO A 1 339 ? 0.890 -16.660 -16.177 1.00 78.94 339 PRO A N 1
ATOM 2517 C CA . PRO A 1 339 ? 0.079 -17.858 -16.290 1.00 78.94 339 PRO A CA 1
ATOM 2518 C C . PRO A 1 339 ? -0.280 -18.089 -17.755 1.00 78.94 339 PRO A C 1
ATOM 2520 O O . PRO A 1 339 ? -0.790 -17.190 -18.419 1.00 78.94 339 PRO A O 1
ATOM 2523 N N . THR A 1 340 ? -0.034 -19.305 -18.244 1.00 75.06 340 THR A N 1
ATOM 2524 C CA . THR A 1 340 ? -0.376 -19.757 -19.607 1.00 75.06 340 THR A CA 1
ATOM 2525 C C . THR A 1 340 ? -1.868 -19.602 -19.899 1.00 75.06 340 THR A C 1
ATOM 2527 O O . THR A 1 340 ? -2.260 -19.254 -21.011 1.00 75.06 340 THR A O 1
ATOM 2530 N N . GLU A 1 341 ? -2.687 -19.799 -18.868 1.00 67.62 341 GLU A N 1
ATOM 2531 C CA . GLU A 1 341 ? -4.110 -19.477 -18.824 1.00 67.62 341 GLU A CA 1
ATOM 2532 C C . GLU A 1 341 ? -4.279 -18.137 -18.105 1.00 67.62 341 GLU A C 1
ATOM 2534 O O . GLU A 1 341 ? -4.628 -18.067 -16.925 1.00 67.62 341 GLU A O 1
ATOM 2539 N N . SER A 1 342 ? -3.936 -17.047 -18.787 1.00 63.09 342 SER A N 1
ATOM 2540 C CA . SER A 1 342 ? -4.178 -15.725 -18.224 1.00 63.09 342 SER A CA 1
ATOM 2541 C C . SER A 1 342 ? -5.670 -15.417 -18.299 1.00 63.09 342 SER A C 1
ATOM 2543 O O . SER A 1 342 ? -6.272 -15.504 -19.365 1.00 63.09 342 SER A O 1
ATOM 2545 N N . VAL A 1 343 ? -6.263 -15.018 -17.171 1.00 62.69 343 VAL A N 1
ATOM 2546 C CA . VAL A 1 343 ? -7.649 -14.512 -17.135 1.00 62.69 343 VAL A CA 1
ATOM 2547 C C . VAL A 1 343 ? -7.753 -13.126 -17.787 1.00 62.69 343 VAL A C 1
ATOM 2549 O O . VAL A 1 343 ? -8.841 -12.586 -17.975 1.00 62.69 343 VAL A O 1
ATOM 2552 N N . LEU A 1 344 ? -6.611 -12.534 -18.144 1.00 65.38 344 LEU A N 1
ATOM 2553 C CA . LEU A 1 344 ? -6.575 -11.300 -18.893 1.00 65.38 344 LEU A CA 1
ATOM 2554 C C . LEU A 1 344 ? -7.124 -11.486 -20.313 1.00 65.38 344 LEU A C 1
ATOM 2556 O O . LEU A 1 344 ? -6.747 -12.441 -20.991 1.00 65.38 344 LEU A O 1
ATOM 2560 N N . PRO A 1 345 ? -7.892 -10.507 -20.829 1.00 65.81 345 PRO A N 1
ATOM 2561 C CA . PRO A 1 345 ? -8.323 -10.479 -22.232 1.00 65.81 345 PRO A CA 1
ATOM 2562 C C . PRO A 1 345 ? -7.150 -10.565 -23.221 1.00 65.81 345 PRO A C 1
ATOM 2564 O O . PRO A 1 345 ? -7.295 -11.010 -24.358 1.00 65.81 345 PRO A O 1
ATOM 2567 N N . SER A 1 346 ? -5.978 -10.112 -22.778 1.00 75.75 346 SER A N 1
ATOM 2568 C CA . SER A 1 346 ? -4.729 -10.103 -23.524 1.00 75.75 346 SER A CA 1
ATOM 2569 C C . SER A 1 346 ? -3.577 -10.417 -22.563 1.00 75.75 346 SER A C 1
ATOM 2571 O O . SER A 1 346 ? -3.423 -9.681 -21.580 1.00 75.75 346 SER A O 1
ATOM 2573 N N . PRO A 1 347 ? -2.767 -11.457 -22.815 1.00 80.50 347 PRO A N 1
ATOM 2574 C CA . PRO A 1 347 ? -1.673 -11.806 -21.923 1.00 80.50 347 PRO A CA 1
ATOM 2575 C C . PRO A 1 347 ? -0.671 -10.645 -21.799 1.00 80.50 347 PRO A C 1
ATOM 2577 O O . PRO A 1 347 ? -0.453 -9.930 -22.785 1.00 80.50 347 PRO A O 1
ATOM 2580 N N . PRO A 1 348 ? -0.063 -10.443 -20.616 1.00 88.25 348 PRO A N 1
ATOM 2581 C CA . PRO A 1 348 ? 0.996 -9.462 -20.435 1.00 88.25 348 PRO A CA 1
ATOM 2582 C C . PRO A 1 348 ? 2.177 -9.763 -21.348 1.00 88.25 348 PRO A C 1
ATOM 2584 O O . PRO A 1 348 ? 2.517 -10.926 -21.573 1.00 88.25 348 PRO A O 1
ATOM 2587 N N . ARG A 1 349 ? 2.816 -8.709 -21.847 1.00 91.31 349 ARG A N 1
ATOM 2588 C CA . ARG A 1 349 ? 4.071 -8.817 -22.590 1.00 91.31 349 ARG A CA 1
ATOM 2589 C C . ARG A 1 349 ? 5.244 -8.592 -21.643 1.00 91.31 349 ARG A C 1
ATOM 2591 O O . ARG A 1 349 ? 5.141 -7.773 -20.736 1.00 91.31 349 ARG A O 1
ATOM 2598 N N . LEU A 1 350 ? 6.344 -9.307 -21.868 1.00 95.12 350 LEU A N 1
ATOM 2599 C CA . LEU A 1 350 ? 7.616 -9.060 -21.197 1.00 95.12 350 LEU A CA 1
ATOM 2600 C C . LEU A 1 350 ? 8.631 -8.546 -22.216 1.00 95.12 350 LEU A C 1
ATOM 2602 O O . LEU A 1 350 ? 8.879 -9.189 -23.238 1.00 95.12 350 LEU A O 1
ATOM 2606 N N . SER A 1 351 ? 9.219 -7.398 -21.917 1.00 96.88 351 SER A N 1
ATOM 2607 C CA . SER A 1 351 ? 10.264 -6.779 -22.715 1.00 96.88 351 SER A CA 1
ATOM 2608 C C . SER A 1 351 ? 11.491 -6.473 -21.852 1.00 96.88 351 SER A C 1
ATOM 2610 O O . SER A 1 351 ? 11.365 -6.218 -20.657 1.00 96.88 351 SER A O 1
ATOM 2612 N N . VAL A 1 352 ? 12.675 -6.466 -22.456 1.00 97.69 352 VAL A N 1
ATOM 2613 C CA . VAL A 1 352 ? 13.938 -6.063 -21.827 1.00 97.69 352 VAL A CA 1
ATOM 2614 C C . VAL A 1 352 ? 14.516 -4.918 -22.643 1.00 97.69 352 VAL A C 1
ATOM 2616 O O . VAL A 1 352 ? 14.666 -5.041 -23.857 1.00 97.69 352 VAL A O 1
ATOM 2619 N N . PHE A 1 353 ? 14.817 -3.806 -21.984 1.00 97.44 353 PHE A N 1
ATOM 2620 C CA . PHE A 1 353 ? 15.264 -2.570 -22.610 1.00 97.44 353 PHE A CA 1
ATOM 2621 C C . PHE A 1 353 ? 16.660 -2.186 -22.125 1.00 97.44 353 PHE A C 1
ATOM 2623 O O . PHE A 1 353 ? 16.937 -2.199 -20.923 1.00 97.44 353 PHE A O 1
ATOM 2630 N N . THR A 1 354 ? 17.514 -1.780 -23.061 1.00 94.94 354 THR A N 1
ATOM 2631 C CA . THR A 1 354 ? 18.801 -1.151 -22.765 1.00 94.94 354 THR A CA 1
ATOM 2632 C C . THR A 1 354 ? 19.126 -0.065 -23.788 1.00 94.94 354 THR A C 1
ATOM 2634 O O . THR A 1 354 ? 18.754 -0.203 -24.950 1.00 94.94 354 THR A O 1
ATOM 2637 N N . HIS A 1 355 ? 19.852 0.984 -23.400 1.00 91.00 355 HIS A N 1
ATOM 2638 C CA . HIS A 1 355 ? 20.474 1.917 -24.357 1.00 91.00 355 HIS A CA 1
ATOM 2639 C C . HIS A 1 355 ? 21.983 1.704 -24.539 1.00 91.00 355 HIS A C 1
ATOM 2641 O O . HIS A 1 355 ? 22.644 2.466 -25.237 1.00 91.00 355 HIS A O 1
ATOM 2647 N N . PHE A 1 356 ? 22.547 0.692 -23.875 1.00 90.06 356 PHE A N 1
ATOM 2648 C CA . PHE A 1 356 ? 23.979 0.420 -23.921 1.00 90.06 356 PHE A CA 1
ATOM 2649 C C . PHE A 1 356 ? 24.318 -0.418 -25.148 1.00 90.06 356 PHE A C 1
ATOM 2651 O O . PHE A 1 356 ? 23.558 -1.309 -25.546 1.00 90.06 356 PHE A O 1
ATOM 2658 N N . THR A 1 357 ? 25.482 -0.155 -25.733 1.00 91.00 357 THR A N 1
ATOM 2659 C CA . THR A 1 357 ? 25.976 -0.900 -26.893 1.00 91.00 357 THR A CA 1
ATOM 2660 C C . THR A 1 357 ? 26.297 -2.356 -26.538 1.00 91.00 357 THR A C 1
ATOM 2662 O O . THR A 1 357 ? 26.461 -2.718 -25.373 1.00 91.00 357 THR A O 1
ATOM 2665 N N . GLU A 1 358 ? 26.449 -3.202 -27.559 1.00 90.81 358 GLU A N 1
ATOM 2666 C CA . GLU A 1 358 ? 26.853 -4.613 -27.408 1.00 90.81 358 GLU A CA 1
ATOM 2667 C C . GLU A 1 358 ? 28.165 -4.772 -26.63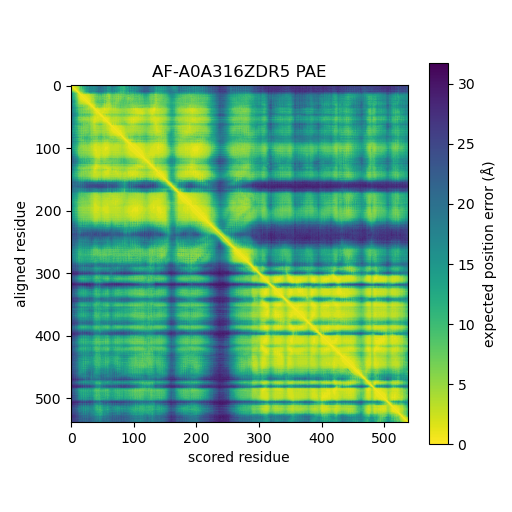0 1.00 90.81 358 GLU A C 1
ATOM 2669 O O . GLU A 1 358 ? 28.321 -5.668 -25.802 1.00 90.81 358 GLU A O 1
ATOM 2674 N N . LYS A 1 359 ? 29.111 -3.854 -26.854 1.00 89.56 359 LYS A N 1
ATOM 2675 C CA . LYS A 1 359 ? 30.407 -3.865 -26.170 1.00 89.56 359 LYS A CA 1
ATOM 2676 C C . LYS A 1 359 ? 30.291 -3.483 -24.698 1.00 89.56 359 LYS A C 1
ATOM 2678 O O . LYS A 1 359 ? 31.042 -4.006 -23.880 1.00 89.56 359 LYS A O 1
ATOM 2683 N N . GLU A 1 360 ? 29.384 -2.569 -24.369 1.00 89.12 360 GLU A N 1
ATOM 2684 C CA . GLU A 1 360 ? 29.194 -2.070 -23.005 1.00 89.12 360 GLU A CA 1
ATOM 2685 C C . GLU A 1 360 ? 28.371 -3.038 -22.158 1.00 89.12 360 GLU A C 1
ATOM 2687 O O . GLU A 1 360 ? 28.691 -3.237 -20.988 1.00 89.12 360 GLU A O 1
ATOM 2692 N N . HIS A 1 361 ? 27.346 -3.672 -22.742 1.00 91.12 361 HIS A N 1
ATOM 2693 C CA . HIS A 1 361 ? 26.438 -4.570 -22.026 1.00 91.12 361 HIS A CA 1
ATOM 2694 C C . HIS A 1 361 ? 26.291 -5.952 -22.685 1.00 91.12 361 HIS A C 1
ATOM 2696 O O . HIS A 1 361 ? 25.193 -6.340 -23.087 1.00 91.12 361 HIS A O 1
ATOM 2702 N N . PRO A 1 362 ? 27.367 -6.759 -22.741 1.00 91.38 362 PRO A N 1
ATOM 2703 C CA . PRO A 1 362 ? 27.343 -8.074 -23.389 1.00 91.38 362 PRO A CA 1
ATOM 2704 C C . PRO A 1 362 ? 26.456 -9.098 -22.661 1.00 91.38 362 PRO A C 1
ATOM 2706 O O . PRO A 1 362 ? 26.136 -10.154 -23.206 1.00 91.38 362 PRO A O 1
ATOM 2709 N N . ALA A 1 363 ? 26.073 -8.835 -21.405 1.00 91.44 363 ALA A N 1
ATOM 2710 C CA . ALA A 1 363 ? 25.123 -9.678 -20.684 1.00 91.44 363 ALA A CA 1
ATOM 2711 C C . ALA A 1 363 ? 23.716 -9.603 -21.298 1.00 91.44 363 ALA A C 1
ATOM 2713 O O . ALA A 1 363 ? 23.026 -10.620 -21.315 1.00 91.44 363 ALA A O 1
ATOM 2714 N N . PHE A 1 364 ? 23.319 -8.449 -21.849 1.00 94.94 364 PHE A N 1
ATOM 2715 C CA . PHE A 1 364 ? 22.054 -8.296 -22.568 1.00 94.94 364 PHE A CA 1
ATOM 2716 C C . PHE A 1 364 ? 21.962 -9.275 -23.741 1.00 94.94 364 PHE A C 1
ATOM 2718 O O . PHE A 1 364 ? 20.996 -10.025 -23.831 1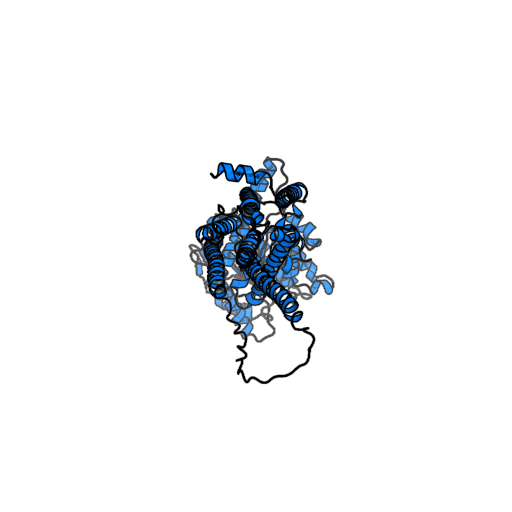.00 94.94 364 PHE A O 1
ATOM 2725 N N . ASP A 1 365 ? 22.994 -9.330 -24.588 1.00 95.38 365 ASP A N 1
ATOM 2726 C CA . ASP A 1 365 ? 23.000 -10.171 -25.791 1.00 95.38 365 ASP A CA 1
ATOM 2727 C C . ASP A 1 365 ? 23.036 -11.663 -25.451 1.00 95.38 365 ASP A C 1
ATOM 2729 O O . ASP A 1 365 ? 22.331 -12.461 -26.067 1.00 95.38 365 ASP A O 1
ATOM 2733 N N . ARG A 1 366 ? 23.793 -12.052 -24.413 1.00 94.56 366 ARG A N 1
ATOM 2734 C CA . ARG A 1 366 ? 23.803 -13.444 -23.930 1.00 94.56 366 ARG A CA 1
ATOM 2735 C C . ARG A 1 366 ? 22.422 -13.898 -23.462 1.00 94.56 366 ARG A C 1
ATOM 2737 O O . ARG A 1 366 ? 22.000 -15.007 -23.782 1.00 94.56 366 ARG A O 1
ATOM 2744 N N . VAL A 1 367 ? 21.721 -13.055 -22.702 1.00 95.88 367 VAL A N 1
ATOM 2745 C CA . VAL A 1 367 ? 20.373 -13.377 -22.217 1.00 95.88 367 VAL A CA 1
ATOM 2746 C C . VAL A 1 367 ? 19.356 -13.317 -23.362 1.00 95.88 367 VAL A C 1
ATOM 2748 O O . VAL A 1 367 ? 18.484 -14.180 -23.429 1.00 95.88 367 VAL A O 1
ATOM 2751 N N . ALA A 1 368 ? 19.498 -12.382 -24.304 1.00 96.88 368 ALA A N 1
ATOM 2752 C CA . ALA A 1 368 ? 18.670 -12.320 -25.506 1.00 96.88 368 ALA A CA 1
ATOM 2753 C C . ALA A 1 368 ? 18.768 -13.613 -26.329 1.00 96.88 368 ALA A C 1
ATOM 2755 O O . ALA A 1 368 ? 17.743 -14.229 -26.616 1.00 96.88 368 ALA A O 1
ATOM 2756 N N . ALA A 1 369 ? 19.989 -14.082 -26.609 1.00 96.44 369 ALA A N 1
ATOM 2757 C CA . ALA A 1 369 ? 20.235 -15.333 -27.326 1.00 96.44 369 ALA A CA 1
ATOM 2758 C C . ALA A 1 369 ? 19.650 -16.557 -26.595 1.00 96.44 369 ALA A C 1
ATOM 2760 O O . ALA A 1 369 ? 19.146 -17.483 -27.227 1.00 96.44 369 ALA A O 1
ATOM 2761 N N . HIS A 1 370 ? 19.664 -16.562 -25.256 1.00 95.50 370 HIS A N 1
ATOM 2762 C CA . HIS A 1 370 ? 19.044 -17.633 -24.473 1.00 95.50 370 HIS A CA 1
ATOM 2763 C C . HIS A 1 370 ? 17.522 -17.707 -24.679 1.00 95.50 370 HIS A C 1
ATOM 2765 O O . HIS A 1 370 ? 16.978 -18.803 -24.804 1.00 95.50 370 HIS A O 1
ATOM 2771 N N . TYR A 1 371 ? 16.835 -16.562 -24.726 1.00 95.69 371 TYR A N 1
ATOM 2772 C CA . TYR A 1 371 ? 15.374 -16.498 -24.845 1.00 95.69 371 TYR A CA 1
ATOM 2773 C C . TYR A 1 371 ? 14.855 -16.416 -26.289 1.00 95.69 371 TYR A C 1
ATOM 2775 O O . TYR A 1 371 ? 13.653 -16.574 -26.493 1.00 95.69 371 TYR A O 1
ATOM 2783 N N . GLU A 1 372 ? 15.721 -16.230 -27.290 1.00 94.38 372 GLU A N 1
ATOM 2784 C CA . GLU A 1 372 ? 15.347 -16.133 -28.712 1.00 94.38 372 GLU A CA 1
ATOM 2785 C C . GLU A 1 372 ? 14.531 -17.343 -29.195 1.00 94.38 372 GLU A C 1
ATOM 2787 O O . GLU A 1 372 ? 13.558 -17.204 -29.937 1.00 94.38 372 GLU A O 1
ATOM 2792 N N . HIS A 1 373 ? 14.887 -18.539 -28.724 1.00 91.62 373 HIS A N 1
ATOM 2793 C CA . HIS A 1 373 ? 14.220 -19.788 -29.099 1.00 91.62 373 HIS A CA 1
ATOM 2794 C C . HIS A 1 373 ? 13.169 -20.252 -28.083 1.00 91.62 373 HIS A C 1
ATOM 2796 O O . HIS A 1 373 ? 12.475 -21.245 -28.314 1.00 91.62 373 HIS A O 1
ATOM 2802 N N . ILE A 1 374 ? 13.028 -19.549 -26.957 1.00 91.88 374 ILE A N 1
ATOM 2803 C CA . ILE A 1 374 ? 12.096 -19.920 -25.895 1.00 91.88 374 ILE A CA 1
ATOM 2804 C C . ILE A 1 374 ? 10.767 -19.212 -26.149 1.00 91.88 374 ILE A C 1
ATOM 2806 O O . ILE A 1 374 ? 10.586 -18.030 -25.858 1.00 91.88 374 ILE A O 1
ATOM 2810 N N . THR A 1 375 ? 9.798 -19.965 -26.663 1.00 88.00 375 THR A N 1
ATOM 2811 C CA . THR A 1 375 ? 8.414 -19.504 -26.810 1.00 88.00 375 THR A CA 1
ATOM 2812 C C . THR A 1 375 ? 7.512 -20.254 -25.840 1.00 88.00 375 THR A C 1
ATOM 2814 O O . THR A 1 375 ? 7.609 -21.473 -25.693 1.00 88.00 375 THR A O 1
ATOM 2817 N N . ARG A 1 376 ? 6.626 -19.528 -25.150 1.00 86.50 376 ARG A N 1
ATOM 2818 C CA . ARG A 1 376 ? 5.617 -20.130 -24.268 1.00 86.50 376 ARG A CA 1
ATOM 2819 C C . ARG A 1 376 ? 4.224 -19.990 -24.874 1.00 86.50 376 ARG A C 1
ATOM 2821 O O . ARG A 1 376 ? 3.861 -18.882 -25.279 1.00 86.50 376 ARG A O 1
ATOM 2828 N N . PRO A 1 377 ? 3.421 -21.065 -24.917 1.00 81.62 377 PRO A N 1
ATOM 2829 C CA . PRO A 1 377 ? 2.022 -20.952 -25.302 1.00 81.62 377 PRO A CA 1
ATOM 2830 C C . PRO A 1 377 ? 1.246 -20.186 -24.219 1.00 81.62 377 PRO A C 1
ATOM 2832 O O . PRO A 1 377 ? 1.299 -20.524 -23.040 1.00 81.62 377 PRO A O 1
ATOM 2835 N N . LEU A 1 378 ? 0.527 -19.145 -24.623 1.00 77.38 378 LEU A N 1
ATOM 2836 C CA . LEU A 1 378 ? -0.349 -18.308 -23.804 1.00 77.38 378 LEU A CA 1
ATOM 2837 C C . LEU A 1 378 ? -1.724 -18.265 -24.470 1.00 77.38 378 LEU A C 1
ATOM 2839 O O . LEU A 1 378 ? -2.033 -17.395 -25.290 1.00 77.38 378 LEU A O 1
ATOM 2843 N N . GLY A 1 379 ? -2.528 -19.287 -24.167 1.00 73.69 379 GLY A N 1
ATOM 2844 C CA . GLY A 1 379 ? -3.760 -19.590 -24.891 1.00 73.69 379 GLY A CA 1
ATOM 2845 C C . GLY A 1 379 ? -3.491 -19.811 -26.383 1.00 73.69 379 GLY A C 1
ATOM 2846 O O . GLY A 1 379 ? -2.677 -20.650 -26.759 1.00 73.69 379 GLY A O 1
ATOM 2847 N N . ASN A 1 380 ? -4.143 -19.017 -27.236 1.00 70.19 380 ASN A N 1
ATOM 2848 C CA . ASN A 1 380 ? -4.007 -19.089 -28.699 1.00 70.19 380 ASN A CA 1
ATOM 2849 C C . ASN A 1 380 ? -2.820 -18.275 -29.254 1.00 70.19 380 ASN A C 1
ATOM 2851 O O . ASN A 1 380 ? -2.697 -18.126 -30.469 1.00 70.19 380 ASN A O 1
ATOM 2855 N N . ARG A 1 381 ? -1.983 -17.683 -28.394 1.00 72.50 381 ARG A N 1
ATOM 2856 C CA . ARG A 1 381 ? -0.812 -16.886 -28.791 1.00 72.50 381 ARG A CA 1
ATOM 2857 C C . ARG A 1 381 ? 0.461 -17.501 -28.225 1.00 72.50 381 ARG A C 1
ATOM 2859 O O . ARG A 1 381 ? 0.432 -18.150 -27.189 1.00 72.50 381 ARG A O 1
ATOM 2866 N N . SER A 1 382 ? 1.591 -17.262 -28.875 1.00 78.88 382 SER A N 1
ATOM 2867 C CA . SER A 1 382 ? 2.915 -17.499 -28.296 1.00 78.88 382 SER A CA 1
ATOM 2868 C C . SER A 1 382 ? 3.425 -16.209 -27.656 1.00 78.88 382 SER A C 1
ATOM 2870 O O . SER A 1 382 ? 3.372 -15.156 -28.291 1.00 78.88 382 SER A O 1
ATOM 2872 N N . SER A 1 383 ? 3.942 -16.280 -26.432 1.00 81.75 383 SER A N 1
ATOM 2873 C CA . SER A 1 383 ? 4.725 -15.191 -25.847 1.00 81.75 383 SER A CA 1
ATOM 2874 C C . SER A 1 383 ? 6.204 -15.505 -25.957 1.0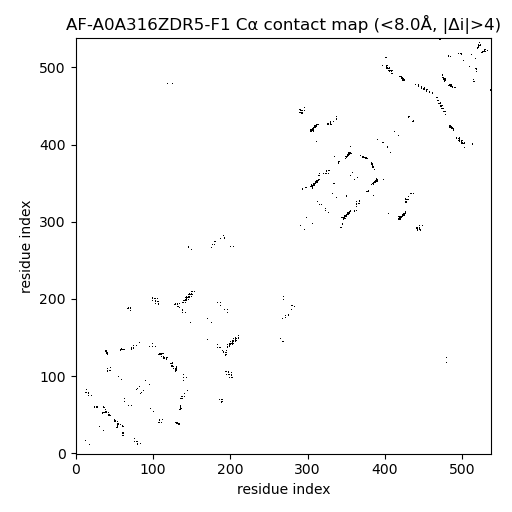0 81.75 383 SER A C 1
ATOM 2876 O O . SER A 1 383 ? 6.648 -16.595 -25.589 1.00 81.75 383 SER A O 1
ATOM 2878 N N . SER A 1 384 ? 6.953 -14.517 -26.420 1.00 90.38 384 SER A N 1
ATOM 2879 C CA . SER A 1 384 ? 8.406 -14.453 -26.352 1.00 90.38 384 SER A CA 1
ATOM 2880 C C . SER A 1 384 ? 8.806 -13.203 -25.574 1.00 90.38 384 SER A C 1
ATOM 2882 O O . SER A 1 384 ? 8.015 -12.265 -25.426 1.00 90.38 384 SER A O 1
ATOM 2884 N N . VAL A 1 385 ? 10.023 -13.207 -25.043 1.00 95.00 385 VAL A N 1
ATOM 2885 C CA . VAL A 1 385 ? 10.611 -12.018 -24.425 1.00 95.00 385 VAL A CA 1
ATOM 2886 C C . VAL A 1 385 ? 11.131 -11.110 -25.536 1.00 95.00 385 VAL A C 1
ATOM 2888 O O . VAL A 1 385 ? 11.863 -11.563 -26.414 1.00 95.00 385 VAL A O 1
ATOM 2891 N N . VAL A 1 386 ? 10.752 -9.832 -25.517 1.00 95.62 386 VAL A N 1
ATOM 2892 C CA . VAL A 1 386 ? 11.201 -8.860 -26.525 1.00 95.62 386 VAL A CA 1
ATOM 2893 C C . VAL A 1 386 ? 12.417 -8.105 -26.005 1.00 95.62 386 VAL A C 1
ATOM 2895 O O . VAL A 1 386 ? 12.293 -7.292 -25.096 1.00 95.62 386 VAL A O 1
ATOM 2898 N N . PHE A 1 387 ? 13.582 -8.334 -26.602 1.00 97.38 387 PHE A N 1
ATOM 2899 C CA . PHE A 1 387 ? 14.796 -7.577 -26.303 1.00 97.38 387 PHE A CA 1
ATOM 2900 C C . PHE A 1 387 ? 14.891 -6.372 -27.239 1.00 97.38 387 PHE A C 1
ATOM 2902 O O . PHE A 1 387 ? 14.846 -6.524 -28.459 1.00 97.38 387 PHE A O 1
ATOM 2909 N N . TYR A 1 388 ? 15.009 -5.173 -26.673 1.00 97.38 388 TYR A N 1
ATOM 2910 C CA . TYR A 1 388 ? 15.195 -3.935 -27.419 1.00 97.38 388 TYR A CA 1
ATOM 2911 C C . TYR A 1 388 ? 16.438 -3.193 -26.934 1.00 97.38 388 TYR A C 1
ATOM 2913 O O . TYR A 1 388 ? 16.575 -2.887 -25.748 1.00 97.38 388 TYR A O 1
ATOM 2921 N N . ARG A 1 389 ? 17.326 -2.891 -27.882 1.00 96.56 389 ARG A N 1
ATOM 2922 C CA . ARG A 1 389 ? 18.472 -2.008 -27.690 1.00 96.56 389 ARG A CA 1
ATOM 2923 C C . ARG A 1 389 ? 18.195 -0.700 -28.413 1.00 96.56 389 ARG A C 1
ATOM 2925 O O . ARG A 1 389 ? 17.958 -0.713 -29.622 1.00 96.56 389 ARG A O 1
ATOM 2932 N N . ASP A 1 390 ? 18.226 0.399 -27.675 1.00 94.94 390 ASP A N 1
ATOM 2933 C CA . ASP A 1 390 ? 18.131 1.726 -28.262 1.00 94.94 390 ASP A CA 1
ATOM 2934 C C . ASP A 1 390 ? 19.347 2.004 -29.154 1.00 94.94 390 ASP A C 1
ATOM 2936 O O . ASP A 1 390 ? 20.473 1.627 -28.826 1.00 94.94 390 ASP A O 1
ATOM 2940 N N . GLN A 1 391 ? 19.101 2.611 -30.313 1.00 92.50 391 GLN A N 1
ATOM 2941 C CA . GLN A 1 391 ? 20.138 2.933 -31.300 1.00 92.50 391 GLN A CA 1
ATOM 2942 C C . GLN A 1 391 ? 20.460 4.428 -31.340 1.00 92.50 391 GLN A C 1
ATOM 2944 O O . GLN A 1 391 ? 21.376 4.837 -32.061 1.00 92.50 391 GLN A O 1
ATOM 2949 N N . ASP A 1 392 ? 19.729 5.238 -30.575 1.00 88.75 392 ASP A N 1
ATOM 2950 C CA . ASP A 1 392 ? 19.959 6.670 -30.497 1.00 88.75 392 ASP A CA 1
ATOM 2951 C C . ASP A 1 392 ? 21.300 6.967 -29.798 1.00 88.75 392 ASP A C 1
ATOM 2953 O O . ASP A 1 392 ? 21.717 6.308 -28.843 1.00 88.75 392 ASP A O 1
ATOM 2957 N N . GLN A 1 393 ? 22.038 7.949 -30.322 1.00 80.12 393 GLN A N 1
ATOM 2958 C CA . GLN A 1 393 ? 23.359 8.303 -29.802 1.00 80.12 393 GLN A CA 1
ATOM 2959 C C . GLN A 1 393 ? 23.249 9.372 -28.715 1.00 80.12 393 GLN A C 1
ATOM 2961 O O . GLN A 1 393 ? 22.795 10.488 -28.971 1.00 80.12 393 GLN A O 1
ATOM 2966 N N . HIS A 1 394 ? 23.767 9.066 -27.522 1.00 81.88 394 HIS A N 1
ATOM 2967 C CA . HIS A 1 394 ? 23.726 9.962 -26.362 1.00 81.88 394 HIS A CA 1
ATOM 2968 C C . HIS A 1 394 ? 25.113 10.214 -25.739 1.00 81.88 394 HIS A C 1
ATOM 2970 O O . HIS A 1 394 ? 25.329 9.930 -24.559 1.00 81.88 394 HIS A O 1
ATOM 2976 N N . PRO A 1 395 ? 26.086 10.763 -26.489 1.00 71.75 395 PRO A N 1
ATOM 2977 C CA . PRO A 1 395 ? 27.497 10.769 -26.090 1.00 71.75 395 PRO A CA 1
ATOM 2978 C C . PRO A 1 395 ? 27.778 11.449 -24.737 1.00 71.75 395 PRO A C 1
ATOM 2980 O O . PRO A 1 395 ? 28.659 10.997 -24.011 1.00 71.75 395 PRO A O 1
ATOM 2983 N N . ALA A 1 396 ? 27.019 12.485 -24.363 1.00 65.56 396 ALA A N 1
ATOM 2984 C CA . ALA A 1 396 ? 27.223 13.225 -23.112 1.00 65.56 396 ALA A CA 1
ATOM 2985 C C . ALA A 1 396 ? 26.564 12.583 -21.871 1.00 65.56 396 ALA A C 1
ATOM 2987 O O . ALA A 1 396 ? 27.034 12.800 -20.758 1.00 65.56 396 ALA A O 1
ATOM 2988 N N . ASP A 1 397 ? 25.511 11.777 -22.054 1.00 68.81 397 ASP A N 1
ATOM 2989 C CA . ASP A 1 397 ? 24.596 11.377 -20.971 1.00 68.81 397 ASP A CA 1
ATOM 2990 C C . ASP A 1 397 ? 24.265 9.869 -20.957 1.00 68.81 397 ASP A C 1
ATOM 2992 O O . ASP A 1 397 ? 23.415 9.437 -20.179 1.00 68.81 397 ASP A O 1
ATOM 2996 N N . HIS A 1 398 ? 24.948 9.046 -21.762 1.00 65.56 398 HIS A N 1
ATOM 2997 C CA . HIS A 1 398 ? 24.672 7.607 -21.932 1.00 65.56 398 HIS A CA 1
ATOM 2998 C C . HIS A 1 398 ? 24.779 6.746 -20.659 1.00 65.56 398 HIS A C 1
ATOM 3000 O O . HIS A 1 398 ? 24.407 5.589 -20.693 1.00 65.56 398 HIS A O 1
ATOM 3006 N N . VAL A 1 399 ? 25.284 7.256 -19.530 1.00 69.56 399 VAL A N 1
ATOM 3007 C CA . VAL A 1 399 ? 25.321 6.511 -18.248 1.00 69.56 399 VAL A CA 1
ATOM 3008 C C . VAL A 1 399 ? 24.234 6.999 -17.279 1.00 69.56 399 VAL A C 1
ATOM 3010 O O . VAL A 1 399 ? 24.051 6.463 -16.186 1.00 69.56 399 VAL A O 1
ATOM 3013 N N . ARG A 1 400 ? 23.484 8.046 -17.642 1.00 83.12 400 ARG A N 1
ATOM 3014 C CA . ARG A 1 400 ? 22.523 8.678 -16.737 1.00 83.12 400 ARG A CA 1
ATOM 3015 C C . ARG A 1 400 ? 21.223 7.886 -16.695 1.00 83.12 400 ARG A C 1
ATOM 3017 O O . ARG A 1 400 ? 20.519 7.760 -17.694 1.00 83.12 400 ARG A O 1
ATOM 3024 N N . HIS A 1 401 ? 20.851 7.451 -15.492 1.00 86.44 401 HIS A N 1
ATOM 3025 C CA . HIS A 1 401 ? 19.611 6.709 -15.252 1.00 86.44 401 HIS A CA 1
ATOM 3026 C C . HIS A 1 401 ? 18.364 7.468 -15.751 1.00 86.44 401 HIS A C 1
ATOM 3028 O O . HIS A 1 401 ? 17.493 6.873 -16.377 1.00 86.44 401 HIS A O 1
ATOM 3034 N N . HIS A 1 402 ? 18.303 8.791 -15.563 1.00 90.31 402 HIS A N 1
ATOM 3035 C CA . HIS A 1 402 ? 17.201 9.618 -16.072 1.00 90.31 402 HIS A CA 1
ATOM 3036 C C . HIS A 1 402 ? 16.997 9.472 -17.581 1.00 90.31 402 HIS A C 1
ATOM 3038 O O . HIS A 1 402 ? 15.870 9.274 -18.025 1.00 90.31 402 HIS A O 1
ATOM 3044 N N . LEU A 1 403 ? 18.084 9.533 -18.355 1.00 91.12 403 LEU A N 1
ATOM 3045 C CA . LEU A 1 403 ? 18.023 9.387 -19.803 1.00 91.12 403 LEU A CA 1
ATOM 3046 C C . LEU A 1 403 ? 17.593 7.973 -20.176 1.00 91.12 403 LEU A C 1
ATOM 3048 O O . LEU A 1 403 ? 16.713 7.791 -21.006 1.00 91.12 403 LEU A O 1
ATOM 3052 N N . HIS A 1 404 ? 18.177 6.979 -19.510 1.00 91.44 404 HIS A N 1
ATOM 3053 C CA . HIS A 1 404 ? 17.877 5.578 -19.762 1.00 91.44 404 HIS A CA 1
ATOM 3054 C C . HIS A 1 404 ? 16.389 5.258 -19.588 1.00 91.44 404 HIS A C 1
ATOM 3056 O O . HIS A 1 404 ? 15.771 4.633 -20.449 1.00 91.44 404 HIS A O 1
ATOM 3062 N N . LEU A 1 405 ? 15.798 5.750 -18.498 1.00 93.62 405 LEU A N 1
ATOM 3063 C CA . LEU A 1 405 ? 14.374 5.606 -18.245 1.00 93.62 405 LEU A CA 1
ATOM 3064 C C . LEU A 1 405 ? 13.535 6.449 -19.218 1.00 93.62 405 LEU A C 1
ATOM 3066 O O . LEU A 1 405 ? 12.504 5.975 -19.684 1.00 93.62 405 LEU A O 1
ATOM 3070 N N . ALA A 1 406 ? 13.963 7.665 -19.571 1.00 94.19 406 ALA A N 1
ATOM 3071 C CA . ALA A 1 406 ? 13.255 8.493 -20.549 1.00 94.19 406 ALA A CA 1
ATOM 3072 C C . ALA A 1 406 ? 13.138 7.789 -21.912 1.00 94.19 406 ALA A C 1
ATOM 3074 O O . ALA A 1 406 ? 12.039 7.699 -22.462 1.00 94.19 406 ALA A O 1
ATOM 3075 N N . GLU A 1 407 ? 14.236 7.233 -22.425 1.00 95.31 407 GLU A N 1
ATOM 3076 C CA . GLU A 1 407 ? 14.249 6.535 -23.714 1.00 95.31 407 GLU A CA 1
ATOM 3077 C C . GLU A 1 407 ? 13.392 5.266 -23.698 1.00 95.31 407 GLU A C 1
ATOM 3079 O O . GLU A 1 407 ? 12.626 5.024 -24.636 1.00 95.31 407 GLU A O 1
ATOM 3084 N N . LEU A 1 408 ? 13.400 4.517 -22.588 1.00 95.88 408 LEU A N 1
ATOM 3085 C CA . LEU A 1 408 ? 12.479 3.396 -22.384 1.00 95.88 408 LEU A CA 1
ATOM 3086 C C . LEU A 1 408 ? 11.021 3.845 -22.522 1.00 95.88 408 LEU A C 1
ATOM 3088 O O . LEU A 1 408 ? 10.231 3.207 -23.224 1.00 95.88 408 LEU A O 1
ATOM 3092 N N . LEU A 1 409 ? 10.645 4.938 -21.852 1.00 96.06 409 LEU A N 1
ATOM 3093 C CA . LEU A 1 409 ? 9.271 5.443 -21.861 1.00 96.06 409 LEU A CA 1
ATOM 3094 C C . LEU A 1 409 ? 8.858 5.936 -23.252 1.00 96.06 409 LEU A C 1
ATOM 3096 O O . LEU A 1 409 ? 7.733 5.664 -23.685 1.00 96.06 409 LEU A O 1
ATOM 3100 N N . ARG A 1 410 ? 9.767 6.605 -23.974 1.00 96.38 410 ARG A N 1
ATOM 3101 C CA . ARG A 1 410 ? 9.557 7.008 -25.371 1.00 96.38 410 ARG A CA 1
ATOM 3102 C C . ARG A 1 410 ? 9.309 5.788 -26.251 1.00 96.38 410 ARG A C 1
ATOM 3104 O O . ARG A 1 410 ? 8.307 5.751 -26.967 1.00 96.38 410 ARG A O 1
ATOM 3111 N N . TRP A 1 411 ? 10.189 4.792 -26.174 1.00 96.25 411 TRP A N 1
ATOM 3112 C CA . TRP A 1 411 ? 10.073 3.558 -26.938 1.00 96.25 411 TRP A CA 1
ATOM 3113 C C . TRP A 1 411 ? 8.751 2.842 -26.643 1.00 96.25 411 TRP A C 1
ATOM 3115 O O . TRP A 1 411 ? 7.983 2.577 -27.569 1.00 96.25 411 TRP A O 1
ATOM 3125 N N . SER A 1 412 ? 8.421 2.620 -25.366 1.00 95.75 412 SER A N 1
ATOM 3126 C CA . SER A 1 412 ? 7.159 1.985 -24.960 1.00 95.75 412 SER A CA 1
ATOM 3127 C C . SER A 1 412 ? 5.939 2.738 -25.511 1.00 95.75 412 SER A C 1
ATOM 3129 O O . SER A 1 412 ? 4.990 2.134 -26.023 1.00 95.75 412 SER A O 1
ATOM 3131 N N . HIS A 1 413 ? 5.978 4.074 -25.503 1.00 95.56 413 HIS A N 1
ATOM 3132 C CA . HIS A 1 413 ? 4.904 4.895 -26.047 1.00 95.56 413 HIS A CA 1
ATOM 3133 C C . HIS A 1 413 ? 4.767 4.782 -27.577 1.00 95.56 413 HIS A C 1
ATOM 3135 O O . HIS A 1 413 ? 3.650 4.651 -28.085 1.00 95.56 413 HIS A O 1
ATOM 3141 N N . GLN A 1 414 ? 5.869 4.820 -28.325 1.00 95.19 414 GLN A N 1
ATOM 3142 C CA . GLN A 1 414 ? 5.858 4.910 -29.794 1.00 95.19 414 GLN A CA 1
ATOM 3143 C C . GLN A 1 414 ? 5.542 3.586 -30.510 1.00 95.19 414 GLN A C 1
ATOM 3145 O O . GLN A 1 414 ? 5.260 3.578 -31.710 1.00 95.19 414 GLN A O 1
ATOM 3150 N N . ARG A 1 415 ? 5.536 2.461 -29.793 1.00 92.69 415 ARG A N 1
ATOM 3151 C CA . ARG A 1 415 ? 5.206 1.147 -30.356 1.00 92.69 415 ARG A CA 1
ATOM 3152 C C . ARG A 1 415 ? 3.785 1.083 -30.929 1.00 92.69 415 ARG A C 1
ATOM 3154 O O . ARG A 1 415 ? 2.813 1.504 -30.301 1.00 92.69 415 ARG A O 1
ATOM 3161 N N . LYS A 1 416 ? 3.644 0.461 -32.108 1.00 87.38 416 LYS A N 1
ATOM 3162 C CA . LYS A 1 416 ? 2.336 0.209 -32.753 1.00 87.38 416 LYS A CA 1
ATOM 3163 C C . LYS A 1 416 ? 1.436 -0.698 -31.905 1.00 87.38 416 LYS A C 1
ATOM 3165 O O . LYS A 1 416 ? 0.219 -0.535 -31.898 1.00 87.38 416 LYS A O 1
ATOM 3170 N N . ASP A 1 417 ? 2.051 -1.633 -31.191 1.00 87.62 417 ASP A N 1
ATOM 3171 C CA . ASP A 1 417 ? 1.435 -2.628 -30.314 1.00 87.62 417 ASP A CA 1
ATOM 3172 C C . ASP A 1 417 ? 1.571 -2.253 -28.829 1.00 87.62 417 ASP A C 1
ATOM 3174 O O . ASP A 1 417 ? 1.647 -3.123 -27.961 1.00 87.62 417 ASP A O 1
ATOM 3178 N N . ALA A 1 418 ? 1.684 -0.962 -28.523 1.00 88.88 418 ALA A N 1
ATOM 3179 C CA . ALA A 1 418 ? 1.875 -0.513 -27.158 1.00 88.88 418 ALA A CA 1
ATOM 3180 C C . ALA A 1 418 ? 0.687 -0.859 -26.253 1.00 88.88 418 ALA A C 1
ATOM 3182 O O . ALA A 1 418 ? -0.478 -0.749 -26.651 1.00 88.88 418 ALA A O 1
ATOM 3183 N N . SER A 1 419 ? 1.015 -1.247 -25.025 1.00 92.06 419 SER A N 1
ATOM 3184 C CA . SER A 1 419 ? 0.039 -1.623 -24.010 1.00 92.06 419 SER A CA 1
ATOM 3185 C C . SER A 1 419 ? -0.623 -0.404 -23.373 1.00 92.06 419 SER A C 1
ATOM 3187 O O . SER A 1 419 ? -0.112 0.716 -23.462 1.00 92.06 419 SER A O 1
ATOM 3189 N N . GLU A 1 420 ? -1.760 -0.629 -22.716 1.00 90.81 420 GLU A N 1
ATOM 3190 C CA . GLU A 1 420 ? -2.459 0.422 -21.964 1.00 90.81 420 GLU A CA 1
ATOM 3191 C C . GLU A 1 420 ? -1.674 0.836 -20.710 1.00 90.81 420 GLU A C 1
ATOM 3193 O O . GLU A 1 420 ? -1.546 2.022 -20.407 1.00 90.81 420 GLU A O 1
ATOM 3198 N N . TRP A 1 421 ? -1.085 -0.144 -20.025 1.00 93.62 421 TRP A N 1
ATOM 3199 C CA . TRP A 1 421 ? -0.244 0.034 -18.850 1.00 93.62 421 TRP A CA 1
ATOM 3200 C C . TRP A 1 421 ? 1.175 -0.456 -19.135 1.00 93.62 421 TRP A C 1
ATOM 3202 O O . TRP A 1 421 ? 1.374 -1.513 -19.735 1.00 93.62 421 TRP A O 1
ATOM 3212 N N . THR A 1 422 ? 2.171 0.306 -18.691 1.00 95.44 422 THR A N 1
ATOM 3213 C CA . THR A 1 422 ? 3.588 -0.078 -18.722 1.00 95.44 422 THR A CA 1
ATOM 3214 C C . THR A 1 422 ? 4.094 -0.181 -17.293 1.00 95.44 422 THR A C 1
ATOM 3216 O O . THR A 1 422 ? 4.114 0.821 -16.585 1.00 95.44 422 THR A O 1
ATOM 3219 N N . LEU A 1 423 ? 4.496 -1.377 -16.874 1.00 95.12 423 LEU A N 1
ATOM 3220 C CA . LEU A 1 423 ? 5.259 -1.603 -15.655 1.00 95.12 423 LEU A CA 1
ATOM 3221 C C . LEU A 1 423 ? 6.747 -1.535 -15.996 1.00 95.12 423 LEU A C 1
ATOM 3223 O O . LEU A 1 423 ? 7.236 -2.364 -16.757 1.00 95.12 423 LEU A O 1
ATOM 3227 N N . VAL A 1 424 ? 7.464 -0.582 -15.415 1.00 94.69 424 VAL A N 1
ATOM 3228 C CA . VAL A 1 424 ? 8.922 -0.487 -15.506 1.00 94.69 424 VAL A CA 1
ATOM 3229 C C . VAL A 1 424 ? 9.545 -1.080 -14.251 1.00 94.69 424 VAL A C 1
ATOM 3231 O O . VAL A 1 424 ? 9.159 -0.702 -13.145 1.00 94.69 424 VAL A O 1
ATOM 3234 N N . VAL A 1 425 ? 10.503 -1.988 -14.427 1.00 93.62 425 VAL A N 1
ATOM 3235 C CA . VAL A 1 425 ? 11.227 -2.665 -13.341 1.00 93.62 425 VAL A CA 1
ATOM 3236 C C . VAL A 1 425 ? 12.719 -2.653 -13.652 1.00 93.62 425 VAL A C 1
ATOM 3238 O O . VAL A 1 425 ? 13.094 -2.813 -14.809 1.00 93.62 425 VAL A O 1
ATOM 3241 N N . GLU A 1 426 ? 13.580 -2.487 -12.653 1.00 91.75 426 GLU A N 1
ATOM 3242 C CA . GLU A 1 426 ? 15.027 -2.659 -12.839 1.00 91.75 426 GLU A CA 1
ATOM 3243 C C . GLU A 1 426 ? 15.398 -4.154 -12.861 1.00 91.75 426 GLU A C 1
ATOM 3245 O O . GLU A 1 426 ? 14.684 -5.015 -12.335 1.00 91.75 426 GLU A O 1
ATOM 3250 N N . ASP A 1 427 ? 16.522 -4.480 -13.492 1.00 90.56 427 ASP A N 1
ATOM 3251 C CA . ASP A 1 427 ? 16.947 -5.859 -13.740 1.00 90.56 427 ASP A CA 1
ATOM 3252 C C . ASP A 1 427 ? 17.426 -6.649 -12.507 1.00 90.56 427 ASP A C 1
ATOM 3254 O O . ASP A 1 427 ? 17.688 -7.844 -12.638 1.00 90.56 427 ASP A O 1
ATOM 3258 N N . ASP A 1 428 ? 17.490 -6.054 -11.311 1.00 87.25 428 ASP A N 1
ATOM 3259 C CA . ASP A 1 428 ? 17.755 -6.729 -10.027 1.00 87.25 428 ASP A CA 1
ATOM 3260 C C . ASP A 1 428 ? 16.519 -6.974 -9.154 1.00 87.25 428 ASP A C 1
ATOM 3262 O O . ASP A 1 428 ? 16.645 -7.553 -8.070 1.00 87.25 428 ASP A O 1
ATOM 3266 N N . TYR A 1 429 ? 15.318 -6.636 -9.627 1.00 88.62 429 TYR A N 1
ATOM 3267 C CA . TYR A 1 429 ? 14.076 -6.895 -8.894 1.00 88.62 429 TYR A CA 1
ATOM 3268 C C . TYR A 1 429 ? 13.320 -8.103 -9.438 1.00 88.62 429 TYR A C 1
ATOM 3270 O O . TYR A 1 429 ? 12.270 -7.992 -10.078 1.00 88.62 429 TYR A O 1
ATOM 3278 N N . ALA A 1 430 ? 13.842 -9.289 -9.123 1.00 89.50 430 ALA A N 1
ATOM 3279 C CA . ALA A 1 430 ? 13.152 -10.542 -9.395 1.00 89.50 430 ALA A CA 1
ATOM 3280 C C . ALA A 1 430 ? 11.803 -10.621 -8.654 1.00 89.50 430 ALA A C 1
ATOM 3282 O O . ALA A 1 430 ? 11.688 -10.282 -7.471 1.00 89.50 430 ALA A O 1
ATOM 3283 N N . LEU A 1 431 ? 10.774 -11.120 -9.339 1.00 88.81 431 LEU A N 1
ATOM 3284 C CA . LEU A 1 431 ? 9.438 -11.260 -8.775 1.00 88.81 431 LEU A CA 1
ATOM 3285 C C . LEU A 1 431 ? 9.390 -12.384 -7.730 1.00 88.81 431 LEU A C 1
ATOM 3287 O O . LEU A 1 431 ? 9.874 -13.494 -7.954 1.00 88.81 431 LEU A O 1
ATOM 3291 N N . CYS A 1 432 ? 8.731 -12.132 -6.593 1.00 86.75 432 CYS A N 1
ATOM 3292 C CA . CYS A 1 432 ? 8.574 -13.100 -5.501 1.00 86.75 432 CYS A CA 1
ATOM 3293 C C . CYS A 1 432 ? 7.536 -14.198 -5.805 1.00 86.75 432 CYS A C 1
ATOM 3295 O O . CYS A 1 432 ? 6.533 -14.345 -5.094 1.00 86.75 432 CYS A O 1
ATOM 3297 N N . GLY A 1 433 ? 7.751 -14.971 -6.868 1.00 87.69 433 GLY A N 1
ATOM 3298 C CA . GLY A 1 433 ? 6.897 -16.094 -7.230 1.00 87.69 433 GLY A CA 1
ATOM 3299 C C . GLY A 1 433 ? 5.416 -15.707 -7.354 1.00 87.69 433 GLY A C 1
ATOM 3300 O O . GLY A 1 433 ? 5.057 -14.570 -7.672 1.00 87.69 433 GLY A O 1
ATOM 3301 N N . LYS A 1 434 ? 4.520 -16.680 -7.118 1.00 84.50 434 LYS A N 1
ATOM 3302 C CA . LYS A 1 434 ? 3.079 -16.518 -7.412 1.00 84.50 434 LYS A CA 1
ATOM 3303 C C . LYS A 1 434 ? 2.447 -15.415 -6.568 1.00 84.50 434 LYS A C 1
ATOM 3305 O O . LYS A 1 434 ? 1.448 -14.822 -6.962 1.00 84.50 434 LYS A O 1
ATOM 3310 N N . TRP A 1 435 ? 3.021 -15.163 -5.396 1.00 81.00 435 TRP A N 1
ATOM 3311 C CA . TRP A 1 435 ? 2.586 -14.099 -4.508 1.00 81.00 435 TRP A CA 1
ATOM 3312 C C . TRP A 1 435 ? 2.880 -12.717 -5.100 1.00 81.00 435 TRP A C 1
ATOM 3314 O O . TRP A 1 435 ? 1.970 -11.893 -5.165 1.00 81.00 435 TRP A O 1
ATOM 3324 N N . GLY A 1 436 ? 4.101 -12.496 -5.604 1.00 83.31 436 GLY A N 1
ATOM 3325 C CA . GLY A 1 436 ? 4.464 -11.252 -6.287 1.00 83.31 436 GLY A CA 1
ATOM 3326 C C . GLY A 1 436 ? 3.590 -10.996 -7.516 1.00 83.31 436 GLY A C 1
ATOM 3327 O O . GLY A 1 436 ? 3.058 -9.899 -7.674 1.00 83.31 436 GLY A O 1
ATOM 3328 N N . TRP A 1 437 ? 3.349 -12.039 -8.320 1.00 87.31 437 TRP A N 1
ATOM 3329 C CA . TRP A 1 437 ? 2.464 -11.965 -9.488 1.00 87.31 437 TRP A CA 1
ATOM 3330 C C . TRP A 1 437 ? 1.044 -11.508 -9.130 1.00 87.31 437 TRP A C 1
ATOM 3332 O O . TRP A 1 437 ? 0.544 -10.540 -9.696 1.00 87.31 437 TRP A O 1
ATOM 3342 N N . ARG A 1 438 ? 0.418 -12.136 -8.126 1.00 82.75 438 ARG A N 1
ATOM 3343 C CA . ARG A 1 438 ? -0.918 -11.737 -7.645 1.00 82.75 438 ARG A CA 1
ATOM 3344 C C . ARG A 1 438 ? -0.950 -10.306 -7.114 1.00 82.75 438 ARG A C 1
ATOM 3346 O O . ARG A 1 438 ? -1.959 -9.620 -7.251 1.00 82.75 438 ARG A O 1
ATOM 3353 N N . GLY A 1 439 ? 0.136 -9.864 -6.478 1.00 81.75 439 GLY A N 1
ATOM 3354 C CA . GLY A 1 439 ? 0.289 -8.480 -6.036 1.00 81.75 439 GLY A CA 1
ATOM 3355 C C . GLY A 1 439 ? 0.219 -7.510 -7.212 1.00 81.75 439 GLY A C 1
ATOM 3356 O O . GLY A 1 439 ? -0.564 -6.565 -7.174 1.00 81.75 439 GLY A O 1
ATOM 3357 N N . MET A 1 440 ? 0.974 -7.793 -8.274 1.00 86.94 440 MET A N 1
ATOM 3358 C CA . MET A 1 440 ? 0.957 -7.002 -9.502 1.00 86.94 440 MET A CA 1
ATOM 3359 C C . MET A 1 440 ? -0.415 -7.017 -10.187 1.00 86.94 440 MET A C 1
ATOM 3361 O O . MET A 1 440 ? -0.922 -5.952 -10.530 1.00 86.94 440 MET A O 1
ATOM 3365 N N . GLU A 1 441 ? -1.047 -8.186 -10.335 1.00 85.69 441 GLU A N 1
ATOM 3366 C CA . GLU A 1 441 ? -2.397 -8.293 -10.909 1.00 85.69 441 GLU A CA 1
ATOM 3367 C C . GLU A 1 441 ? -3.408 -7.433 -10.149 1.00 85.69 441 GLU A C 1
ATOM 3369 O O . GLU A 1 441 ? -4.197 -6.728 -10.770 1.00 85.69 441 GLU A O 1
ATOM 3374 N N . ALA A 1 442 ? -3.360 -7.453 -8.814 1.00 82.69 442 ALA A N 1
ATOM 3375 C CA . ALA A 1 442 ? -4.251 -6.653 -7.983 1.00 82.69 442 ALA A CA 1
ATOM 3376 C C . ALA A 1 442 ? -4.023 -5.145 -8.165 1.00 82.69 442 ALA A C 1
ATOM 3378 O O . ALA A 1 442 ? -4.991 -4.386 -8.182 1.00 82.69 442 ALA A O 1
ATOM 3379 N N . VAL A 1 443 ? -2.770 -4.698 -8.312 1.00 86.12 443 VAL A N 1
ATOM 3380 C CA . VAL A 1 443 ? -2.467 -3.278 -8.559 1.00 86.12 443 VAL A CA 1
ATOM 3381 C C . VAL A 1 443 ? -3.005 -2.847 -9.918 1.00 86.12 443 VAL A C 1
ATOM 3383 O O . VAL A 1 443 ? -3.731 -1.861 -9.987 1.00 86.12 443 VAL A O 1
ATOM 3386 N N . VAL A 1 444 ? -2.731 -3.607 -10.982 1.00 87.75 444 VAL A N 1
ATOM 3387 C CA . VAL A 1 444 ? -3.250 -3.294 -12.325 1.00 87.75 444 VAL A CA 1
ATOM 3388 C C . VAL A 1 444 ? -4.779 -3.334 -12.344 1.00 87.75 444 VAL A C 1
ATOM 3390 O O . VAL A 1 444 ? -5.402 -2.462 -12.944 1.00 87.75 444 VAL A O 1
ATOM 3393 N N . ALA A 1 445 ? -5.395 -4.294 -11.649 1.00 85.75 445 ALA A N 1
ATOM 3394 C CA . ALA A 1 445 ? -6.848 -4.395 -11.567 1.00 85.75 445 ALA A CA 1
ATOM 3395 C C . ALA A 1 445 ? -7.463 -3.180 -10.868 1.00 85.75 445 ALA A C 1
ATOM 3397 O O . ALA A 1 445 ? -8.453 -2.638 -11.350 1.00 85.75 445 ALA A O 1
ATOM 3398 N N . THR A 1 446 ? -6.847 -2.733 -9.772 1.00 85.00 446 THR A N 1
ATOM 3399 C CA . THR A 1 446 ? -7.279 -1.541 -9.031 1.00 85.00 446 THR A CA 1
ATOM 3400 C C . THR A 1 446 ? -7.164 -0.293 -9.905 1.00 85.00 446 THR A C 1
ATOM 3402 O O . THR A 1 446 ? -8.141 0.431 -10.068 1.00 85.00 446 THR A O 1
ATOM 3405 N N . LEU A 1 447 ? -6.007 -0.090 -10.547 1.00 87.50 447 LEU A N 1
ATOM 3406 C CA . LEU A 1 447 ? -5.771 1.052 -11.434 1.00 87.50 447 LEU A CA 1
ATOM 3407 C C . LEU A 1 447 ? -6.781 1.108 -12.588 1.00 87.50 447 LEU A C 1
ATOM 3409 O O . LEU A 1 447 ? -7.342 2.161 -12.883 1.00 87.50 447 LEU A O 1
ATOM 3413 N N . GLU A 1 448 ? -7.051 -0.027 -13.230 1.00 86.75 448 GLU A N 1
ATOM 3414 C CA . GLU A 1 448 ? -7.988 -0.088 -14.350 1.00 86.75 448 GLU A CA 1
ATOM 3415 C C . GLU A 1 448 ? -9.454 0.057 -13.899 1.00 86.75 448 GLU A C 1
ATOM 3417 O O . GLU A 1 448 ? -10.248 0.708 -14.583 1.00 86.75 448 GLU A O 1
ATOM 3422 N N . GLN A 1 449 ? -9.827 -0.497 -12.741 1.00 84.31 449 GLN A N 1
ATOM 3423 C CA . GLN A 1 449 ? -11.159 -0.315 -12.160 1.00 84.31 449 GLN A CA 1
ATOM 3424 C C . GLN A 1 449 ? -11.420 1.152 -11.805 1.00 84.31 449 GLN A C 1
ATOM 3426 O O . GLN A 1 449 ? -12.480 1.692 -12.147 1.00 84.31 449 GLN A O 1
ATOM 3431 N N . ASP A 1 450 ? -10.458 1.809 -11.161 1.00 81.88 450 ASP A N 1
ATOM 3432 C CA . ASP A 1 450 ? -10.557 3.220 -10.799 1.00 81.88 450 ASP A CA 1
ATOM 3433 C C . ASP A 1 450 ? -10.633 4.092 -12.056 1.00 81.88 450 ASP A C 1
ATOM 3435 O O . ASP A 1 450 ? -11.484 4.978 -12.150 1.00 81.88 450 ASP A O 1
ATOM 3439 N N . ARG A 1 451 ? -9.835 3.773 -13.086 1.00 84.19 451 ARG A N 1
ATOM 3440 C CA . ARG A 1 451 ? -9.890 4.443 -14.392 1.00 84.19 451 ARG A CA 1
ATOM 3441 C C . ARG A 1 451 ? -11.275 4.362 -15.029 1.00 84.19 451 ARG A C 1
ATOM 3443 O O . ARG A 1 451 ? -11.821 5.385 -15.447 1.00 84.19 451 ARG A O 1
ATOM 3450 N N . LYS A 1 452 ? -11.867 3.164 -15.085 1.00 81.19 452 LYS A N 1
ATOM 3451 C CA . LYS A 1 452 ? -13.216 2.950 -15.641 1.00 81.19 452 LYS A CA 1
ATOM 3452 C C . LYS A 1 452 ? -14.287 3.680 -14.833 1.00 81.19 452 LYS A C 1
ATOM 3454 O O . LYS A 1 452 ? -15.182 4.293 -15.415 1.00 81.19 452 LYS A O 1
ATOM 3459 N N . THR A 1 453 ? -14.173 3.653 -13.508 1.00 78.94 453 THR A N 1
ATOM 3460 C CA . THR A 1 453 ? -15.108 4.334 -12.605 1.00 78.94 453 THR A CA 1
ATOM 3461 C C . THR A 1 453 ? -15.063 5.846 -12.811 1.00 78.94 453 THR A C 1
ATOM 3463 O O . THR A 1 453 ? -16.106 6.467 -13.013 1.00 78.94 453 THR A O 1
ATOM 3466 N N . SER A 1 454 ? -13.870 6.440 -12.871 1.00 74.56 454 SER A N 1
ATOM 3467 C CA . SER A 1 454 ? -13.700 7.871 -13.138 1.00 74.56 454 SER A CA 1
ATOM 3468 C C . SER A 1 454 ? -14.178 8.269 -14.532 1.00 74.56 454 SER A C 1
ATOM 3470 O O . SER A 1 454 ? -14.842 9.295 -14.672 1.00 74.56 454 SER A O 1
ATOM 3472 N N . ALA A 1 455 ? -13.924 7.451 -15.559 1.00 75.88 455 ALA A N 1
ATOM 3473 C CA . ALA A 1 455 ? -14.443 7.696 -16.905 1.00 75.88 455 ALA A CA 1
ATOM 3474 C C . ALA A 1 455 ? -15.982 7.714 -16.930 1.00 75.88 455 ALA A C 1
ATOM 3476 O O . ALA A 1 455 ? -16.585 8.629 -17.491 1.00 75.88 455 ALA A O 1
ATOM 3477 N N . HIS A 1 456 ? -16.629 6.755 -16.261 1.00 73.50 456 HIS A N 1
ATOM 3478 C CA . HIS A 1 456 ? -18.087 6.714 -16.148 1.00 73.50 456 HIS A CA 1
ATOM 3479 C C . HIS A 1 456 ? -18.641 7.922 -15.374 1.00 73.50 456 HIS A C 1
ATOM 3481 O O . HIS A 1 456 ? -19.654 8.507 -15.762 1.00 73.50 456 HIS A O 1
ATOM 3487 N N . LEU A 1 457 ? -17.981 8.322 -14.282 1.00 68.62 457 LEU A N 1
ATOM 3488 C CA . LEU A 1 457 ? -18.376 9.499 -13.507 1.00 68.62 457 LEU A CA 1
ATOM 3489 C C . LEU A 1 457 ? -18.235 10.793 -14.315 1.00 68.62 457 LEU A C 1
ATOM 3491 O O . LEU A 1 457 ? -19.128 11.629 -14.234 1.00 68.62 457 LEU A O 1
ATOM 3495 N N . ARG A 1 458 ? -17.180 10.944 -15.128 1.00 68.50 458 ARG A N 1
ATOM 3496 C CA . ARG A 1 458 ? -16.998 12.098 -16.029 1.00 68.50 458 ARG A CA 1
ATOM 3497 C C . ARG A 1 458 ? -18.120 12.191 -17.062 1.00 68.50 458 ARG A C 1
ATOM 3499 O O . ARG A 1 458 ? -18.764 13.232 -17.146 1.00 68.50 458 ARG A O 1
ATOM 3506 N N . LEU A 1 459 ? -18.434 11.084 -17.739 1.00 71.19 459 LEU A N 1
ATOM 3507 C CA . LEU A 1 459 ? -19.550 11.019 -18.693 1.00 71.19 459 LEU A CA 1
ATOM 3508 C C . LEU A 1 459 ? -20.893 11.372 -18.026 1.00 71.19 459 LEU A C 1
ATOM 3510 O O . LEU A 1 459 ? -21.710 12.102 -18.586 1.00 71.19 459 LEU A O 1
ATOM 3514 N N . SER A 1 460 ? -21.118 10.905 -16.793 1.00 69.19 460 SER A N 1
ATOM 3515 C CA . SER A 1 460 ? -22.327 11.255 -16.039 1.00 69.19 460 SER A CA 1
ATOM 3516 C C . SER A 1 460 ? -22.330 12.700 -15.519 1.00 69.19 460 SER A C 1
ATOM 3518 O O . SER A 1 460 ? -23.418 13.249 -15.323 1.00 69.19 460 SER A O 1
ATOM 3520 N N . ALA A 1 461 ? -21.169 13.293 -15.234 1.00 66.25 461 ALA A N 1
ATOM 3521 C CA . ALA A 1 461 ? -21.031 14.647 -14.699 1.00 66.25 461 ALA A CA 1
ATOM 3522 C C . ALA A 1 461 ? -21.196 15.712 -15.791 1.00 66.25 461 ALA A C 1
ATOM 3524 O O . ALA A 1 461 ? -21.889 16.703 -15.558 1.00 66.25 461 ALA A O 1
ATOM 3525 N N . GLU A 1 462 ? -20.675 15.465 -16.999 1.00 70.69 462 GLU A N 1
ATOM 3526 C CA . GLU A 1 462 ? -20.929 16.292 -18.190 1.00 70.69 462 GLU A CA 1
ATOM 3527 C C . GLU A 1 462 ? -22.432 16.394 -18.474 1.00 70.69 462 GLU A C 1
ATOM 3529 O O . GLU A 1 462 ? -22.972 17.490 -18.645 1.00 70.69 462 GLU A O 1
ATOM 3534 N N . SER A 1 463 ? -23.147 15.269 -18.378 1.00 70.38 463 SER A N 1
ATOM 3535 C CA . SER A 1 463 ? -24.609 15.241 -18.503 1.00 70.38 463 SER A CA 1
ATOM 3536 C C . SER A 1 463 ? -25.340 16.051 -17.421 1.00 70.38 463 SER A C 1
ATOM 3538 O O . SER A 1 463 ? -26.509 16.383 -17.616 1.00 70.38 463 SER A O 1
ATOM 3540 N N . LYS A 1 464 ? -24.705 16.349 -16.281 1.00 77.94 464 LYS A N 1
ATOM 3541 C CA . LYS A 1 464 ? -25.327 17.009 -15.119 1.00 77.94 464 LYS A CA 1
ATOM 3542 C C . LYS A 1 464 ? -24.736 18.381 -14.782 1.00 77.94 464 LYS A C 1
ATOM 3544 O O . LYS A 1 464 ? -25.117 18.941 -13.757 1.00 77.94 464 LYS A O 1
ATOM 3549 N N . HIS A 1 465 ? -23.827 18.916 -15.605 1.00 71.50 465 HIS A N 1
ATOM 3550 C CA . HIS A 1 465 ? -23.085 20.156 -15.317 1.00 71.50 465 HIS A CA 1
ATOM 3551 C C . HIS A 1 465 ? -22.435 20.144 -13.916 1.00 71.50 465 HIS A C 1
ATOM 3553 O O . HIS A 1 465 ? -22.363 21.165 -13.233 1.00 71.50 465 HIS A O 1
ATOM 3559 N N . GLN A 1 466 ? -21.992 18.970 -13.458 1.00 60.91 466 GLN A N 1
ATOM 3560 C CA . GLN A 1 466 ? -21.250 18.835 -12.207 1.00 60.91 466 GLN A CA 1
ATOM 3561 C C . GLN A 1 466 ? -19.756 18.853 -12.506 1.00 60.91 466 GLN A C 1
ATOM 3563 O O . GLN A 1 466 ? -19.313 18.323 -13.524 1.00 60.91 466 GLN A O 1
ATOM 3568 N N . THR A 1 467 ? -18.975 19.452 -11.610 1.00 51.12 467 THR A N 1
ATOM 3569 C CA . THR A 1 467 ? -17.518 19.372 -11.664 1.00 51.12 467 THR A CA 1
ATOM 3570 C C . THR A 1 467 ? -17.105 17.897 -11.604 1.00 51.12 467 THR A C 1
ATOM 3572 O O . THR A 1 467 ? -17.532 17.191 -10.683 1.00 51.12 467 THR A O 1
ATOM 3575 N N . PRO A 1 468 ? -16.343 17.397 -12.591 1.00 53.44 468 PRO A N 1
ATOM 3576 C CA . PRO A 1 468 ? -15.908 16.008 -12.599 1.00 53.44 468 PRO A CA 1
ATOM 3577 C C . PRO A 1 468 ? -15.050 15.709 -11.358 1.00 53.44 468 PRO A C 1
ATOM 3579 O O . PRO A 1 468 ? -14.400 16.616 -10.839 1.00 53.44 468 PRO A O 1
ATOM 3582 N N . PRO A 1 469 ? -15.047 14.457 -10.860 1.00 57.41 469 PRO A N 1
ATOM 3583 C CA . PRO A 1 469 ? -14.163 14.065 -9.767 1.00 57.41 469 PRO A CA 1
ATOM 3584 C C . PRO A 1 469 ? -12.705 14.325 -10.160 1.00 57.41 469 PRO A C 1
ATOM 3586 O O . PRO A 1 469 ? -12.305 14.016 -11.289 1.00 57.41 469 PRO A O 1
ATOM 3589 N N . ASP A 1 470 ? -11.954 14.915 -9.228 1.00 55.81 470 ASP A N 1
ATOM 3590 C CA . ASP A 1 470 ? -10.744 15.666 -9.559 1.00 55.81 470 ASP A CA 1
ATOM 3591 C C . ASP A 1 470 ? -9.642 14.832 -10.221 1.00 55.81 470 ASP A C 1
ATOM 3593 O O . ASP A 1 470 ? -8.990 15.349 -11.119 1.00 55.81 470 ASP A O 1
ATOM 3597 N N . GLU A 1 471 ? -9.441 13.544 -9.924 1.00 63.75 471 GLU A N 1
ATOM 3598 C CA . GLU A 1 471 ? -8.305 12.821 -10.519 1.00 63.75 471 GLU A CA 1
ATOM 3599 C C . GLU A 1 471 ? -8.621 11.356 -10.829 1.00 63.75 471 GLU A C 1
ATOM 3601 O O . GLU A 1 471 ? -9.245 10.632 -10.056 1.00 63.75 471 GLU A O 1
ATOM 3606 N N . THR A 1 472 ? -8.200 10.914 -12.015 1.00 69.44 472 THR A N 1
ATOM 3607 C CA . THR A 1 472 ? -8.190 9.494 -12.381 1.00 69.44 472 THR A CA 1
ATOM 3608 C C . THR A 1 472 ? -6.790 8.975 -12.079 1.00 69.44 472 THR A C 1
ATOM 3610 O O . THR A 1 472 ? -5.845 9.593 -12.565 1.00 69.44 472 THR A O 1
ATOM 3613 N N . PRO A 1 473 ? -6.603 7.895 -11.303 1.00 72.56 473 PRO A N 1
ATOM 3614 C CA . PRO A 1 473 ? -5.261 7.393 -11.046 1.00 72.56 473 PRO A CA 1
ATOM 3615 C C . PRO A 1 473 ? -4.655 6.866 -12.353 1.00 72.56 473 PRO A C 1
ATOM 3617 O O . PRO A 1 473 ? -5.167 5.930 -12.963 1.00 72.56 473 PRO A O 1
ATOM 3620 N N . LEU A 1 474 ? -3.571 7.503 -12.804 1.00 84.00 474 LEU A N 1
ATOM 3621 C CA . LEU A 1 474 ? -2.862 7.168 -14.049 1.00 84.00 474 LEU A CA 1
ATOM 3622 C C . LEU A 1 474 ? -1.507 6.490 -13.801 1.00 84.00 474 LEU A C 1
ATOM 3624 O O . LEU A 1 474 ? -0.742 6.264 -14.740 1.00 84.00 474 LEU A O 1
ATOM 3628 N N . ALA A 1 475 ? -1.191 6.179 -12.547 1.00 88.19 475 ALA A N 1
ATOM 3629 C CA . ALA A 1 475 ? 0.041 5.512 -12.168 1.00 88.19 475 ALA A CA 1
ATOM 3630 C C . ALA A 1 475 ? -0.105 4.783 -10.829 1.00 88.19 475 ALA A C 1
ATOM 3632 O O . ALA A 1 475 ? -0.965 5.119 -10.015 1.00 88.19 475 ALA A O 1
ATOM 3633 N N . GLY A 1 476 ? 0.770 3.812 -10.586 1.00 86.44 476 GLY A N 1
ATOM 3634 C CA . GLY A 1 476 ? 0.873 3.103 -9.316 1.00 86.44 476 GLY A CA 1
ATOM 3635 C C . GLY A 1 476 ? 2.268 2.528 -9.101 1.00 86.44 476 GLY A C 1
ATOM 3636 O O . GLY A 1 476 ? 3.071 2.456 -10.027 1.00 86.44 476 GLY A O 1
ATOM 3637 N N . TRP A 1 477 ? 2.551 2.101 -7.874 1.00 83.94 477 TRP A N 1
ATOM 3638 C CA . TRP A 1 477 ? 3.839 1.520 -7.495 1.00 83.94 477 TRP A CA 1
ATOM 3639 C C . TRP A 1 477 ? 3.672 0.081 -7.018 1.00 83.94 477 TRP A C 1
ATOM 3641 O O . TRP A 1 477 ? 2.693 -0.259 -6.350 1.00 83.94 477 TRP A O 1
ATOM 3651 N N . ILE A 1 478 ? 4.653 -0.757 -7.338 1.00 80.00 478 ILE A N 1
ATOM 3652 C CA . ILE A 1 478 ? 4.779 -2.130 -6.859 1.00 80.00 478 ILE A CA 1
ATOM 3653 C C . ILE A 1 478 ? 6.110 -2.267 -6.124 1.00 80.00 478 ILE A C 1
ATOM 3655 O O . ILE A 1 478 ? 7.156 -1.879 -6.634 1.00 80.00 478 ILE A O 1
ATOM 3659 N N . GLY A 1 479 ? 6.056 -2.871 -4.936 1.00 68.00 479 GLY A N 1
ATOM 3660 C CA . GLY A 1 479 ? 7.230 -3.135 -4.106 1.00 68.00 479 GLY A CA 1
ATOM 3661 C C . GLY A 1 479 ? 7.562 -2.006 -3.128 1.00 68.00 479 GLY A C 1
ATOM 3662 O O . GLY A 1 479 ? 6.957 -0.936 -3.133 1.00 68.00 479 GLY A O 1
ATOM 3663 N N . ALA A 1 480 ? 8.516 -2.276 -2.239 1.00 55.97 480 ALA A N 1
ATOM 3664 C CA . ALA A 1 480 ? 9.081 -1.278 -1.340 1.00 55.97 480 ALA A CA 1
ATOM 3665 C C . ALA A 1 480 ? 10.335 -0.680 -1.994 1.00 55.97 480 ALA A C 1
ATOM 3667 O O . ALA A 1 480 ? 11.219 -1.429 -2.405 1.00 55.97 480 ALA A O 1
ATOM 3668 N N . GLY A 1 481 ? 10.418 0.650 -2.095 1.00 53.44 481 GLY A N 1
ATOM 3669 C CA . GLY A 1 481 ? 11.647 1.332 -2.529 1.00 53.44 481 GLY A CA 1
ATOM 3670 C C . GLY A 1 481 ? 11.803 1.606 -4.031 1.00 53.44 481 GLY A C 1
ATOM 3671 O O . GLY A 1 481 ? 12.929 1.736 -4.492 1.00 53.44 481 GLY A O 1
ATOM 3672 N N . GLY A 1 482 ? 10.711 1.738 -4.793 1.00 57.09 482 GLY A N 1
ATOM 3673 C CA . GLY A 1 482 ? 10.762 2.195 -6.194 1.00 57.09 482 GLY A CA 1
ATOM 3674 C C . GLY A 1 482 ? 11.054 1.106 -7.235 1.00 57.09 482 GLY A C 1
ATOM 3675 O O . GLY A 1 482 ? 11.426 1.426 -8.356 1.00 57.09 482 GLY A O 1
ATOM 3676 N N . SER A 1 483 ? 10.858 -0.157 -6.861 1.00 63.84 483 SER A N 1
ATOM 3677 C CA . SER A 1 483 ? 11.203 -1.370 -7.614 1.00 63.84 483 SER A CA 1
ATOM 3678 C C . SER A 1 483 ? 10.263 -1.725 -8.772 1.00 63.84 483 SER A C 1
ATOM 3680 O O . SER A 1 483 ? 10.562 -2.621 -9.556 1.00 63.84 483 SER A O 1
ATOM 3682 N N . GLY A 1 484 ? 9.138 -1.027 -8.907 1.00 84.12 484 GLY A N 1
ATOM 3683 C CA . GLY A 1 484 ? 8.202 -1.224 -10.005 1.00 84.12 484 GLY A CA 1
ATOM 3684 C C . GLY A 1 484 ? 7.272 -0.030 -10.148 1.00 84.12 484 GLY A C 1
ATOM 3685 O O . GLY A 1 484 ? 6.449 0.216 -9.266 1.00 84.12 484 GLY A O 1
ATOM 3686 N N . LEU A 1 485 ? 7.389 0.710 -11.245 1.00 90.69 485 LEU A N 1
ATOM 3687 C CA . LEU A 1 485 ? 6.513 1.837 -11.557 1.00 90.69 485 LEU A CA 1
ATOM 3688 C C . LEU A 1 485 ? 5.541 1.434 -12.664 1.00 90.69 485 LEU A C 1
ATOM 3690 O O . LEU A 1 485 ? 5.967 1.112 -13.769 1.00 90.69 485 LEU A O 1
ATOM 3694 N N . ILE A 1 486 ? 4.240 1.487 -12.390 1.00 93.25 486 ILE A N 1
ATOM 3695 C CA . ILE A 1 486 ? 3.197 1.302 -13.397 1.00 93.25 486 ILE A CA 1
ATOM 3696 C C . ILE A 1 486 ? 2.726 2.670 -13.866 1.00 93.25 486 ILE A C 1
ATOM 3698 O O . ILE A 1 486 ? 2.251 3.472 -13.066 1.00 93.25 486 ILE A O 1
ATOM 3702 N N . LEU A 1 487 ? 2.801 2.909 -15.170 1.00 93.44 487 LEU A N 1
ATOM 3703 C CA . LEU A 1 487 ? 2.313 4.118 -15.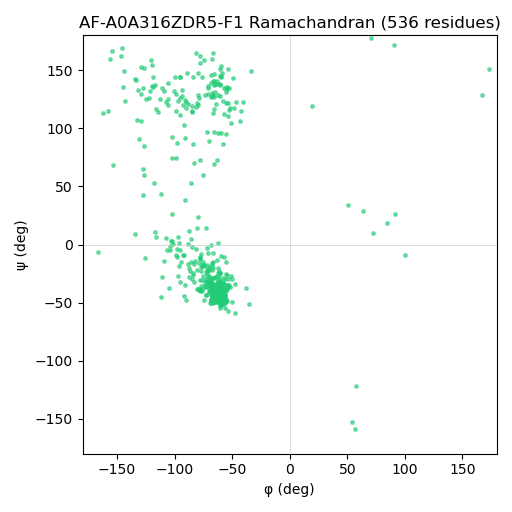818 1.00 93.44 487 LEU A CA 1
ATOM 3704 C C . LEU A 1 487 ? 1.239 3.774 -16.838 1.00 93.44 487 LEU A C 1
ATOM 3706 O O . LEU A 1 487 ? 1.399 2.860 -17.651 1.00 93.44 487 LEU A O 1
ATOM 3710 N N . HIS A 1 488 ? 0.167 4.555 -16.834 1.00 92.75 488 HIS A N 1
ATOM 3711 C CA . HIS A 1 488 ? -0.777 4.572 -17.934 1.00 92.75 488 HIS A CA 1
ATOM 3712 C C . HIS A 1 488 ? -0.097 5.124 -19.190 1.00 92.75 488 HIS A C 1
ATOM 3714 O O . HIS A 1 488 ? 0.730 6.039 -19.125 1.00 92.75 488 HIS A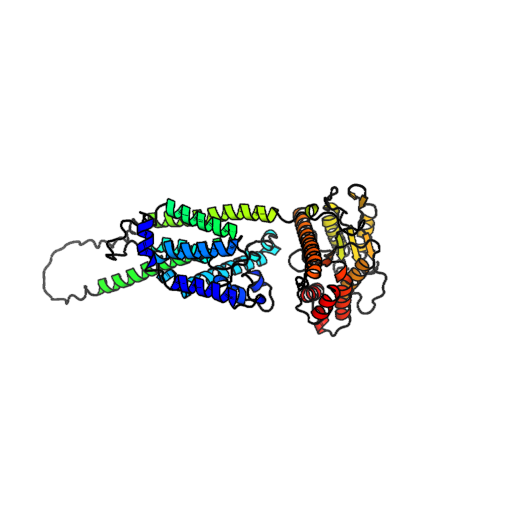 O 1
ATOM 3720 N N . ARG A 1 489 ? -0.491 4.626 -20.360 1.00 91.62 489 ARG A N 1
ATOM 3721 C CA . ARG A 1 489 ? 0.057 5.027 -21.660 1.00 91.62 489 ARG A CA 1
ATOM 3722 C C . ARG A 1 489 ? 0.063 6.542 -21.892 1.00 91.62 489 ARG A C 1
ATOM 3724 O O . ARG A 1 489 ? 0.998 7.051 -22.513 1.00 91.62 489 ARG A O 1
ATOM 3731 N N . SER A 1 490 ? -0.960 7.253 -21.413 1.00 89.06 490 SER A N 1
ATOM 3732 C CA . SER A 1 490 ? -1.058 8.718 -21.540 1.00 89.06 490 SER A CA 1
ATOM 3733 C C . SER A 1 490 ? 0.002 9.475 -20.731 1.00 89.06 490 SER A C 1
ATOM 3735 O O . SER A 1 490 ? 0.322 10.608 -21.073 1.00 89.06 490 SER A O 1
ATOM 3737 N N . MET A 1 491 ? 0.584 8.851 -19.702 1.00 90.19 491 MET A N 1
ATOM 3738 C CA . MET A 1 491 ? 1.605 9.463 -18.845 1.00 90.19 491 MET A CA 1
ATOM 3739 C C . MET A 1 491 ? 3.025 9.288 -19.381 1.00 90.19 491 MET A C 1
ATOM 3741 O O . MET A 1 491 ? 3.909 10.053 -19.000 1.00 90.19 491 MET A O 1
ATOM 3745 N N . LEU A 1 492 ? 3.263 8.317 -20.270 1.00 93.25 492 LEU A N 1
ATOM 3746 C CA . LEU A 1 492 ? 4.611 8.002 -20.760 1.00 93.25 492 LEU A CA 1
ATOM 3747 C C . LEU A 1 492 ? 5.315 9.204 -21.420 1.00 93.25 492 LEU A C 1
ATOM 3749 O O . LEU A 1 492 ? 6.456 9.465 -21.044 1.00 93.25 492 LEU A O 1
ATOM 3753 N N . PRO A 1 493 ? 4.680 9.988 -22.323 1.00 92.56 493 PRO A N 1
ATOM 3754 C CA . PRO A 1 493 ? 5.342 11.144 -22.941 1.00 92.56 493 PRO A CA 1
ATOM 3755 C C . PRO A 1 493 ? 5.679 12.243 -21.932 1.00 92.56 493 PRO A C 1
ATOM 3757 O O . PRO A 1 493 ? 6.696 12.926 -22.053 1.00 92.56 493 PRO A O 1
ATOM 3760 N N . LEU A 1 494 ? 4.823 12.418 -20.923 1.00 88.75 494 LEU A N 1
ATOM 3761 C CA . LEU A 1 494 ? 5.046 13.402 -19.875 1.00 88.75 494 LEU A CA 1
ATOM 3762 C C . LEU A 1 494 ? 6.224 12.994 -18.982 1.00 88.75 494 LEU A C 1
ATOM 3764 O O . LEU A 1 494 ? 7.145 13.782 -18.776 1.00 88.75 494 LEU A O 1
ATOM 3768 N N . ALA A 1 495 ? 6.209 11.754 -18.495 1.00 91.25 495 ALA A N 1
ATOM 3769 C CA . ALA A 1 495 ? 7.277 11.191 -17.681 1.00 91.25 495 ALA A CA 1
ATOM 3770 C C . ALA A 1 495 ? 8.619 11.191 -18.434 1.00 91.25 495 ALA A C 1
ATOM 3772 O O . ALA A 1 495 ? 9.630 11.611 -17.873 1.00 91.25 495 ALA A O 1
ATOM 3773 N N . GLN A 1 496 ? 8.616 10.823 -19.722 1.00 93.69 496 GLN A N 1
ATOM 3774 C CA . GLN A 1 496 ? 9.774 10.947 -20.610 1.00 93.69 496 GLN A CA 1
ATOM 3775 C C . GLN A 1 496 ? 10.312 12.382 -20.603 1.00 93.69 496 GLN A C 1
ATOM 3777 O O . GLN A 1 496 ? 11.475 12.603 -20.274 1.00 93.69 496 GLN A O 1
ATOM 3782 N N . ARG A 1 497 ? 9.471 13.368 -20.942 1.00 90.50 497 ARG A N 1
ATOM 3783 C CA . ARG A 1 497 ? 9.900 14.766 -21.057 1.00 90.50 497 ARG A CA 1
ATOM 3784 C C . ARG A 1 497 ? 10.436 15.312 -19.738 1.00 90.50 497 ARG A C 1
ATOM 3786 O O . ARG A 1 497 ? 11.425 16.039 -19.750 1.00 90.50 497 ARG A O 1
ATOM 3793 N N . LEU A 1 498 ? 9.808 14.961 -18.616 1.00 89.25 498 LEU A N 1
ATOM 3794 C CA . LEU A 1 498 ? 10.286 15.341 -17.291 1.00 89.25 498 LEU A CA 1
ATOM 3795 C C . LEU A 1 498 ? 11.695 14.799 -17.042 1.00 89.25 498 LEU A C 1
ATOM 3797 O O . LEU A 1 498 ? 12.587 15.564 -16.691 1.00 89.25 498 LEU A O 1
ATOM 3801 N N . LEU A 1 499 ? 11.912 13.504 -17.258 1.00 90.94 499 LEU A N 1
ATOM 3802 C CA . LEU A 1 499 ? 13.216 12.883 -17.047 1.00 90.94 499 LEU A CA 1
ATOM 3803 C C . LEU A 1 499 ? 14.291 13.466 -17.971 1.00 90.94 499 LEU A C 1
ATOM 3805 O O . LEU A 1 499 ? 15.397 13.731 -17.508 1.00 90.94 499 LEU A O 1
ATOM 3809 N N . SER A 1 500 ? 13.961 13.763 -19.232 1.00 89.44 500 SER A N 1
ATOM 3810 C CA . SER A 1 500 ? 14.871 14.453 -20.158 1.00 89.44 500 SER A CA 1
ATOM 3811 C C . SER A 1 500 ? 15.243 15.868 -19.691 1.00 89.44 500 SER A C 1
ATOM 3813 O O . SER A 1 500 ? 16.348 16.334 -19.939 1.00 89.44 500 SER A O 1
ATOM 3815 N N . LEU A 1 501 ? 14.369 16.580 -18.972 1.00 86.81 501 LEU A N 1
ATOM 3816 C CA . LEU A 1 501 ? 14.750 17.872 -18.382 1.00 86.81 501 LEU A CA 1
ATOM 3817 C C . LEU A 1 501 ? 15.787 17.692 -17.263 1.00 86.81 501 LEU A C 1
ATOM 3819 O O . LEU A 1 501 ? 16.694 18.516 -17.124 1.00 86.81 501 LEU A O 1
ATOM 3823 N N . TYR A 1 502 ? 15.685 16.602 -16.497 1.00 85.81 502 TYR A N 1
ATOM 3824 C CA . TYR A 1 502 ? 16.633 16.267 -15.432 1.00 85.81 502 TYR A CA 1
ATOM 3825 C C . TYR A 1 502 ? 17.993 15.798 -15.962 1.00 85.81 502 TYR A C 1
ATOM 3827 O O . TYR A 1 502 ? 18.986 15.945 -15.252 1.00 85.81 502 TYR A O 1
ATOM 3835 N N . THR A 1 503 ? 18.084 15.314 -17.207 1.00 84.62 503 THR A N 1
ATOM 3836 C CA . THR A 1 503 ? 19.382 15.007 -17.832 1.00 84.62 503 THR A CA 1
ATOM 3837 C C . THR A 1 503 ? 20.139 16.273 -18.221 1.00 84.62 503 THR A C 1
ATOM 3839 O O . THR A 1 503 ? 21.355 16.299 -18.107 1.00 84.62 503 THR A O 1
ATOM 3842 N N . THR A 1 504 ? 19.443 17.345 -18.609 1.00 80.94 504 THR A N 1
ATOM 3843 C CA . THR A 1 504 ? 20.076 18.605 -19.053 1.00 80.94 504 THR A CA 1
ATOM 3844 C C . THR A 1 504 ? 20.287 19.658 -17.953 1.00 80.94 504 THR A C 1
ATOM 3846 O O . THR A 1 504 ? 20.915 20.684 -18.201 1.00 80.94 504 THR A O 1
ATOM 3849 N N . GLY A 1 505 ? 19.732 19.459 -16.752 1.00 69.12 505 GLY A N 1
ATOM 3850 C CA . GLY A 1 505 ? 19.726 20.463 -15.676 1.00 69.12 505 GLY A CA 1
ATOM 3851 C C . GLY A 1 505 ? 21.020 20.539 -14.849 1.00 69.12 505 GLY A C 1
ATOM 3852 O O . GLY A 1 505 ? 21.823 19.615 -14.866 1.00 69.12 505 GLY A O 1
ATOM 3853 N N . ASN A 1 506 ? 21.197 21.623 -14.077 1.00 65.38 506 ASN A N 1
ATOM 3854 C CA . ASN A 1 506 ? 22.336 21.831 -13.160 1.00 65.38 506 ASN A CA 1
ATOM 3855 C C . ASN A 1 506 ? 22.537 20.666 -12.159 1.00 65.38 506 ASN A C 1
ATOM 3857 O O . ASN A 1 506 ? 21.563 20.051 -11.716 1.00 65.38 506 ASN A O 1
ATOM 3861 N N . ASP A 1 507 ? 23.787 20.448 -11.730 1.00 61.06 507 ASP A N 1
ATOM 3862 C CA . ASP A 1 507 ? 24.273 19.292 -10.945 1.00 61.06 507 ASP A CA 1
ATOM 3863 C C . ASP A 1 507 ? 23.421 18.902 -9.722 1.00 61.06 507 ASP A C 1
ATOM 3865 O O . ASP A 1 507 ? 23.266 17.720 -9.424 1.00 61.06 507 ASP A O 1
ATOM 3869 N N . LEU A 1 508 ? 22.794 19.860 -9.030 1.00 60.69 508 LEU A N 1
ATOM 3870 C CA . LEU A 1 508 ? 21.969 19.569 -7.847 1.00 60.69 508 LEU A CA 1
ATOM 3871 C C . LEU A 1 508 ? 20.671 18.809 -8.17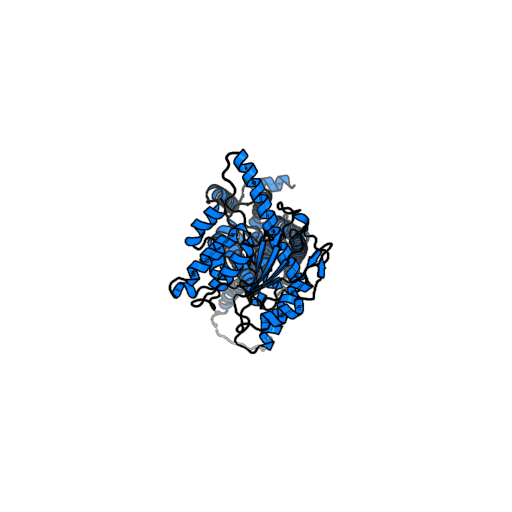0 1.00 60.69 508 LEU A C 1
ATOM 3873 O O . LEU A 1 508 ? 20.213 18.015 -7.352 1.00 60.69 508 LEU A O 1
ATOM 3877 N N . ARG A 1 509 ? 20.077 19.009 -9.356 1.00 65.00 509 ARG A N 1
ATOM 3878 C CA . ARG A 1 509 ? 18.874 18.261 -9.776 1.00 65.00 509 ARG A CA 1
ATOM 3879 C C . ARG A 1 509 ? 19.210 16.827 -10.180 1.00 65.00 509 ARG A C 1
ATOM 3881 O O . ARG A 1 509 ? 18.375 15.944 -10.020 1.00 65.00 509 ARG A O 1
ATOM 3888 N N . GLN A 1 510 ? 20.438 16.591 -10.638 1.00 64.44 510 GLN A N 1
ATOM 3889 C CA . GLN A 1 510 ? 20.906 15.282 -11.099 1.00 64.44 510 GLN A CA 1
ATOM 3890 C C . GLN A 1 510 ? 21.108 14.276 -9.951 1.00 64.44 510 GLN A C 1
ATOM 3892 O O . GLN A 1 510 ? 21.139 13.0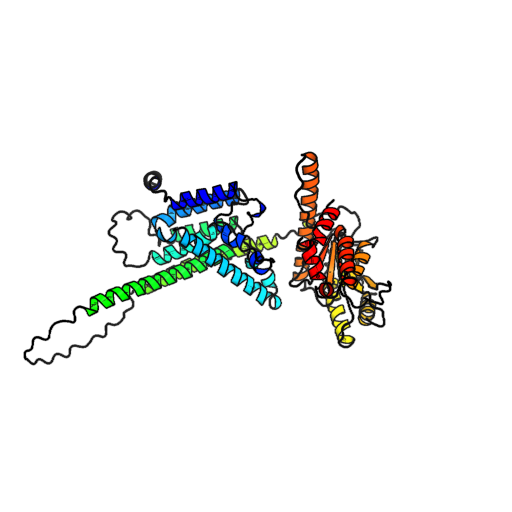73 -10.200 1.00 64.44 510 GLN A O 1
ATOM 3897 N N . LEU A 1 511 ? 21.210 14.748 -8.701 1.00 73.62 511 LEU A N 1
ATOM 3898 C CA . LEU A 1 511 ? 21.354 13.894 -7.514 1.00 73.62 511 LEU A CA 1
ATOM 3899 C C . LEU A 1 511 ? 20.054 13.187 -7.108 1.00 73.62 511 LEU A C 1
ATOM 3901 O O . LEU A 1 511 ? 20.101 12.220 -6.350 1.00 73.62 511 LEU A O 1
ATOM 3905 N N . THR A 1 512 ? 18.897 13.663 -7.579 1.00 79.81 512 THR A N 1
ATOM 3906 C CA . THR A 1 512 ? 17.612 13.026 -7.265 1.00 79.81 512 THR A CA 1
ATOM 3907 C C . THR A 1 512 ? 17.446 11.790 -8.146 1.00 79.81 512 THR A C 1
ATOM 3909 O O . THR A 1 512 ? 17.555 11.924 -9.357 1.00 79.81 512 THR A O 1
ATOM 3912 N N . PRO A 1 513 ? 17.187 10.592 -7.602 1.00 84.31 513 PRO A N 1
ATOM 3913 C CA . PRO A 1 513 ? 16.945 9.399 -8.411 1.00 84.31 513 PRO A CA 1
ATOM 3914 C C . PRO A 1 513 ? 15.734 9.547 -9.351 1.00 84.31 513 PRO A C 1
ATOM 3916 O O . PRO A 1 513 ? 14.722 10.138 -8.975 1.00 84.31 513 PRO A O 1
ATOM 3919 N N . ALA A 1 514 ? 15.799 8.955 -10.548 1.00 86.88 514 ALA A N 1
ATOM 3920 C CA . ALA A 1 514 ? 14.760 9.085 -11.577 1.00 86.88 514 ALA A CA 1
ATOM 3921 C C . ALA A 1 514 ? 13.363 8.646 -11.096 1.00 86.88 514 ALA A C 1
ATOM 3923 O O . ALA A 1 514 ? 12.359 9.300 -11.377 1.00 86.88 514 ALA A O 1
ATOM 3924 N N . ASN A 1 515 ? 13.299 7.570 -10.311 1.00 82.75 515 ASN A N 1
ATOM 3925 C CA . ASN A 1 515 ? 12.070 7.097 -9.678 1.00 82.75 515 ASN A CA 1
ATOM 3926 C C . ASN A 1 515 ? 11.501 8.108 -8.664 1.00 82.75 515 ASN A C 1
ATOM 3928 O O . ASN A 1 515 ? 10.290 8.307 -8.632 1.00 82.75 515 ASN A O 1
ATOM 3932 N N . ALA A 1 516 ? 12.345 8.789 -7.884 1.00 82.50 516 ALA A N 1
ATOM 3933 C CA . ALA A 1 516 ? 11.921 9.833 -6.952 1.00 82.50 516 ALA A CA 1
ATOM 3934 C C . ALA A 1 516 ? 11.390 11.073 -7.688 1.00 82.50 516 ALA A C 1
ATOM 3936 O O . ALA A 1 516 ? 10.375 11.630 -7.278 1.00 82.50 516 ALA A O 1
ATOM 3937 N N . VAL A 1 517 ? 12.009 11.451 -8.812 1.00 86.25 517 VAL A N 1
ATOM 3938 C CA . VAL A 1 517 ? 11.508 12.527 -9.686 1.00 86.25 517 VAL A CA 1
ATOM 3939 C C . VAL A 1 517 ? 10.104 12.201 -10.201 1.00 86.25 517 VAL A C 1
ATOM 3941 O O . VAL A 1 517 ? 9.200 13.032 -10.110 1.00 86.25 517 VAL A O 1
ATOM 3944 N N . LEU A 1 518 ? 9.895 10.980 -10.709 1.00 87.38 518 LEU A N 1
ATOM 3945 C CA . LEU A 1 518 ? 8.573 10.540 -11.159 1.00 87.38 518 LEU A CA 1
ATOM 3946 C C . LEU A 1 518 ? 7.573 10.445 -10.004 1.00 87.38 518 LEU A C 1
ATOM 3948 O O . LEU A 1 518 ? 6.423 10.829 -10.180 1.00 87.38 518 LEU A O 1
ATOM 3952 N N . LEU A 1 519 ? 7.989 9.984 -8.822 1.00 82.75 519 LEU A N 1
ATOM 3953 C CA . LEU A 1 519 ? 7.119 9.921 -7.649 1.00 82.75 519 LEU A CA 1
ATOM 3954 C C . LEU A 1 519 ? 6.616 11.312 -7.259 1.00 82.75 519 LEU A C 1
ATOM 3956 O O . LEU A 1 519 ? 5.410 11.516 -7.233 1.00 82.75 519 LEU A O 1
ATOM 3960 N N . GLN A 1 520 ? 7.527 12.268 -7.053 1.00 81.00 520 GLN A N 1
ATOM 3961 C CA . GLN A 1 520 ? 7.193 13.658 -6.715 1.00 81.00 520 GLN A CA 1
ATOM 3962 C C . GLN A 1 520 ? 6.305 14.315 -7.776 1.00 81.00 520 GLN A C 1
ATOM 3964 O O . GLN A 1 520 ? 5.468 15.167 -7.483 1.00 81.00 520 GLN A O 1
ATOM 3969 N N . CYS A 1 521 ? 6.493 13.929 -9.037 1.00 81.75 521 CYS A N 1
ATOM 3970 C CA . CYS A 1 521 ? 5.652 14.386 -10.127 1.00 81.75 521 CYS A CA 1
ATOM 3971 C C . CYS A 1 521 ? 4.219 13.860 -10.017 1.00 81.75 521 CYS A C 1
ATOM 3973 O O . CYS A 1 521 ? 3.260 14.623 -10.108 1.00 81.75 521 CYS A O 1
ATOM 3975 N N . LEU A 1 522 ? 4.088 12.547 -9.825 1.00 77.38 522 LEU A N 1
ATOM 3976 C CA . LEU A 1 522 ? 2.811 11.845 -9.775 1.00 77.38 522 LEU A CA 1
ATOM 3977 C C . LEU A 1 522 ? 2.028 12.141 -8.491 1.00 77.38 522 LEU A C 1
ATOM 3979 O O . LEU A 1 522 ? 0.807 12.051 -8.513 1.00 77.38 522 LEU A O 1
ATOM 3983 N N . THR A 1 523 ? 2.705 12.507 -7.398 1.00 73.44 523 THR A N 1
ATOM 3984 C CA . THR A 1 523 ? 2.070 12.959 -6.147 1.00 73.44 523 THR A CA 1
ATOM 3985 C C . THR A 1 523 ? 1.726 14.449 -6.151 1.00 73.44 523 THR A C 1
ATOM 3987 O O . THR A 1 523 ? 1.149 14.942 -5.187 1.00 73.44 523 THR A O 1
ATOM 3990 N N . GLY A 1 524 ? 2.064 15.183 -7.219 1.00 71.06 524 GLY A N 1
ATOM 3991 C CA . GLY A 1 524 ? 1.801 16.620 -7.320 1.00 71.06 524 GLY A CA 1
ATOM 3992 C C . GLY A 1 524 ? 2.697 17.492 -6.433 1.00 71.06 524 GLY A C 1
ATOM 3993 O O . GLY A 1 524 ? 2.458 18.695 -6.337 1.00 71.06 524 GLY A O 1
ATOM 3994 N N . GLU A 1 525 ? 3.737 16.921 -5.817 1.00 74.94 525 GLU A N 1
ATOM 3995 C CA . GLU A 1 525 ? 4.727 17.649 -5.011 1.00 74.94 525 GLU A CA 1
ATOM 3996 C C . GLU A 1 525 ? 5.605 18.568 -5.869 1.00 74.94 525 GLU A C 1
ATOM 3998 O O . GLU A 1 525 ? 6.065 19.611 -5.408 1.00 74.94 525 GLU A O 1
ATOM 4003 N N . SER A 1 526 ? 5.832 18.204 -7.135 1.00 71.50 526 SER A N 1
ATOM 4004 C CA . SER A 1 526 ? 6.589 19.032 -8.072 1.00 71.50 526 SER A CA 1
ATOM 4005 C C . SER A 1 526 ? 5.686 20.027 -8.806 1.00 71.50 526 SER A C 1
ATOM 4007 O O . SER A 1 526 ? 4.799 19.634 -9.569 1.00 71.50 526 SER A O 1
ATOM 4009 N N . GLU A 1 527 ? 5.974 21.325 -8.671 1.00 68.56 527 GLU A N 1
ATOM 4010 C CA . GLU A 1 527 ? 5.310 22.409 -9.421 1.00 68.56 527 GLU A CA 1
ATOM 4011 C C . GLU A 1 527 ? 5.371 22.186 -10.942 1.00 68.56 527 GLU A C 1
ATOM 4013 O O . GLU A 1 527 ? 4.416 22.468 -11.667 1.00 68.56 527 GLU A O 1
ATOM 4018 N N . CYS A 1 528 ? 6.474 21.600 -11.431 1.00 64.19 528 CYS A N 1
ATOM 4019 C CA . CYS A 1 528 ? 6.650 21.264 -12.847 1.00 64.19 528 CYS A CA 1
ATOM 4020 C C . CYS A 1 528 ? 5.610 20.248 -13.345 1.00 64.19 528 CYS A C 1
ATOM 4022 O O . CYS A 1 528 ? 5.314 20.206 -14.538 1.00 64.19 528 CYS A O 1
ATOM 4024 N N . CYS A 1 529 ? 5.045 19.445 -12.443 1.00 65.50 529 CYS A N 1
ATOM 4025 C CA . CYS A 1 529 ? 4.089 18.398 -12.772 1.00 65.50 529 CYS A CA 1
ATOM 4026 C C . CYS A 1 529 ? 2.636 18.808 -12.591 1.00 65.50 529 CYS A C 1
ATOM 4028 O O . CYS A 1 529 ? 1.799 18.342 -13.358 1.00 65.50 529 CYS A O 1
ATOM 4030 N N . GLN A 1 530 ? 2.323 19.747 -11.699 1.00 62.28 530 GLN A N 1
ATOM 4031 C CA . GLN A 1 530 ? 0.961 20.283 -11.575 1.00 62.28 530 GLN A CA 1
ATOM 4032 C C . GLN A 1 530 ? 0.462 20.893 -12.901 1.00 62.28 530 GLN A C 1
ATOM 4034 O O . GLN A 1 530 ? -0.672 20.659 -13.326 1.00 62.28 530 GLN A O 1
ATOM 4039 N N . ALA A 1 531 ? 1.339 21.593 -13.628 1.00 57.59 531 ALA A N 1
ATOM 4040 C CA . ALA A 1 531 ? 1.036 22.144 -14.951 1.00 57.59 531 ALA A CA 1
ATOM 4041 C C . ALA A 1 531 ? 0.903 21.077 -16.055 1.00 57.59 531 ALA A C 1
ATOM 4043 O O . ALA A 1 531 ? 0.338 21.335 -17.115 1.00 57.59 531 ALA A O 1
ATOM 4044 N N . ALA A 1 532 ? 1.446 19.882 -15.840 1.00 53.66 532 ALA A N 1
ATOM 4045 C CA . ALA A 1 532 ? 1.555 18.868 -16.875 1.00 53.66 532 ALA A CA 1
ATOM 4046 C C . ALA A 1 532 ? 0.534 17.732 -16.708 1.00 53.66 532 ALA A C 1
ATOM 4048 O O . ALA A 1 532 ? -0.063 17.297 -17.691 1.00 53.66 532 ALA A O 1
ATOM 4049 N N . VAL A 1 533 ? 0.249 17.330 -15.466 1.00 56.19 533 VAL A N 1
ATOM 4050 C CA . VAL A 1 533 ? -0.841 16.409 -15.108 1.00 56.19 533 VAL A CA 1
ATOM 4051 C C . VAL A 1 533 ? -2.198 17.026 -15.457 1.00 56.19 533 VAL A C 1
ATOM 4053 O O . VAL A 1 533 ? -3.035 16.360 -16.062 1.00 56.19 533 VAL A O 1
ATOM 4056 N N . SER A 1 534 ? -2.386 18.324 -15.196 1.00 55.12 534 SER A N 1
ATOM 4057 C CA . SER A 1 534 ? -3.604 19.055 -15.586 1.00 55.12 534 SER A CA 1
ATOM 4058 C C . SER A 1 534 ? -3.839 19.097 -17.102 1.00 55.12 534 SER A C 1
ATOM 4060 O O . SER A 1 534 ? -4.988 19.167 -17.535 1.00 55.12 534 SER A O 1
ATOM 4062 N N . ASN A 1 535 ? -2.776 19.008 -17.908 1.00 51.75 535 ASN A N 1
ATOM 4063 C CA . ASN A 1 535 ? -2.857 18.935 -19.368 1.00 51.75 535 ASN A CA 1
ATOM 4064 C C . ASN A 1 535 ? -3.009 17.502 -19.901 1.00 51.75 535 ASN A C 1
ATOM 4066 O O . ASN A 1 535 ? -3.589 17.339 -20.962 1.00 51.75 535 ASN A O 1
ATOM 4070 N N . ALA A 1 536 ? -2.506 16.481 -19.198 1.00 51.66 536 ALA A N 1
ATOM 4071 C CA . ALA A 1 536 ? -2.672 15.071 -19.577 1.00 51.66 536 ALA A CA 1
ATOM 4072 C C . ALA A 1 536 ? -4.037 14.486 -19.163 1.00 51.66 536 ALA A C 1
ATOM 4074 O O . ALA A 1 536 ? -4.469 13.467 -19.702 1.00 51.66 536 ALA A O 1
ATOM 4075 N N . ALA A 1 537 ? -4.689 15.096 -18.169 1.00 49.50 537 ALA A N 1
ATOM 4076 C CA . ALA A 1 537 ? -6.025 14.726 -17.707 1.00 49.50 537 ALA A CA 1
ATOM 4077 C C . ALA A 1 537 ? -7.166 15.341 -18.543 1.00 49.50 537 ALA A C 1
ATOM 4079 O O . ALA A 1 537 ? -8.305 14.870 -18.417 1.00 49.50 537 ALA A O 1
ATOM 4080 N N . ARG A 1 538 ? -6.852 16.381 -19.332 1.00 45.12 538 ARG A N 1
ATOM 4081 C CA . ARG A 1 538 ? -7.692 16.989 -20.376 1.00 45.12 538 ARG A CA 1
ATOM 4082 C C . ARG A 1 538 ? -7.465 16.267 -21.695 1.00 45.12 538 ARG A C 1
ATOM 4084 O O . ARG A 1 538 ? -8.460 16.126 -22.435 1.00 45.12 538 ARG A O 1
#

Sequence (538 aa):
MLAGTLQQGVYDVNASALIYAALSFGAWLVLPKALRVPFEPRQILFSSPPEFAAALLGPVLPAGSFLTAVTRIVQLALLALIVIPRAPLLLAPWTVYALWILTVTLRSFLALASVALGWKVPFFFSHPAVYEATAGLGPVLVAIDVATFLQLRLPNDPSPVPSAASTPLAGSNRVVALHAGVAGLLCLIEGAPWSYACGAVVGAIFGVLNVLASRFQLQGKYSLLGSADNAQPQASDDEAATSSRHQRTPSIIAPPGARKSTKIVLSRLLAHLAAFCVVSIFTADRLALRPKLADVGPTTTAGRPLLDIVLLTAPRPRGSDISSDLLQRTVASYFDIIPTESVLPSPPRLSVFTHFTEKEHPAFDRVAAHYEHITRPLGNRSSSVVFYRDQDQHPADHVRHHLHLAELLRWSHQRKDASEWTLVVEDDYALCGKWGWRGMEAVVATLEQDRKTSAHLRLSAESKHQTPPDETPLAGWIGAGGSGLILHRSMLPLAQRLLSLYTTGNDLRQLTPANAVLLQCLTGESECCQAAVSNAAR

Organism: NCBI:txid58919

pLDDT: mean 76.69, std 14.69, range [31.53, 97.69]

Secondary structure (DSSP, 8-state):
-HHHHHHHHTTT--HHHHHHHHHHHHHHHHS-GGG-PPB-HHHHHHSSS--HHHHHHGGGPPPSSHHHHHHHHHHHHHIIIIITTT-GGGGSHHHHHHHHHHHHHHHHHHHHHHHHHHTTSGGGTT-HHHH--B-SSHHHHHHHHHHHHHHTT-S------TTGGGS--TT-HHHHHHHHHHHHHHHHHHT-HHHHHHHHHHHHHHHHHHHHHHHHHHHHHHHHHTTSTT-------------------------TTHHHHHHHHHHHHHHHHHHHHHHHHHHHHHHHTSPPGGGG---SSTTS-SEEEEEE----SS-HHHHHHHHHHHHHHHHTTS-SS-SSSSPPEEEEEE-S-TTT-HHHHHHHHHHHT--EEETTEEE--EEEE-----TTTTT-HHHHHHHHHHHHHH-TT--SEEEEEETT----HHHHHHHHHHHHHHHHHHHHHHHHHHHHHHTTTPPPPS----EEE-SSSSS-EEEEGGGHHHHHHHHHHHHHS-HHHHTS-HHHHHHHHHTT-SHHHHHHHHHH--

Mean predicted aligned error: 12.26 Å

Solvent-accessible surface area (backbone atoms only — not comparable to full-atom values): 30057 Å² total; per-residue (Å²): 110,76,69,62,58,50,64,66,51,63,80,65,63,54,63,64,61,56,49,50,53,50,48,24,52,47,38,51,74,68,52,56,75,89,72,64,48,60,21,32,37,44,38,55,74,71,40,87,74,54,46,55,62,28,66,74,43,15,61,41,42,53,58,91,43,73,69,48,41,52,48,50,52,51,52,52,49,47,43,60,74,62,42,45,86,75,41,56,75,61,61,34,69,68,46,46,49,49,50,39,52,51,22,51,49,54,37,36,50,53,23,50,51,23,52,74,42,13,87,83,42,60,69,33,61,72,33,58,54,28,69,40,52,40,57,35,53,66,28,37,52,40,12,47,55,45,19,49,59,52,55,78,64,59,92,76,72,82,73,87,69,93,73,63,86,80,57,73,64,85,81,39,69,66,58,49,51,49,51,41,50,50,52,40,49,50,29,61,75,61,62,23,50,56,54,38,50,33,9,37,53,47,8,45,53,53,18,51,50,50,54,50,50,53,49,54,56,51,51,54,54,53,57,58,64,68,62,63,77,74,76,64,80,88,73,87,77,88,82,92,74,97,67,90,72,74,79,71,70,81,72,84,68,72,61,82,67,58,69,65,48,57,58,51,54,49,52,50,53,48,46,46,50,48,39,39,50,53,49,45,51,57,49,50,51,51,63,65,62,48,53,47,48,56,77,59,57,74,69,93,59,85,89,45,29,54,35,30,39,36,32,44,51,76,68,60,100,58,65,70,64,63,47,29,53,40,40,44,48,21,51,45,35,51,63,74,61,58,56,43,80,46,70,46,91,36,62,69,44,46,33,38,39,29,67,61,50,70,87,69,27,52,36,57,57,56,46,43,62,64,39,71,80,50,68,43,68,41,71,98,41,75,47,55,69,43,74,45,67,53,82,77,87,46,93,92,50,76,85,40,64,30,42,54,54,17,53,51,30,46,52,54,56,72,42,94,74,38,32,52,27,38,34,41,28,50,36,85,60,52,49,64,54,75,62,39,50,53,52,51,42,32,50,54,21,44,43,53,45,46,35,53,51,44,52,53,47,37,61,55,16,66,78,62,81,43,84,52,80,90,75,60,64,53,61,52,77,43,80,84,88,74,48,21,43,34,34,28,50,82,44,25,64,55,54,17,53,54,26,49,50,43,62,75,46,63,73,79,60,55,72,55,53,53,62,58,55,51,47,36,32,77,71,52,74,30,74,80,26,51,70,44,52,63,57,67,77,103

Radius of gyration: 32.42 Å; Cα contacts (8 Å, |Δi|>4): 644; chains: 1; bounding box: 71×44×119 Å

Foldseek 3Di:
DVVVVVVVLVVPQPVLLVVLVCLLVVCVVPPDPVLLFFDALCQQVPDVVRDCSNLQCQASRYDPDPLSNVLQVVLSVCCSPPQCVQCVPCSDPVNLSVLSNQLSVVLNVLLVVLLVCCVVPVVSPVDCSRPQGGGHRLLSSLLSLLQSLLVLLPVDPPPPPPDCPPPPDCLDVVVLLVVLVSSLVSCLSSVPLSSNLSSNVSSNVNNVVVVVVVVVVVVVVVVVVVVPVPPPDDDDDDDDDDDPPPPPPPPPPPPPSPVVSVVSSVVSNVSNVVSSVVSVVVSVVVVVVLQFLLNLDADPDPPAAQEEEEAQEFADPDDQPVRLVLLLLQCCLVVVQQDLADSYPHGYAAEYEAQDDCVRRVSLVVSCVVQVPPWDRNDPDIHGYHYDYDPDDDPPQRVQPLLSLLVVLVVLLPDPRHHQKYKYFYSNDRAPHPVSVRQVSSFSSVLSNQQVVQVVQVVVCVVVVHDRDDDRQQWDDGDPDLGIIMGGSLCSNVLSVQSVVLSVDDPVSSPQDSSNSVVCLSVVVDPSNVVVRVVSVD